Protein AF-0000000084940676 (afdb_homodimer)

Organism: Slackia exigua (strain ATCC 700122 / DSM 15923 / CIP 105133 / JCM 11022 / KCTC 5966 / S-7) (NCBI:txid649764)

Solvent-accessible surface area (backbone atoms only — not comparable to full-atom values): 22202 Å² total; per-residue (Å²): 122,58,27,33,38,35,26,22,34,51,76,30,24,20,53,29,48,32,55,40,30,75,67,65,32,46,33,29,37,24,23,72,51,70,74,38,60,68,63,38,57,89,82,44,78,54,48,78,43,74,32,55,61,59,38,66,69,48,36,52,75,64,41,48,87,72,32,51,33,40,38,20,41,43,98,41,47,67,59,9,50,44,23,34,48,44,40,35,72,72,62,58,33,83,43,37,35,22,35,34,68,68,64,93,43,46,67,59,36,52,74,70,66,52,46,66,47,41,38,41,60,51,42,23,50,50,53,47,22,44,64,69,31,34,91,10,40,54,58,48,79,57,88,62,29,33,33,33,30,34,50,37,56,27,84,87,43,89,73,35,53,46,40,42,43,56,52,24,66,76,58,61,34,44,73,54,32,36,28,39,65,84,65,82,43,69,46,70,64,50,62,80,34,73,45,40,51,48,18,36,34,35,32,41,30,40,54,92,44,39,68,65,48,32,56,64,42,68,75,123,59,28,34,37,33,25,21,34,50,76,31,24,19,52,30,50,34,56,40,31,75,67,64,32,46,33,30,38,24,24,73,52,72,74,37,61,68,63,37,56,88,82,44,76,54,48,77,44,73,32,54,62,59,37,64,69,47,36,51,75,64,41,50,87,71,31,52,33,39,37,21,41,45,98,41,47,66,60,9,52,45,25,36,47,45,40,34,73,73,62,58,32,82,42,36,34,21,33,36,69,68,62,94,43,47,67,58,36,52,73,70,67,51,44,65,47,42,38,42,60,49,42,22,52,50,53,48,21,45,63,70,31,34,92,10,40,53,58,48,78,58,89,60,29,33,33,34,31,35,51,38,56,28,84,85,40,90,58,49,51,46,40,42,44,56,52,24,66,76,56,61,32,44,74,53,32,37,30,39,64,84,66,84,44,69,45,69,64,50,63,80,33,74,46,41,52,48,19,35,33,35,32,41,30,40,56,91,43,39,68,64,47,32,54,63,40,68,76

Foldseek 3Di:
DAEEEEEDLAPVRLVVQLVQQVVPYAYEYEEQDPVSNVSNPPSRDHHYFHDQLLDPVRCVVSPLLRHQEYEYEHPDQVSQVSNQCCSCPVNNRPHYEGEDADCVCVVVCVVVVHHYDYPVVVVVVQVVQCVVLPQKGFDDDDPQKTKIKDFAACVVPPVQKDFQLCLCVVQVKHWQWKADQVRPDIDGDDRGDMDGHGIITIMMHGNVSVVVVSVNSVD/DAEEEEEDLAPVRLVVQLVQVVVPYAYEYEEQDPVSNVSVPPSRDHHYFHDQLLDPVRCVVSPLLRHQEYEYEHPDQVSLVSNQCCSCPVNNRPHYEGEDADCVCVVVCVVVVHHYDYPVVVVVVQVVQCVVLPQKGFDDDDPQKTKIKDFAACVVPPAQKDFQLCLCVVQVKHWQWKADQVRPDIDGDDRGDMDGGGIITIMMHGNVSVVVVSVNSVD

Radius of gyration: 22.65 Å; Cα contacts (8 Å, |Δi|>4): 972; chains: 2; bounding box: 55×59×48 Å

pLDDT: mean 86.22, std 11.27, range [48.31, 98.81]

Nearest PDB structures (foldseek):
  3l4b-assembly1_A  TM=9.430E-01  e=1.309E-13  Thermotoga maritima MSB8
  3l4b-assembly1_D  TM=7.135E-01  e=1.180E-15  Thermotoga maritima MSB8
  4g65-assembly1_B  TM=6.787E-01  e=3.953E-15  Vibrio vulnificus CMCP6
  3l4b-assembly1_G  TM=7.041E-01  e=4.438E-14  Thermotoga maritima MSB8
  3l4b-assembly1_H  TM=6.876E-01  e=1.294E-12  Thermotoga maritima MSB8

Sequence (438 aa):
MANVIVVGCGRVGSSLATMLSSNGRNVCVIDTKADAFSALGRNFNGATLQGLGFDEGVLVRAGIEDCDVVAAVTSNDNTNLMVVEVARRIFGVEHAIARLYNTNRERAYGQLGIDYVCGTSLIAEEVFSKIMSGHGSHLDTFGQYEILRFSLNLEWAEQRAIRVSELEKSHGVRIVCFERSDGSANSIPSPTSVLYHGDTIIACVRHDLLKRFQRFIREMANVIVVGCGRVGSSLATMLSSNGRNVCVIDTKADAFSALGRNFNGATLQGLGFDEGVLVRAGIEDCDVVAAVTSNDNTNLMVVEVARRIFGVEHAIARLYNTNRERAYGQLGIDYVCGTSLIAEEVFSKIMSGHGSHLDTFGQYEILRFSLNLEWAEQRAIRVSELEKSHGVRIVCFERSDGSANSIPSPTSVLYHGDTIIACVRHDLLKRFQRFIRE

Secondary structure (DSSP, 8-state):
--EEEEE--SHHHHHHHHHHHHTT-EEEEEES-GGGGGGG-TT--SEEEES-TT-HHHHHHTTGGG-SEEEE-SS-HHHHHHHHHIIIIIT--SEEEEEE--GGGHHHHHHTT-EEEEHHHHHHHHHHHHHHSTTSEEEEEETTEEEEEEE---TTSSSSEEEHHHHHHHHTEEEEEEE-TTSS-EEPPPTT-EEETT-EEEEEEEGGGHHHHHHHTT-/--EEEEE--SHHHHHHHHHHHHTT-EEEEEES-GGGGGGG-TT--SEEEES-TT-HHHHHHTTGGG-SEEEE-SS-HHHHHHHHHIIIIIT--SEEEEEE--GGGHHHHHHTT-EEEEHHHHHHHHHHHHHHSTTSEEEEEETTEEEEEEE---TTSSSSEEEHHHHHHHHTEEEEEEE-TTSS-EEPPPTT-EEETT-EEEEEEEGGGHHHHHHHTT-

Structure (mmCIF, N/CA/C/O backbone):
data_AF-0000000084940676-model_v1
#
loop_
_entity.id
_entity.type
_entity.pdbx_description
1 polymer 'TrkA N-terminal domain protein'
#
loop_
_atom_site.group_PDB
_atom_site.id
_atom_site.type_symbol
_atom_site.label_atom_id
_atom_site.label_alt_id
_atom_site.label_comp_id
_atom_site.label_asym_id
_atom_site.label_entity_id
_atom_site.label_seq_id
_atom_site.pdbx_PDB_ins_code
_atom_site.Cartn_x
_atom_site.Cartn_y
_atom_site.Cartn_z
_atom_site.occupancy
_atom_site.B_iso_or_equiv
_atom_site.auth_seq_id
_atom_site.auth_comp_id
_atom_site.auth_asym_id
_atom_site.auth_atom_id
_atom_site.pdbx_PDB_model_num
ATOM 1 N N . MET A 1 1 ? 3.938 22.156 14.773 1 57 1 MET A N 1
ATOM 2 C CA . MET A 1 1 ? 3.32 20.828 14.758 1 57 1 MET A CA 1
ATOM 3 C C . MET A 1 1 ? 2.141 20.797 13.789 1 57 1 MET A C 1
ATOM 5 O O . MET A 1 1 ? 1.359 21.734 13.719 1 57 1 MET A O 1
ATOM 9 N N . ALA A 1 2 ? 2.059 19.734 12.828 1 71.12 2 ALA A N 1
ATOM 10 C CA . ALA A 1 2 ? 1.001 19.766 11.82 1 71.12 2 ALA A CA 1
ATOM 11 C C . ALA A 1 2 ? -0.351 19.406 12.43 1 71.12 2 ALA A C 1
ATOM 13 O O . ALA A 1 2 ? -0.438 18.516 13.289 1 71.12 2 ALA A O 1
ATOM 14 N N . ASN A 1 3 ? -1.35 20.266 12.281 1 91.75 3 ASN A N 1
ATOM 15 C CA . ASN A 1 3 ? -2.723 20.062 12.734 1 91.75 3 ASN A CA 1
ATOM 16 C C . ASN A 1 3 ? -3.529 19.25 11.727 1 91.75 3 ASN A C 1
ATOM 18 O O . ASN A 1 3 ? -3.576 19.594 10.539 1 91.75 3 ASN A O 1
ATOM 22 N N . VAL A 1 4 ? -4.062 18.125 12.25 1 95.94 4 VAL A N 1
ATOM 23 C CA . VAL A 1 4 ? -4.801 17.234 11.367 1 95.94 4 VAL A CA 1
ATOM 24 C C . VAL A 1 4 ? -6.215 17.016 11.906 1 95.94 4 VAL A C 1
ATOM 26 O O . VAL A 1 4 ? -6.402 16.828 13.109 1 95.94 4 VAL A O 1
ATOM 29 N N . ILE A 1 5 ? -7.176 17.156 11.023 1 98.44 5 ILE A N 1
ATOM 30 C CA . ILE A 1 5 ? -8.547 16.797 11.359 1 98.44 5 ILE A CA 1
ATOM 31 C C . ILE A 1 5 ? -8.914 15.477 10.688 1 98.44 5 ILE A C 1
ATOM 33 O O . ILE A 1 5 ? -8.727 15.312 9.477 1 98.44 5 ILE A O 1
ATOM 37 N N . VAL A 1 6 ? -9.328 14.539 11.453 1 98.69 6 VAL A N 1
ATOM 38 C CA . VAL A 1 6 ? -9.805 13.25 10.945 1 98.69 6 VAL A CA 1
ATOM 39 C C . VAL A 1 6 ? -11.312 13.148 11.133 1 98.69 6 VAL A C 1
ATOM 41 O O . VAL A 1 6 ? -11.812 13.188 12.266 1 98.69 6 VAL A O 1
ATOM 44 N N . VAL A 1 7 ? -12.039 13.055 10.023 1 98.81 7 VAL A N 1
ATOM 45 C CA . VAL A 1 7 ? -13.492 12.906 10.094 1 98.81 7 VAL A CA 1
ATOM 46 C C . VAL A 1 7 ? -13.867 11.438 9.969 1 98.81 7 VAL A C 1
ATOM 48 O O . VAL A 1 7 ? -13.633 10.812 8.938 1 98.81 7 VAL A O 1
ATOM 51 N N . GLY A 1 8 ? -14.523 10.891 10.961 1 98.44 8 GLY A N 1
ATOM 52 C CA . GLY A 1 8 ? -14.828 9.469 11.078 1 98.44 8 GLY A CA 1
ATOM 53 C C . GLY A 1 8 ? -13.945 8.75 12.086 1 98.44 8 GLY A C 1
ATOM 54 O O . GLY A 1 8 ? -12.719 8.742 11.945 1 98.44 8 GLY A O 1
ATOM 55 N N . CYS A 1 9 ? -14.57 8.172 13.023 1 98.06 9 CYS A N 1
ATOM 56 C CA . CYS A 1 9 ? -13.82 7.469 14.055 1 98.06 9 CYS A CA 1
ATOM 57 C C . CYS A 1 9 ? -14.219 5.996 14.109 1 98.06 9 CYS A C 1
ATOM 59 O O . CYS A 1 9 ? -14.492 5.461 15.188 1 98.06 9 CYS A O 1
ATOM 61 N N . GLY A 1 10 ? -14.43 5.473 12.969 1 95.25 10 GLY A N 1
ATOM 62 C CA . GLY A 1 10 ? -14.547 4.027 12.852 1 95.25 10 GLY A CA 1
ATOM 63 C C . GLY A 1 10 ? -13.211 3.312 12.891 1 95.25 10 GLY A C 1
ATOM 64 O O . GLY A 1 10 ? -12.242 3.826 13.453 1 95.25 10 GLY A O 1
ATOM 65 N N . ARG A 1 11 ? -13.094 2.15 12.352 1 92.44 11 ARG A N 1
ATOM 66 C CA . ARG A 1 11 ? -11.883 1.334 12.359 1 92.44 11 ARG A CA 1
ATOM 67 C C . ARG A 1 11 ? -10.727 2.053 11.664 1 92.44 11 ARG A C 1
ATOM 69 O O . ARG A 1 11 ? -9.617 2.098 12.18 1 92.44 11 ARG A O 1
ATOM 76 N N . VAL A 1 12 ? -11.008 2.672 10.5 1 94.19 12 VAL A N 1
ATOM 77 C CA . VAL A 1 12 ? -9.977 3.381 9.758 1 94.19 12 VAL A CA 1
ATOM 78 C C . VAL A 1 12 ? -9.578 4.652 10.508 1 94.19 12 VAL A C 1
ATOM 80 O O . VAL A 1 12 ? -8.398 4.895 10.75 1 94.19 12 VAL A O 1
ATOM 83 N N . GLY A 1 13 ? -10.586 5.457 10.883 1 97 13 GLY A N 1
ATOM 84 C CA . GLY A 1 13 ? -10.336 6.746 11.508 1 97 13 GLY A CA 1
ATOM 85 C C . GLY A 1 13 ? -9.625 6.637 12.844 1 97 13 GLY A C 1
ATOM 86 O O . GLY A 1 13 ? -8.734 7.43 13.141 1 97 13 GLY A O 1
ATOM 87 N N . SER A 1 14 ? -10.031 5.652 13.688 1 96.06 14 SER A N 1
ATOM 88 C CA . SER A 1 14 ? -9.398 5.484 14.992 1 96.06 14 SER A CA 1
ATOM 89 C C . SER A 1 14 ? -7.945 5.043 14.852 1 96.06 14 SER A C 1
ATOM 91 O O . SER A 1 14 ? -7.066 5.539 15.562 1 96.06 14 SER A O 1
ATOM 93 N N . SER A 1 15 ? -7.672 4.125 13.93 1 90.75 15 SER A N 1
ATOM 94 C CA . SER A 1 15 ? -6.305 3.689 13.664 1 90.75 15 SER A CA 1
ATOM 95 C C . SER A 1 15 ? -5.453 4.836 13.133 1 90.75 15 SER A C 1
ATOM 97 O O . SER A 1 15 ? -4.336 5.059 13.609 1 90.75 15 SER A O 1
ATOM 99 N N . LEU A 1 16 ? -6.004 5.602 12.219 1 92.81 16 LEU A N 1
ATOM 100 C CA . LEU A 1 16 ? -5.309 6.742 11.625 1 92.81 16 LEU A CA 1
ATOM 101 C C . LEU A 1 16 ? -4.98 7.789 12.688 1 92.81 16 LEU A C 1
ATOM 103 O O . LEU A 1 16 ? -3.838 8.25 12.773 1 92.81 16 LEU A O 1
ATOM 107 N N . ALA A 1 17 ? -5.996 8.133 13.461 1 96.38 17 ALA A N 1
ATOM 108 C CA . ALA A 1 17 ? -5.828 9.148 14.492 1 96.38 17 ALA A CA 1
ATOM 109 C C . ALA A 1 17 ? -4.746 8.734 15.492 1 96.38 17 ALA A C 1
ATOM 111 O O . ALA A 1 17 ? -3.91 9.555 15.875 1 96.38 17 ALA A O 1
ATOM 112 N N . THR A 1 18 ? -4.758 7.496 15.859 1 91.88 18 THR A N 1
ATOM 113 C CA . THR A 1 18 ? -3.781 6.984 16.812 1 91.88 18 THR A CA 1
ATOM 114 C C . THR A 1 18 ? -2.377 7.008 16.219 1 91.88 18 THR A C 1
ATOM 116 O O . THR A 1 18 ? -1.425 7.43 16.875 1 91.88 18 THR A O 1
ATOM 119 N N . MET A 1 19 ? -2.248 6.562 14.977 1 82.81 19 MET A N 1
ATOM 120 C CA . MET A 1 19 ? -0.957 6.605 14.297 1 82.81 19 MET A CA 1
ATOM 121 C C . MET A 1 19 ? -0.427 8.031 14.227 1 82.81 19 MET A C 1
ATOM 123 O O . MET A 1 19 ? 0.744 8.281 14.523 1 82.81 19 MET A O 1
ATOM 127 N N . LEU A 1 20 ? -1.271 8.992 13.883 1 87.5 20 LEU A N 1
ATOM 128 C CA . LEU A 1 20 ? -0.88 10.391 13.719 1 87.5 20 LEU A CA 1
ATOM 129 C C . LEU A 1 20 ? -0.452 10.984 15.055 1 87.5 20 LEU A C 1
ATOM 131 O O . LEU A 1 20 ? 0.582 11.656 15.141 1 87.5 20 LEU A O 1
ATOM 135 N N . SER A 1 21 ? -1.277 10.734 16.078 1 89.81 21 SER A N 1
ATOM 136 C CA . SER A 1 21 ? -0.977 11.281 17.406 1 89.81 21 SER A CA 1
ATOM 137 C C . SER A 1 21 ? 0.329 10.719 17.953 1 89.81 21 SER A C 1
ATOM 139 O O . SER A 1 21 ? 1.125 11.445 18.547 1 89.81 21 SER A O 1
ATOM 141 N N . SER A 1 22 ? 0.532 9.445 17.719 1 80.38 22 SER A N 1
ATOM 142 C CA . SER A 1 22 ? 1.744 8.789 18.188 1 80.38 22 SER A CA 1
ATOM 143 C C . SER A 1 22 ? 2.973 9.273 17.422 1 80.38 22 SER A C 1
ATOM 145 O O . SER A 1 22 ? 4.105 9.086 17.875 1 80.38 22 SER A O 1
ATOM 147 N N . ASN A 1 23 ? 2.693 9.898 16.344 1 73.31 23 ASN A N 1
ATOM 148 C CA . ASN A 1 23 ? 3.793 10.422 15.531 1 73.31 23 ASN A CA 1
ATOM 149 C C . ASN A 1 23 ? 3.865 11.945 15.602 1 73.31 23 ASN A C 1
ATOM 151 O O . ASN A 1 23 ? 4.277 12.594 14.641 1 73.31 23 ASN A O 1
ATOM 155 N N . GLY A 1 24 ? 3.334 12.508 16.625 1 77.19 24 GLY A N 1
ATOM 156 C CA . GLY A 1 24 ? 3.594 13.883 17 1 77.19 24 GLY A CA 1
ATOM 157 C C . GLY A 1 24 ? 2.666 14.875 16.328 1 77.19 24 GLY A C 1
ATOM 158 O O . GLY A 1 24 ? 2.943 16.078 16.297 1 77.19 24 GLY A O 1
ATOM 159 N N . ARG A 1 25 ? 1.604 14.406 15.703 1 83.88 25 ARG A N 1
ATOM 160 C CA . ARG A 1 25 ? 0.652 15.32 15.094 1 83.88 25 ARG A CA 1
ATOM 161 C C . ARG A 1 25 ? -0.449 15.711 16.078 1 83.88 25 ARG A C 1
ATOM 163 O O . ARG A 1 25 ? -0.805 14.922 16.953 1 83.88 25 ARG A O 1
ATOM 170 N N . ASN A 1 26 ? -0.859 16.906 15.961 1 93.81 26 ASN A N 1
ATOM 171 C CA . ASN A 1 26 ? -2.055 17.328 16.688 1 93.81 26 ASN A CA 1
ATOM 172 C C . ASN A 1 26 ? -3.328 16.938 15.945 1 93.81 26 ASN A C 1
ATOM 174 O O . ASN A 1 26 ? -3.607 17.453 14.859 1 93.81 26 ASN A O 1
ATOM 178 N N . VAL A 1 27 ? -4.098 16.031 16.578 1 96.88 27 VAL A N 1
ATOM 179 C CA . VAL A 1 27 ? -5.203 15.422 15.844 1 96.88 27 VAL A CA 1
ATOM 180 C C . VAL A 1 27 ? -6.523 15.758 16.531 1 96.88 27 VAL A C 1
ATOM 182 O O . VAL A 1 27 ? -6.633 15.695 17.75 1 96.88 27 VAL A O 1
ATOM 185 N N . CYS A 1 28 ? -7.438 16.219 15.773 1 98.44 28 CYS A N 1
ATOM 186 C CA . CYS A 1 28 ? -8.828 16.297 16.203 1 98.44 28 CYS A CA 1
ATOM 187 C C . CYS A 1 28 ? -9.703 15.328 15.414 1 98.44 28 CYS A C 1
ATOM 189 O O . CYS A 1 28 ? -9.742 15.383 14.188 1 98.44 28 CYS A O 1
ATOM 191 N N . VAL A 1 29 ? -10.398 14.438 16.125 1 98.62 29 VAL A N 1
ATOM 192 C CA . VAL A 1 29 ? -11.242 13.445 15.484 1 98.62 29 VAL A CA 1
ATOM 193 C C . VAL A 1 29 ? -12.711 13.852 15.617 1 98.62 29 VAL A C 1
ATOM 195 O O . VAL A 1 29 ? -13.172 14.195 16.703 1 98.62 29 VAL A O 1
ATOM 198 N N . ILE A 1 30 ? -13.391 13.812 14.461 1 98.75 30 ILE A N 1
ATOM 199 C CA . ILE A 1 30 ? -14.805 14.172 14.445 1 98.75 30 ILE A CA 1
ATOM 200 C C . ILE A 1 30 ? -15.641 12.938 14.125 1 98.75 30 ILE A C 1
ATOM 202 O O . ILE A 1 30 ? -15.305 12.156 13.234 1 98.75 30 ILE A O 1
ATOM 206 N N . ASP A 1 31 ? -16.703 12.711 14.852 1 98.69 31 ASP A N 1
ATOM 207 C CA . ASP A 1 31 ? -17.703 11.688 14.562 1 98.69 31 ASP A CA 1
ATOM 208 C C . ASP A 1 31 ? -19.078 12.102 15.07 1 98.69 31 ASP A C 1
ATOM 210 O O . ASP A 1 31 ? -19.188 12.852 16.031 1 98.69 31 ASP A O 1
ATOM 214 N N . THR A 1 32 ? -20.062 11.625 14.359 1 98.31 32 THR A N 1
ATOM 215 C CA . THR A 1 32 ? -21.422 11.945 14.789 1 98.31 32 THR A CA 1
ATOM 216 C C . THR A 1 32 ? -21.797 11.125 16.016 1 98.31 32 THR A C 1
ATOM 218 O O . THR A 1 32 ? -22.656 11.531 16.797 1 98.31 32 THR A O 1
ATOM 221 N N . LYS A 1 33 ? -21.188 9.945 16.188 1 97.75 33 LYS A N 1
ATOM 222 C CA . LYS A 1 33 ? -21.469 9.055 17.312 1 97.75 33 LYS A CA 1
ATOM 223 C C . LYS A 1 33 ? -20.422 9.203 18.406 1 97.75 33 LYS A C 1
ATOM 225 O O . LYS A 1 33 ? -19.25 8.891 18.203 1 97.75 33 LYS A O 1
ATOM 230 N N . ALA A 1 34 ? -20.859 9.555 19.562 1 95.88 34 ALA A N 1
ATOM 231 C CA . ALA A 1 34 ? -19.938 9.75 20.688 1 95.88 34 ALA A CA 1
ATOM 232 C C . ALA A 1 34 ? -19.25 8.445 21.062 1 95.88 34 ALA A C 1
ATOM 234 O O . ALA A 1 34 ? -18.078 8.453 21.469 1 95.88 34 ALA A O 1
ATOM 235 N N . ASP A 1 35 ? -19.906 7.34 20.891 1 96.56 35 ASP A N 1
ATOM 236 C CA . ASP A 1 35 ? -19.359 6.043 21.297 1 96.56 35 ASP A CA 1
ATOM 237 C C . ASP A 1 35 ? -18.234 5.609 20.375 1 96.56 35 ASP A C 1
ATOM 239 O O . ASP A 1 35 ? -17.453 4.715 20.719 1 96.56 35 ASP A O 1
ATOM 243 N N . ALA A 1 36 ? -18.156 6.207 19.219 1 96.88 36 ALA A N 1
ATOM 244 C CA . ALA A 1 36 ? -17.094 5.867 18.266 1 96.88 36 ALA A CA 1
ATOM 245 C C . ALA A 1 36 ? -15.727 6.203 18.828 1 96.88 36 ALA A C 1
ATOM 247 O O . ALA A 1 36 ? -14.734 5.547 18.5 1 96.88 36 ALA A O 1
ATOM 248 N N . PHE A 1 37 ? -15.633 7.164 19.781 1 97.38 37 PHE A N 1
ATOM 249 C CA . PHE A 1 37 ? -14.359 7.652 20.297 1 97.38 37 PHE A CA 1
ATOM 250 C C . PHE A 1 37 ? -13.719 6.629 21.234 1 97.38 37 PHE A C 1
ATOM 252 O O . PHE A 1 37 ? -12.531 6.727 21.547 1 97.38 37 PHE A O 1
ATOM 259 N N . SER A 1 38 ? -14.523 5.641 21.656 1 95.38 38 SER A N 1
ATOM 260 C CA . SER A 1 38 ? -13.992 4.594 22.516 1 95.38 38 SER A CA 1
ATOM 261 C C . SER A 1 38 ? -12.945 3.756 21.797 1 95.38 38 SER A C 1
ATOM 263 O O . SER A 1 38 ? -12.117 3.1 22.422 1 95.38 38 SER A O 1
ATOM 265 N N . ALA A 1 39 ? -12.914 3.848 20.5 1 94.12 39 ALA A N 1
ATOM 266 C CA . ALA A 1 39 ? -11.992 3.074 19.672 1 94.12 39 ALA A CA 1
ATOM 267 C C . ALA A 1 39 ? -10.586 3.664 19.719 1 94.12 39 ALA A C 1
ATOM 269 O O . ALA A 1 39 ? -9.625 3.016 19.312 1 94.12 39 ALA A O 1
ATOM 270 N N . LEU A 1 40 ? -10.234 4.938 20.078 1 94.56 40 LEU A N 1
ATOM 271 C CA . LEU A 1 40 ? -8.953 5.625 20.078 1 94.56 40 LEU A CA 1
ATOM 272 C C . LEU A 1 40 ? -8.062 5.109 21.203 1 94.56 40 LEU A C 1
ATOM 274 O O . LEU A 1 40 ? -6.836 5.211 21.141 1 94.56 40 LEU A O 1
ATOM 278 N N . GLY A 1 41 ? -8.484 4.316 22 1 83.31 41 GLY A N 1
ATOM 279 C CA . GLY A 1 41 ? -7.727 3.729 23.094 1 83.31 41 GLY A CA 1
ATOM 280 C C . GLY A 1 41 ? -7.121 4.766 24.016 1 83.31 41 GLY A C 1
ATOM 281 O O . GLY A 1 41 ? -7.309 5.965 23.828 1 83.31 41 GLY A O 1
ATOM 282 N N . ARG A 1 42 ? -6.277 4.387 24.953 1 85.62 42 ARG A N 1
ATOM 283 C CA . ARG A 1 42 ? -5.758 5.211 26.047 1 85.62 42 ARG A CA 1
ATOM 284 C C . ARG A 1 42 ? -4.539 6.008 25.594 1 85.62 42 ARG A C 1
ATOM 286 O O . ARG A 1 42 ? -4.215 7.043 26.188 1 85.62 42 ARG A O 1
ATOM 293 N N . ASN A 1 43 ? -3.939 5.594 24.5 1 85.25 43 ASN A N 1
ATOM 294 C CA . ASN A 1 43 ? -2.701 6.215 24.047 1 85.25 43 ASN A CA 1
ATOM 295 C C . ASN A 1 43 ? -2.973 7.406 23.141 1 85.25 43 ASN A C 1
ATOM 297 O O . ASN A 1 43 ? -2.057 8.156 22.797 1 85.25 43 ASN A O 1
ATOM 301 N N . PHE A 1 44 ? -4.234 7.578 22.766 1 92.94 44 PHE A N 1
ATOM 302 C CA . PHE A 1 44 ? -4.574 8.711 21.922 1 92.94 44 PHE A CA 1
ATOM 303 C C . PHE A 1 44 ? -4.52 10.016 22.703 1 92.94 44 PHE A C 1
ATOM 305 O O . PHE A 1 44 ? -5.152 10.141 23.766 1 92.94 44 PHE A O 1
ATOM 312 N N . ASN A 1 45 ? -3.746 10.953 22.188 1 91.94 45 ASN A N 1
ATOM 313 C CA . ASN A 1 45 ? -3.559 12.203 22.906 1 91.94 45 ASN A CA 1
ATOM 314 C C . ASN A 1 45 ? -4.109 13.398 22.141 1 91.94 45 ASN A C 1
ATOM 316 O O . ASN A 1 45 ? -3.701 14.539 22.359 1 91.94 45 ASN A O 1
ATOM 320 N N . GLY A 1 46 ? -4.992 13.211 21.25 1 96 46 GLY A N 1
ATOM 321 C CA . GLY A 1 46 ? -5.621 14.281 20.5 1 96 46 GLY A CA 1
ATOM 322 C C . GLY A 1 46 ? -6.98 14.672 21.047 1 96 46 GLY A C 1
ATOM 323 O O . GLY A 1 46 ? -7.305 14.375 22.203 1 96 46 GLY A O 1
ATOM 324 N N . ALA A 1 47 ? -7.734 15.438 20.328 1 97.19 47 ALA A N 1
ATOM 325 C CA . ALA A 1 47 ? -9.062 15.906 20.719 1 97.19 47 ALA A CA 1
ATOM 326 C C . ALA A 1 47 ? -10.156 15.148 19.969 1 97.19 47 ALA A C 1
ATOM 328 O O . ALA A 1 47 ? -9.898 14.57 18.922 1 97.19 47 ALA A O 1
ATOM 329 N N . THR A 1 48 ? -11.266 15.094 20.609 1 98.06 48 THR A N 1
ATOM 330 C CA . THR A 1 48 ? -12.445 14.516 19.969 1 98.06 48 THR A CA 1
ATOM 331 C C . THR A 1 48 ? -13.594 15.523 19.938 1 98.06 48 THR A C 1
ATOM 333 O O . THR A 1 48 ? -13.742 16.328 20.859 1 98.06 48 THR A O 1
ATOM 336 N N . LEU A 1 49 ? -14.297 15.539 18.859 1 98.5 49 LEU A N 1
ATOM 337 C CA . LEU A 1 49 ? -15.438 16.438 18.688 1 98.5 49 LEU A CA 1
ATOM 338 C C . LEU A 1 49 ? -16.609 15.703 18.047 1 98.5 49 LEU A C 1
ATOM 340 O O . LEU A 1 49 ? -16.484 15.125 16.969 1 98.5 49 LEU A O 1
ATOM 344 N N . GLN A 1 50 ? -17.734 15.695 18.781 1 98.56 50 GLN A N 1
ATOM 345 C CA . GLN A 1 50 ? -18.938 15.094 18.203 1 98.56 50 GLN A CA 1
ATOM 346 C C . GLN A 1 50 ? -19.625 16.062 17.25 1 98.56 50 GLN A C 1
ATOM 348 O O . GLN A 1 50 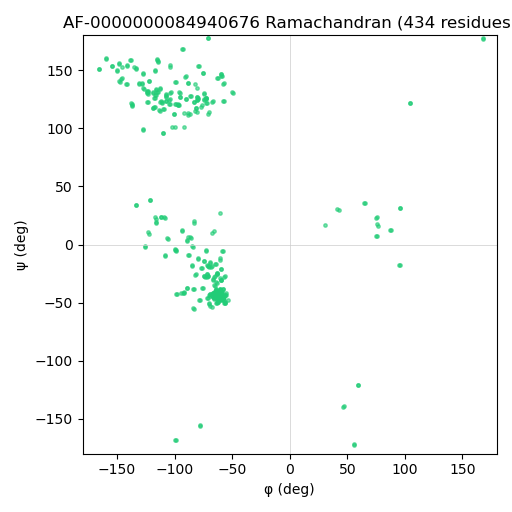? -19.859 17.219 17.578 1 98.56 50 GLN A O 1
ATOM 353 N N . GLY A 1 51 ? -19.891 15.617 16 1 98.31 51 GLY A N 1
ATOM 354 C CA . GLY A 1 51 ? -20.578 16.453 15.039 1 98.31 51 GLY A CA 1
ATOM 355 C C . GLY A 1 51 ? -20.516 15.906 13.625 1 98.31 51 GLY A C 1
ATOM 356 O O . GLY A 1 51 ? -19.938 14.844 13.391 1 98.31 51 GLY A O 1
ATOM 357 N N . LEU A 1 52 ? -21.188 16.656 12.766 1 97.31 52 LEU A N 1
ATOM 358 C CA . LEU A 1 52 ? -21.141 16.344 11.344 1 97.31 52 LEU A CA 1
ATOM 359 C C . LEU A 1 52 ? -19.859 16.859 10.711 1 97.31 52 LEU A C 1
ATOM 361 O O . LEU A 1 52 ? -19.562 18.062 10.789 1 97.31 52 LEU A O 1
ATOM 365 N N . GLY A 1 53 ? -19.156 16.031 10.07 1 95.88 53 GLY A N 1
ATOM 366 C CA . GLY A 1 53 ? -17.812 16.312 9.609 1 95.88 53 GLY A CA 1
ATOM 367 C C . GLY A 1 53 ? -17.75 17.359 8.516 1 95.88 53 GLY A C 1
ATOM 368 O O . GLY A 1 53 ? -16.703 17.938 8.242 1 95.88 53 GLY A O 1
ATOM 369 N N . PHE A 1 54 ? -18.938 17.578 7.84 1 96.69 54 PHE A N 1
ATOM 370 C CA . PHE A 1 54 ? -18.891 18.594 6.793 1 96.69 54 PHE A CA 1
ATOM 371 C C . PHE A 1 54 ? -19.609 19.859 7.238 1 96.69 54 PHE A C 1
ATOM 373 O O . PHE A 1 54 ? -19.75 20.797 6.453 1 96.69 54 PHE A O 1
ATOM 380 N N . ASP A 1 55 ? -20.062 19.953 8.453 1 97.88 55 ASP A N 1
ATOM 381 C CA . ASP A 1 55 ? -20.625 21.172 9.016 1 97.88 55 ASP A CA 1
ATOM 382 C C . ASP A 1 55 ? -19.547 22.203 9.289 1 97.88 55 ASP A C 1
ATOM 384 O O . ASP A 1 55 ? -18.578 21.938 10.008 1 97.88 55 ASP A O 1
ATOM 388 N N . GLU A 1 56 ? -19.766 23.359 8.742 1 97.62 56 GLU A N 1
ATOM 389 C CA . GLU A 1 56 ? -18.734 24.391 8.852 1 97.62 56 GLU A CA 1
ATOM 390 C C . GLU A 1 56 ? -18.453 24.75 10.305 1 97.62 56 GLU A C 1
ATOM 392 O O . GLU A 1 56 ? -17.297 24.922 10.695 1 97.62 56 GLU A O 1
ATOM 397 N N . GLY A 1 57 ? -19.547 24.875 11.07 1 97.88 57 GLY A N 1
ATOM 398 C CA . GLY A 1 57 ? -19.375 25.203 12.477 1 97.88 57 GLY A CA 1
ATOM 399 C C . GLY A 1 57 ? -18.578 24.156 13.234 1 97.88 57 GLY A C 1
ATOM 400 O O . GLY A 1 57 ? -17.75 24.5 14.078 1 97.88 57 GLY A O 1
ATOM 401 N N . VAL A 1 58 ? -18.828 22.906 12.945 1 98.44 58 VAL A N 1
ATOM 402 C CA . VAL A 1 58 ? -18.109 21.797 13.578 1 98.44 58 VAL A CA 1
ATOM 403 C C . VAL A 1 58 ? -16.641 21.844 13.18 1 98.44 58 VAL A C 1
ATOM 405 O O . VAL A 1 58 ? -15.758 21.703 14.031 1 98.44 58 VAL A O 1
ATOM 408 N N . LEU A 1 59 ? -16.359 22.062 11.93 1 98.31 59 LEU A N 1
ATOM 409 C CA . LEU A 1 59 ? -14.992 22.109 11.422 1 98.31 59 LEU A CA 1
ATOM 410 C C . LEU A 1 59 ? -14.227 23.281 12.039 1 98.31 59 LEU A C 1
ATOM 412 O O . LEU A 1 59 ? -13.047 23.141 12.375 1 98.31 59 LEU A O 1
ATOM 416 N N . VAL A 1 60 ? -14.922 24.422 12.211 1 98.19 60 VAL A N 1
ATOM 417 C CA . VAL A 1 60 ? -14.297 25.562 12.844 1 98.19 60 VAL A CA 1
ATOM 418 C C . VAL A 1 60 ? -13.945 25.234 14.289 1 98.19 60 VAL A C 1
ATOM 420 O O . VAL A 1 60 ? -12.836 25.516 14.75 1 98.19 60 VAL A O 1
ATOM 423 N N . ARG A 1 61 ? -14.852 24.641 15 1 98.06 61 ARG A N 1
ATOM 424 C CA . ARG A 1 61 ? -14.602 24.219 16.375 1 98.06 61 ARG A CA 1
ATOM 425 C C . ARG A 1 61 ? -13.453 23.234 16.453 1 98.06 61 ARG A C 1
ATOM 427 O O . ARG A 1 61 ? -12.727 23.188 17.453 1 98.06 61 ARG A O 1
ATOM 434 N N . ALA A 1 62 ? -13.258 22.453 15.414 1 97.75 62 ALA A N 1
ATOM 435 C CA . ALA A 1 62 ? -12.195 21.438 15.359 1 97.75 62 ALA A CA 1
ATOM 436 C C . ALA A 1 62 ? -10.852 22.078 15.031 1 97.75 62 ALA A C 1
ATOM 438 O O . ALA A 1 62 ? -9.812 21.422 15.102 1 97.75 62 ALA A O 1
ATOM 439 N N . GLY A 1 63 ? -10.828 23.344 14.602 1 97 63 GLY A N 1
ATOM 440 C CA . GLY A 1 63 ? -9.594 24.062 14.336 1 97 63 GLY A CA 1
ATOM 441 C C . GLY A 1 63 ? -9.18 24.031 12.875 1 97 63 GLY A C 1
ATOM 442 O O . GLY A 1 63 ? -7.992 24.016 12.562 1 97 63 GLY A O 1
ATOM 443 N N . ILE A 1 64 ? -10.188 23.984 11.953 1 97.06 64 ILE A N 1
ATOM 444 C CA . ILE A 1 64 ? -9.883 23.828 10.539 1 97.06 64 ILE A CA 1
ATOM 445 C C . ILE A 1 64 ? -9.133 25.047 10.023 1 97.06 64 ILE A C 1
ATOM 447 O O . ILE A 1 64 ? -8.398 24.969 9.039 1 97.06 64 ILE A O 1
ATOM 451 N N . GLU A 1 65 ? -9.328 26.188 10.625 1 95.69 65 GLU A N 1
ATOM 452 C CA . GLU A 1 65 ? -8.719 27.438 10.164 1 95.69 65 GLU A CA 1
ATOM 453 C C . GLU A 1 65 ? -7.195 27.359 10.25 1 95.69 65 GLU A C 1
ATOM 455 O O . GLU A 1 65 ? -6.492 28.047 9.5 1 95.69 65 GLU A O 1
ATOM 460 N N . ASP A 1 66 ? -6.672 26.547 11.109 1 93.19 66 ASP A N 1
ATOM 461 C CA . ASP A 1 66 ? -5.234 26.375 11.281 1 93.19 66 ASP A CA 1
ATOM 462 C C . ASP A 1 66 ? -4.801 24.953 10.93 1 93.19 66 ASP A C 1
ATOM 464 O O . ASP A 1 66 ? -3.719 24.516 11.328 1 93.19 66 ASP A O 1
ATOM 468 N N . CYS A 1 67 ? -5.574 24.281 10.219 1 93.06 67 CYS A N 1
ATOM 469 C CA . CYS A 1 67 ? -5.363 22.875 9.953 1 93.06 67 CYS A CA 1
ATOM 470 C C . CYS A 1 67 ? -4.484 22.672 8.727 1 93.06 67 CYS A C 1
ATOM 472 O O . CYS A 1 67 ? -4.625 23.391 7.734 1 93.06 67 CYS A O 1
ATOM 474 N N . ASP A 1 68 ? -3.594 21.734 8.812 1 90.44 68 ASP A N 1
ATOM 475 C CA . ASP A 1 68 ? -2.707 21.422 7.695 1 90.44 68 ASP A CA 1
ATOM 476 C C . ASP A 1 68 ? -3.326 20.375 6.773 1 90.44 68 ASP A C 1
ATOM 478 O O . ASP A 1 68 ? -3.15 20.422 5.555 1 90.44 68 ASP A O 1
ATOM 482 N N . VAL A 1 69 ? -4.016 19.438 7.379 1 93.19 69 VAL A N 1
ATOM 483 C CA . VAL A 1 69 ? -4.559 18.312 6.617 1 93.19 69 VAL A CA 1
ATOM 484 C C . VAL A 1 69 ? -5.934 17.938 7.16 1 93.19 69 VAL A C 1
ATOM 486 O O . VAL A 1 69 ? -6.141 17.906 8.375 1 93.19 69 VAL A O 1
ATOM 489 N N . VAL A 1 70 ? -6.832 17.656 6.234 1 97.38 70 VAL A N 1
ATOM 490 C CA . VAL A 1 70 ? -8.117 17.062 6.574 1 97.38 70 VAL A CA 1
ATOM 491 C C . VAL A 1 70 ? -8.242 15.695 5.906 1 97.38 70 VAL A C 1
ATOM 493 O O . VAL A 1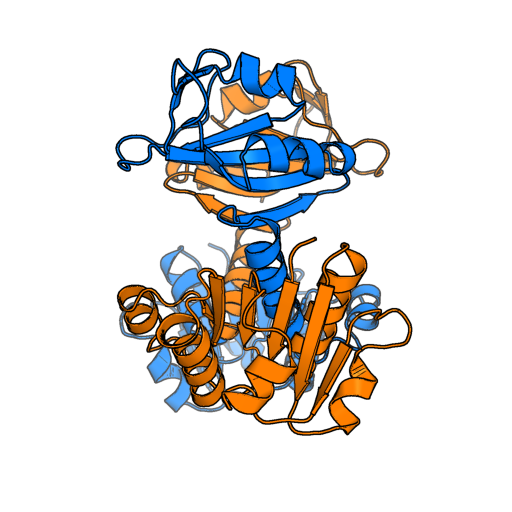 70 ? -7.996 15.555 4.707 1 97.38 70 VAL A O 1
ATOM 496 N N . ALA A 1 71 ? -8.531 14.711 6.699 1 97.62 71 ALA A N 1
ATOM 497 C CA . ALA A 1 71 ? -8.773 13.367 6.18 1 97.62 71 ALA A CA 1
ATOM 498 C C . ALA A 1 71 ? -10.195 12.906 6.512 1 97.62 71 ALA A C 1
ATOM 500 O O . ALA A 1 71 ? -10.57 12.828 7.684 1 97.62 71 ALA A O 1
ATOM 501 N N . ALA A 1 72 ? -10.992 12.672 5.5 1 98.56 72 ALA A N 1
ATOM 502 C CA . ALA A 1 72 ? -12.352 12.156 5.664 1 98.56 72 ALA A CA 1
ATOM 503 C C . ALA A 1 72 ? -12.398 10.656 5.387 1 98.56 72 ALA A C 1
ATOM 505 O O . ALA A 1 72 ? -12.25 10.227 4.242 1 98.56 72 ALA A O 1
ATOM 506 N N . VAL A 1 73 ? -12.672 9.883 6.48 1 98.06 73 VAL A N 1
ATOM 507 C CA . VAL A 1 73 ? -12.492 8.438 6.328 1 98.06 73 VAL A CA 1
ATOM 508 C C . VAL A 1 73 ? -13.711 7.707 6.898 1 98.06 73 VAL A C 1
ATOM 510 O O . VAL A 1 73 ? -13.578 6.641 7.5 1 98.06 73 VAL A O 1
ATOM 513 N N . THR A 1 74 ? -14.938 8.32 6.777 1 97.06 74 THR A N 1
ATOM 514 C CA . THR A 1 74 ? -16.156 7.621 7.152 1 97.06 74 THR A CA 1
ATOM 515 C C . THR A 1 74 ? -16.469 6.512 6.156 1 97.06 74 THR A C 1
ATOM 517 O O . THR A 1 74 ? -15.734 6.297 5.195 1 97.06 74 THR A O 1
ATOM 520 N N . SER A 1 75 ? -17.578 5.742 6.438 1 93.62 75 SER A N 1
ATOM 521 C CA . SER A 1 75 ? -17.969 4.656 5.547 1 93.62 75 SER A CA 1
ATOM 522 C C . SER A 1 75 ? -18.844 5.164 4.406 1 93.62 75 SER A C 1
ATOM 524 O O . SER A 1 75 ? -19.344 4.375 3.598 1 93.62 75 SER A O 1
ATOM 526 N N . ASN A 1 76 ? -19.016 6.504 4.32 1 94.69 76 ASN A N 1
ATOM 527 C CA . ASN A 1 76 ? -19.891 7.094 3.311 1 94.69 76 ASN A CA 1
ATOM 528 C C . ASN A 1 76 ? -19.125 7.988 2.352 1 94.69 76 ASN A C 1
ATOM 530 O O . ASN A 1 76 ? -18.609 9.039 2.748 1 94.69 76 ASN A O 1
ATOM 534 N N . ASP A 1 77 ? -19.141 7.621 1.082 1 93.19 77 ASP A N 1
ATOM 535 C CA . ASP A 1 77 ? -18.375 8.336 0.062 1 93.19 77 ASP A CA 1
ATOM 536 C C . ASP A 1 77 ? -18.828 9.789 -0.044 1 93.19 77 ASP A C 1
ATOM 538 O O . ASP A 1 77 ? -18 10.703 -0.147 1 93.19 77 ASP A O 1
ATOM 542 N N . ASN A 1 78 ? -20.141 9.977 -0.014 1 93.12 78 ASN A N 1
ATOM 543 C CA . ASN A 1 78 ? -20.672 11.32 -0.177 1 93.12 78 ASN A CA 1
ATOM 544 C C . ASN A 1 78 ? -20.25 12.234 0.972 1 93.12 78 ASN A C 1
ATOM 546 O O . ASN A 1 78 ? -19.906 13.398 0.754 1 93.12 78 ASN A O 1
ATOM 550 N N . THR A 1 79 ? -20.328 11.711 2.143 1 96.31 79 THR A N 1
ATOM 551 C CA . THR A 1 79 ? -19.875 12.469 3.299 1 96.31 79 THR A CA 1
ATOM 552 C C . THR A 1 79 ? -18.406 12.859 3.146 1 96.31 79 THR A C 1
ATOM 554 O O . THR A 1 79 ? -18.047 14.016 3.355 1 96.31 79 THR A O 1
ATOM 557 N N . ASN A 1 80 ? -17.562 11.93 2.74 1 96.75 80 ASN A N 1
ATOM 558 C CA . ASN A 1 80 ? -16.141 12.18 2.602 1 96.75 80 ASN A CA 1
ATOM 559 C C . ASN A 1 80 ? -15.852 13.234 1.533 1 96.75 80 ASN A C 1
ATOM 561 O O . ASN A 1 80 ? -15.023 14.125 1.734 1 96.75 80 ASN A O 1
ATOM 565 N N . LEU A 1 81 ? -16.609 13.102 0.438 1 94.12 81 LEU A N 1
ATOM 566 C CA . LEU A 1 81 ? -16.453 14.078 -0.635 1 94.12 81 LEU A CA 1
ATOM 567 C C . LEU A 1 81 ? -16.875 15.469 -0.176 1 94.12 81 LEU A C 1
ATOM 569 O O . LEU A 1 81 ? -16.203 16.453 -0.484 1 94.12 81 LEU A O 1
ATOM 573 N N . MET A 1 82 ? -17.922 15.508 0.557 1 96.88 82 MET A N 1
ATOM 574 C CA . MET A 1 82 ? -18.422 16.797 1.055 1 96.88 82 MET A CA 1
ATOM 575 C C . MET A 1 82 ? -17.422 17.422 2.018 1 96.88 82 MET A C 1
ATOM 577 O O . MET A 1 82 ? -17.156 18.625 1.944 1 96.88 82 MET A O 1
ATOM 581 N N . VAL A 1 83 ? -16.891 16.656 2.895 1 98.12 83 VAL A N 1
ATOM 582 C CA . VAL A 1 83 ? -15.906 17.141 3.857 1 98.12 83 VAL A CA 1
ATOM 583 C C . VAL A 1 83 ? -14.719 17.766 3.119 1 98.12 83 VAL A C 1
ATOM 585 O O . VAL A 1 83 ? -14.297 18.875 3.428 1 98.12 83 VAL A O 1
ATOM 588 N N . VAL A 1 84 ? -14.172 17.031 2.145 1 95.94 84 VAL A N 1
ATOM 589 C CA . VAL A 1 84 ? -13 17.484 1.397 1 95.94 84 VAL A CA 1
ATOM 590 C C . VAL A 1 84 ? -13.336 18.766 0.627 1 95.94 84 VAL A C 1
ATOM 592 O O . VAL A 1 84 ? -12.539 19.703 0.588 1 95.94 84 VAL A O 1
ATOM 595 N N . GLU A 1 85 ? -14.539 18.781 0.049 1 94.81 85 GLU A N 1
ATOM 596 C CA . GLU A 1 85 ? -14.961 19.953 -0.706 1 94.81 85 GLU A CA 1
ATOM 597 C C . GLU A 1 85 ? -15.047 21.188 0.192 1 94.81 85 GLU A C 1
ATOM 599 O O . GLU A 1 85 ? -14.562 22.266 -0.169 1 94.81 85 GLU A O 1
ATOM 604 N N . VAL A 1 86 ? -15.695 21.078 1.323 1 97.44 86 VAL A N 1
ATOM 605 C CA . VAL A 1 86 ? -15.836 22.188 2.262 1 97.44 86 VAL A CA 1
ATOM 606 C C . VAL A 1 86 ? -14.461 22.625 2.756 1 97.44 86 VAL A C 1
ATOM 608 O O . VAL A 1 86 ? -14.156 23.812 2.77 1 97.44 86 VAL A O 1
ATOM 611 N N . ALA A 1 87 ? -13.609 21.672 3.135 1 97.12 87 ALA A N 1
ATOM 612 C CA . ALA A 1 87 ? -12.273 21.984 3.635 1 97.12 87 ALA A CA 1
ATOM 613 C C . ALA A 1 87 ? -11.469 22.766 2.607 1 97.12 87 ALA A C 1
ATOM 615 O O . ALA A 1 87 ? -10.844 23.781 2.943 1 97.12 87 ALA A O 1
ATOM 616 N N . ARG A 1 88 ? -11.523 22.359 1.368 1 94.25 88 ARG A N 1
ATOM 617 C CA . ARG A 1 88 ? -10.711 22.953 0.315 1 94.25 88 ARG A CA 1
ATOM 618 C C . ARG A 1 88 ? -11.32 24.281 -0.155 1 94.25 88 ARG A C 1
ATOM 620 O O . ARG A 1 88 ? -10.617 25.281 -0.258 1 94.25 88 ARG A O 1
ATOM 627 N N . ARG A 1 89 ? -12.578 24.281 -0.412 1 94.25 89 ARG A N 1
ATOM 628 C CA . ARG A 1 89 ? -13.203 25.406 -1.104 1 94.25 89 ARG A CA 1
ATOM 629 C C . ARG A 1 89 ? -13.547 26.516 -0.13 1 94.25 89 ARG A C 1
ATOM 631 O O . ARG A 1 89 ? -13.445 27.703 -0.468 1 94.25 89 ARG A O 1
ATOM 638 N N . ILE A 1 90 ? -13.977 26.141 0.986 1 96.06 90 ILE A N 1
ATOM 639 C CA . ILE A 1 90 ? -14.43 27.156 1.928 1 96.06 90 ILE A CA 1
ATOM 640 C C . ILE A 1 90 ? -13.273 27.578 2.83 1 96.06 90 ILE A C 1
ATOM 642 O O . ILE A 1 90 ? -13.086 28.781 3.088 1 96.06 90 ILE A O 1
ATOM 646 N N . PHE A 1 91 ? -12.492 26.656 3.271 1 97.12 91 PHE A N 1
ATOM 647 C CA . PHE A 1 91 ? -11.508 26.984 4.297 1 97.12 91 PHE A CA 1
ATOM 648 C C . PHE A 1 91 ? -10.102 26.984 3.717 1 97.12 91 PHE A C 1
ATOM 650 O O . PHE A 1 91 ? -9.141 27.344 4.402 1 97.12 91 PHE A O 1
ATOM 657 N N . GLY A 1 92 ? -9.938 26.531 2.48 1 94.75 92 GLY A N 1
ATOM 658 C CA . GLY A 1 92 ? -8.672 26.625 1.771 1 94.75 92 GLY A CA 1
ATOM 659 C C . GLY A 1 92 ? -7.633 25.625 2.254 1 94.75 92 GLY A C 1
ATOM 660 O O . GLY A 1 92 ? -6.43 25.875 2.15 1 94.75 92 GLY A O 1
ATOM 661 N N . VAL A 1 93 ? -8.062 24.562 2.846 1 92.94 93 VAL A N 1
ATOM 662 C CA . VAL A 1 93 ? -7.113 23.531 3.273 1 92.94 93 VAL A CA 1
ATOM 663 C C . VAL A 1 93 ? -6.477 22.875 2.053 1 92.94 93 VAL A C 1
ATOM 665 O O . VAL A 1 93 ? -7.18 22.328 1.2 1 92.94 93 VAL A O 1
ATOM 668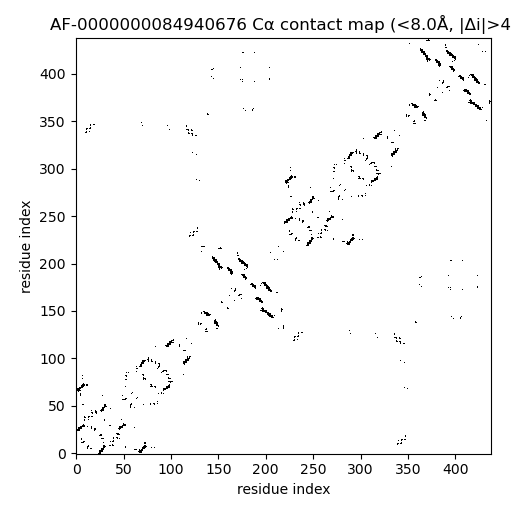 N N . GLU A 1 94 ? -5.199 22.891 1.95 1 82.12 94 GLU A N 1
ATOM 669 C CA . GLU A 1 94 ? -4.504 22.438 0.753 1 82.12 94 GLU A CA 1
ATOM 670 C C . GLU A 1 94 ? -4.484 20.906 0.678 1 82.12 94 GLU A C 1
ATOM 672 O O . GLU A 1 94 ? -4.641 20.328 -0.401 1 82.12 94 GLU A O 1
ATOM 677 N N . HIS A 1 95 ? -4.336 20.297 1.801 1 88.31 95 HIS A N 1
ATOM 678 C CA . HIS A 1 95 ? -4.23 18.844 1.813 1 88.31 95 HIS A CA 1
ATOM 679 C C . HIS A 1 95 ? -5.477 18.203 2.426 1 88.31 95 HIS A C 1
ATOM 681 O O . HIS A 1 95 ? -5.605 18.141 3.648 1 88.31 95 HIS A O 1
ATOM 687 N N . ALA A 1 96 ? -6.406 17.797 1.559 1 94.25 96 ALA A N 1
ATOM 688 C CA . ALA A 1 96 ? -7.633 17.125 1.969 1 94.25 96 ALA A CA 1
ATOM 689 C C . ALA A 1 96 ? -7.77 15.766 1.27 1 94.25 96 ALA A C 1
ATOM 691 O O . ALA A 1 96 ? -7.699 15.688 0.041 1 94.25 96 ALA A O 1
ATOM 692 N N . ILE A 1 97 ? -7.879 14.719 2.08 1 93.69 97 ILE A N 1
ATOM 693 C CA . ILE A 1 97 ? -7.875 13.359 1.553 1 93.69 97 ILE A CA 1
ATOM 694 C C . ILE A 1 97 ? -9.219 12.695 1.838 1 93.69 97 ILE A C 1
ATOM 696 O O . ILE A 1 97 ? -9.734 12.773 2.957 1 93.69 97 ILE A O 1
ATOM 700 N N . ALA A 1 98 ? -9.812 12.031 0.845 1 95.62 98 ALA A N 1
ATOM 701 C CA . ALA A 1 98 ? -11.086 11.336 1.007 1 95.62 98 ALA A CA 1
ATOM 702 C C . ALA A 1 98 ? -10.914 9.828 0.832 1 95.62 98 ALA A C 1
ATOM 704 O O . ALA A 1 98 ? -10.219 9.383 -0.086 1 95.62 98 ALA A O 1
ATOM 705 N N . ARG A 1 99 ? -11.453 9.086 1.766 1 94.88 99 ARG A N 1
ATOM 706 C CA . ARG A 1 99 ? -11.664 7.66 1.522 1 94.88 99 ARG A CA 1
ATOM 707 C C . ARG A 1 99 ? -12.836 7.434 0.581 1 94.88 99 ARG A C 1
ATOM 709 O O . ARG A 1 99 ? -13.914 7.996 0.779 1 94.88 99 ARG A O 1
ATOM 716 N N . LEU A 1 100 ? -12.609 6.664 -0.4 1 92.56 100 LEU A N 1
ATOM 717 C CA . LEU A 1 100 ? -13.68 6.367 -1.343 1 92.56 100 LEU A CA 1
ATOM 718 C C . LEU A 1 100 ? -13.789 4.867 -1.596 1 92.56 100 LEU A C 1
ATOM 720 O O . LEU A 1 100 ? -12.773 4.164 -1.608 1 92.56 100 LEU A O 1
ATOM 724 N N . TYR A 1 101 ? -14.969 4.336 -1.679 1 82.5 101 TYR A N 1
ATOM 725 C CA . TYR A 1 101 ? -15.219 2.908 -1.853 1 82.5 101 TYR A CA 1
ATOM 726 C C . TYR A 1 101 ? -15.398 2.562 -3.326 1 82.5 101 TYR A C 1
ATOM 728 O O . TYR A 1 101 ? -14.969 1.496 -3.775 1 82.5 101 TYR A O 1
ATOM 736 N N . ASN A 1 102 ? -16.094 3.381 -4.02 1 70.62 102 ASN A N 1
ATOM 737 C CA . ASN A 1 102 ? -16.453 3.037 -5.387 1 70.62 102 ASN A CA 1
ATOM 738 C C . ASN A 1 102 ? -15.391 3.479 -6.383 1 70.62 102 ASN A C 1
ATOM 740 O O . ASN A 1 102 ? -15.18 4.676 -6.586 1 70.62 102 ASN A O 1
ATOM 744 N N . THR A 1 103 ? -14.727 2.566 -7.012 1 64.5 103 THR A N 1
ATOM 745 C CA . THR A 1 103 ? -13.609 2.75 -7.934 1 64.5 103 THR A CA 1
ATOM 746 C C . THR A 1 103 ? -14.102 3.307 -9.266 1 64.5 103 THR A C 1
ATOM 748 O O . THR A 1 103 ? -13.336 3.936 -10 1 64.5 103 THR A O 1
ATOM 751 N N . ASN A 1 104 ? -15.328 2.992 -9.555 1 66.06 104 ASN A N 1
ATOM 752 C CA . ASN A 1 104 ? -15.797 3.359 -10.883 1 66.06 104 ASN A CA 1
ATOM 753 C C . ASN A 1 104 ? -15.703 4.863 -11.117 1 66.06 104 ASN A C 1
ATOM 755 O O . ASN A 1 104 ? -15.805 5.328 -12.258 1 66.06 104 ASN A O 1
ATOM 759 N N . ARG A 1 105 ? -15.336 5.555 -10.07 1 70.44 105 ARG A N 1
ATOM 760 C CA . ARG A 1 105 ? -15.297 7.008 -10.211 1 70.44 105 ARG A CA 1
ATOM 761 C C . ARG A 1 105 ? -13.914 7.555 -9.891 1 70.44 105 ARG A C 1
ATOM 763 O O . ARG A 1 105 ? -13.734 8.758 -9.711 1 70.44 105 ARG A O 1
ATOM 770 N N . GLU A 1 106 ? -13.016 6.574 -9.781 1 68.62 106 GLU A N 1
ATOM 771 C CA . GLU A 1 106 ? -11.672 6.98 -9.383 1 68.62 106 GLU A CA 1
ATOM 772 C C . GLU A 1 106 ? -11.062 7.949 -10.391 1 68.62 106 GLU A C 1
ATOM 774 O O . GLU A 1 106 ? -10.43 8.93 -10.016 1 68.62 106 GLU A O 1
ATOM 779 N N . ARG A 1 107 ? -11.375 7.613 -11.664 1 67.19 107 ARG A N 1
ATOM 780 C CA . ARG A 1 107 ? -10.844 8.477 -12.719 1 67.19 107 ARG A CA 1
ATOM 781 C C . ARG A 1 107 ? -11.422 9.883 -12.609 1 67.19 107 ARG A C 1
ATOM 783 O O . ARG A 1 107 ? -10.695 10.867 -12.766 1 67.19 107 ARG A O 1
ATO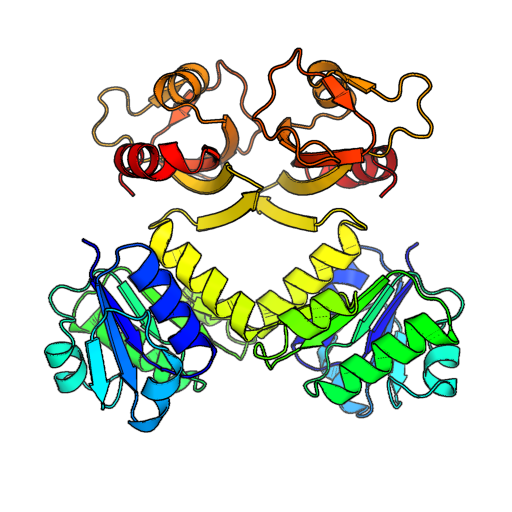M 790 N N . ALA A 1 108 ? -12.703 9.922 -12.312 1 72.38 108 ALA A N 1
ATOM 791 C CA . ALA A 1 108 ? -13.375 11.211 -12.172 1 72.38 108 ALA A CA 1
ATOM 792 C C . ALA A 1 108 ? -12.82 12 -10.992 1 72.38 108 ALA A C 1
ATOM 794 O O . ALA A 1 108 ? -12.594 13.211 -11.086 1 72.38 108 ALA A O 1
ATOM 795 N N . TYR A 1 109 ? -12.477 11.305 -9.977 1 76.06 109 TYR A N 1
ATOM 796 C CA . TYR A 1 109 ? -11.953 11.945 -8.781 1 76.06 109 TYR A CA 1
ATOM 797 C C . TYR A 1 109 ? -10.578 12.539 -9.039 1 76.06 109 TYR A C 1
ATOM 799 O O . TYR A 1 109 ? -10.281 13.656 -8.602 1 76.06 109 TYR A O 1
ATOM 807 N N . GLY A 1 110 ? -9.797 11.789 -9.719 1 67.06 110 GLY A N 1
ATOM 808 C CA . GLY A 1 110 ? -8.484 12.273 -10.109 1 67.06 110 GLY A CA 1
ATOM 809 C C . GLY A 1 110 ? -8.539 13.523 -10.969 1 67.06 110 GLY A C 1
ATOM 810 O O . GLY A 1 110 ? -7.785 14.477 -10.742 1 67.06 110 GLY A O 1
ATOM 811 N N . GLN A 1 111 ? -9.445 13.531 -11.852 1 69.38 111 GLN A N 1
ATOM 812 C CA . GLN A 1 111 ? -9.602 14.664 -12.758 1 69.38 111 GLN A CA 1
ATOM 813 C C . GLN A 1 111 ? -10.039 15.914 -12.008 1 69.38 111 GLN A C 1
ATOM 815 O O . GLN A 1 111 ? -9.672 17.031 -12.375 1 69.38 111 GLN A O 1
ATOM 820 N N . LEU A 1 112 ? -10.758 15.688 -10.953 1 75.81 112 LEU A N 1
ATOM 821 C CA . LEU A 1 112 ? -11.25 16.797 -10.156 1 75.81 112 LEU A CA 1
ATOM 822 C C . LEU A 1 112 ? -10.203 17.266 -9.148 1 75.81 112 LEU A C 1
ATOM 824 O O . LEU A 1 112 ? -10.422 18.234 -8.422 1 75.81 112 LEU A O 1
ATOM 828 N N . GLY A 1 113 ? -9.055 16.562 -9.148 1 78 113 GLY A N 1
ATOM 829 C CA . GLY A 1 113 ? -7.953 16.938 -8.281 1 78 113 GLY A CA 1
ATOM 830 C C . GLY A 1 113 ? -8.172 16.562 -6.832 1 78 113 GLY A C 1
ATOM 831 O O . GLY A 1 113 ? -7.559 17.125 -5.93 1 78 113 GLY A O 1
ATOM 832 N N . ILE A 1 114 ? -9.086 15.672 -6.625 1 83 114 ILE A N 1
ATOM 833 C CA . ILE A 1 114 ? -9.367 15.211 -5.27 1 83 114 ILE A CA 1
ATOM 834 C C . ILE A 1 114 ? -8.336 14.164 -4.859 1 83 114 ILE A C 1
ATOM 836 O O . ILE A 1 114 ? -8.078 13.211 -5.602 1 83 114 ILE A O 1
ATOM 840 N N . ASP A 1 115 ? -7.676 14.406 -3.756 1 85.56 115 ASP A N 1
ATOM 841 C CA . ASP A 1 115 ? -6.809 13.391 -3.174 1 85.56 115 ASP A CA 1
ATOM 842 C C . ASP A 1 115 ? -7.625 12.32 -2.453 1 85.56 115 ASP A C 1
ATOM 844 O O . ASP A 1 115 ? -8.398 12.625 -1.542 1 85.56 115 ASP A O 1
ATOM 848 N N . TYR A 1 116 ? -7.516 11.086 -2.928 1 89.5 116 TYR A N 1
ATOM 849 C CA . TYR A 1 116 ? -8.383 10.055 -2.371 1 89.5 116 TYR A CA 1
ATOM 850 C C . TYR A 1 116 ? -7.605 8.758 -2.145 1 89.5 116 TYR A C 1
ATOM 852 O O . TYR A 1 116 ? -6.488 8.602 -2.641 1 89.5 116 TYR A O 1
ATOM 860 N N . VAL A 1 117 ? -8.133 7.965 -1.296 1 87.94 117 VAL A N 1
ATOM 861 C CA . VAL A 1 117 ? -7.707 6.586 -1.091 1 87.94 117 VAL A CA 1
ATOM 862 C C . VAL A 1 117 ? -8.898 5.645 -1.279 1 87.94 117 VAL A C 1
ATOM 864 O O . VAL A 1 117 ? -9.969 5.879 -0.727 1 87.94 117 VAL A O 1
ATOM 867 N N . CYS A 1 118 ? -8.766 4.613 -2.059 1 90.25 118 CYS A N 1
ATOM 868 C CA . CYS A 1 118 ? -9.82 3.645 -2.318 1 90.25 118 CYS A CA 1
ATOM 869 C C . CYS A 1 118 ? -9.461 2.279 -1.743 1 90.25 118 CYS A C 1
ATOM 871 O O . CYS A 1 118 ? -8.531 1.63 -2.215 1 90.25 118 CYS A O 1
ATOM 873 N N . GLY A 1 119 ? -10.219 1.833 -0.796 1 89.38 119 GLY A N 1
ATOM 874 C CA . GLY A 1 119 ? -9.93 0.595 -0.091 1 89.38 119 GLY A CA 1
ATOM 875 C C . GLY A 1 119 ? -9.922 -0.622 -0.997 1 89.38 119 GLY A C 1
ATOM 876 O O . GLY A 1 119 ? -9.023 -1.458 -0.921 1 89.38 119 GLY A O 1
ATOM 877 N N . THR A 1 120 ? -10.93 -0.746 -1.88 1 90.62 120 THR A N 1
ATOM 878 C CA . THR A 1 120 ? -11.055 -1.914 -2.744 1 90.62 120 THR A CA 1
ATOM 879 C C . THR A 1 120 ? -9.867 -2.018 -3.691 1 90.62 120 THR A C 1
ATOM 881 O O . THR A 1 120 ? -9.32 -3.104 -3.898 1 90.62 120 THR A O 1
ATOM 884 N N . SER A 1 121 ? -9.43 -0.845 -4.227 1 87.38 121 SER A N 1
ATOM 885 C CA . SER A 1 121 ? -8.266 -0.831 -5.109 1 87.38 121 SER A CA 1
ATOM 886 C C . SER A 1 121 ? -7 -1.21 -4.355 1 87.38 121 SER A C 1
ATOM 888 O O . SER A 1 121 ? -6.172 -1.973 -4.863 1 87.38 121 SER A O 1
ATOM 890 N N . LEU A 1 122 ? -6.867 -0.686 -3.17 1 84.19 122 LEU A N 1
ATOM 891 C CA . LEU A 1 122 ? -5.688 -0.958 -2.357 1 84.19 122 LEU A CA 1
ATOM 892 C C . LEU A 1 122 ? -5.586 -2.443 -2.027 1 84.19 122 LEU A C 1
ATOM 894 O O . LEU A 1 122 ? -4.496 -3.023 -2.082 1 84.19 122 LEU A O 1
ATOM 898 N N . ILE A 1 123 ? -6.727 -3.057 -1.689 1 89.44 123 ILE A N 1
ATOM 899 C CA . ILE A 1 123 ? -6.73 -4.477 -1.356 1 89.44 123 ILE A CA 1
ATOM 900 C C . ILE A 1 123 ? -6.316 -5.293 -2.576 1 89.44 123 ILE A C 1
ATOM 902 O O . ILE A 1 123 ? -5.438 -6.156 -2.486 1 89.44 123 ILE A O 1
ATOM 906 N N . ALA A 1 124 ? -6.992 -5.008 -3.756 1 89.81 124 ALA A N 1
ATOM 907 C CA . ALA A 1 124 ? -6.664 -5.734 -4.98 1 89.81 124 ALA A CA 1
ATOM 908 C C . ALA A 1 124 ? -5.184 -5.609 -5.316 1 89.81 124 ALA A C 1
ATOM 910 O O . ALA A 1 124 ? -4.527 -6.598 -5.648 1 89.81 124 ALA A O 1
ATOM 911 N N . GLU A 1 125 ? -4.66 -4.375 -5.184 1 81.38 125 GLU A N 1
ATOM 912 C CA . GLU A 1 125 ? -3.256 -4.109 -5.484 1 81.38 125 GLU A CA 1
ATOM 913 C C . GLU A 1 125 ? -2.336 -4.859 -4.523 1 81.38 125 GLU A C 1
ATOM 915 O O . GLU A 1 125 ? -1.299 -5.383 -4.934 1 81.38 125 GLU A O 1
ATOM 920 N N . GLU A 1 126 ? -2.709 -4.871 -3.248 1 81.62 126 GLU A N 1
ATOM 921 C CA . GLU A 1 126 ? -1.887 -5.535 -2.242 1 81.62 126 GLU A CA 1
ATOM 922 C C . GLU A 1 126 ? -1.874 -7.047 -2.449 1 81.62 126 GLU A C 1
ATOM 924 O O . GLU A 1 126 ? -0.818 -7.68 -2.385 1 81.62 126 GLU A O 1
ATOM 929 N N . VAL A 1 127 ? -3.025 -7.648 -2.723 1 88.44 127 VAL A N 1
ATOM 930 C CA . VAL A 1 127 ? -3.105 -9.086 -2.977 1 88.44 127 VAL A CA 1
ATOM 931 C C . VAL A 1 127 ? -2.348 -9.43 -4.258 1 88.44 127 VAL A C 1
ATOM 933 O O . VAL A 1 127 ? -1.597 -10.406 -4.297 1 88.44 127 VAL A O 1
ATOM 936 N N . PHE A 1 128 ? -2.506 -8.617 -5.309 1 85.25 128 PHE A N 1
ATOM 937 C CA . PHE A 1 128 ? -1.782 -8.797 -6.562 1 85.25 128 PHE A CA 1
ATOM 938 C C . PHE A 1 128 ? -0.278 -8.812 -6.32 1 85.25 128 PHE A C 1
ATOM 940 O O . PHE A 1 128 ? 0.427 -9.695 -6.809 1 85.25 128 PHE A O 1
ATOM 947 N N . SER A 1 129 ? 0.148 -7.781 -5.578 1 73.94 129 SER A N 1
ATOM 948 C CA . SER A 1 129 ? 1.571 -7.664 -5.277 1 73.94 129 SER A CA 1
ATOM 949 C C . SER A 1 129 ? 2.084 -8.906 -4.555 1 73.94 129 SER A C 1
ATOM 951 O O . SER A 1 129 ? 3.15 -9.43 -4.887 1 73.94 129 SER A O 1
ATOM 953 N N . LYS A 1 130 ? 1.345 -9.375 -3.525 1 75.81 130 LYS A N 1
ATOM 954 C CA . LYS A 1 130 ? 1.727 -10.562 -2.771 1 75.81 130 LYS A CA 1
ATOM 955 C C . LYS A 1 130 ? 1.855 -11.781 -3.688 1 75.81 130 LYS A C 1
ATOM 957 O O . LYS A 1 130 ? 2.756 -12.602 -3.512 1 75.81 130 LYS A O 1
ATOM 962 N N . ILE A 1 131 ? 0.938 -11.891 -4.688 1 81.69 131 ILE A N 1
ATOM 963 C CA . ILE A 1 131 ? 0.91 -13.031 -5.602 1 81.69 131 ILE A CA 1
ATOM 964 C C . ILE A 1 131 ? 2.104 -12.961 -6.551 1 81.69 131 ILE A C 1
ATOM 966 O O . ILE A 1 131 ? 2.748 -13.977 -6.824 1 81.69 131 ILE A O 1
ATOM 970 N N . MET A 1 132 ? 2.281 -11.734 -7.066 1 69.5 132 MET A N 1
ATOM 971 C CA . MET A 1 132 ? 3.32 -11.562 -8.078 1 69.5 132 MET A CA 1
ATOM 972 C C . MET A 1 132 ? 4.707 -11.719 -7.461 1 69.5 132 MET A C 1
ATOM 974 O O . MET A 1 132 ? 5.629 -12.211 -8.117 1 69.5 132 MET A O 1
ATOM 978 N N . SER A 1 133 ? 4.984 -11.023 -6.445 1 58.59 133 SER A N 1
ATOM 979 C CA . SER A 1 133 ? 6.312 -10.992 -5.844 1 58.59 133 SER A CA 1
ATOM 980 C C . SER A 1 133 ? 6.66 -12.344 -5.215 1 58.59 133 SER A C 1
ATOM 982 O O . SER A 1 133 ? 7.832 -12.633 -4.969 1 58.59 133 SER A O 1
ATOM 984 N N . GLY A 1 134 ? 5.746 -13.266 -5.574 1 51.28 134 GLY A N 1
ATOM 985 C CA . GLY A 1 134 ? 6.039 -14.461 -4.805 1 51.28 134 GLY A CA 1
ATOM 986 C C . GLY A 1 134 ? 6.262 -14.18 -3.328 1 51.28 134 GLY A C 1
ATOM 987 O O . GLY A 1 134 ? 5.594 -13.32 -2.748 1 51.28 134 GLY A O 1
ATOM 988 N N . HIS A 1 135 ? 7.258 -14.852 -2.758 1 48.31 135 HIS A N 1
ATOM 989 C CA . HIS A 1 135 ? 7.668 -14.555 -1.39 1 48.31 135 HIS A CA 1
ATOM 990 C C . HIS A 1 135 ? 8.148 -13.117 -1.254 1 48.31 135 HIS A C 1
ATOM 992 O O . HIS A 1 135 ? 8.227 -12.586 -0.143 1 48.31 135 HIS A O 1
ATOM 998 N N . GLY A 1 136 ? 8.336 -12.477 -2.533 1 51.59 136 GLY A N 1
ATOM 999 C CA . GLY A 1 136 ? 8.766 -11.086 -2.443 1 51.59 136 GLY A CA 1
ATOM 1000 C C . GLY A 1 136 ? 7.613 -10.109 -2.555 1 51.59 136 GLY A C 1
ATOM 1001 O O . GLY A 1 136 ? 6.578 -10.422 -3.146 1 51.59 136 GLY A O 1
ATOM 1002 N N . SER A 1 137 ? 7.438 -9.156 -1.758 1 59.16 137 SER A N 1
ATOM 1003 C CA . SER A 1 137 ? 6.348 -8.188 -1.696 1 59.16 137 SER A CA 1
ATOM 1004 C C . SER A 1 137 ? 6.633 -6.973 -2.574 1 59.16 137 SER A C 1
ATOM 1006 O O . SER A 1 137 ? 7.75 -6.449 -2.574 1 59.16 137 SER A O 1
ATOM 1008 N N . HIS A 1 138 ? 5.82 -6.777 -3.756 1 63.22 138 HIS A N 1
ATOM 1009 C CA . HIS A 1 138 ? 5.852 -5.539 -4.523 1 63.22 138 HIS A CA 1
ATOM 1010 C C . HIS A 1 138 ? 5.5 -4.34 -3.65 1 63.22 138 HIS A C 1
ATOM 1012 O O . HIS A 1 138 ? 4.461 -4.332 -2.988 1 63.22 138 HIS A O 1
ATOM 1018 N N . LEU A 1 139 ? 6.398 -3.396 -3.627 1 67.25 139 LEU A N 1
ATOM 1019 C CA . LEU A 1 139 ? 6.207 -2.256 -2.736 1 67.25 139 LEU A CA 1
ATOM 1020 C C . LEU A 1 139 ? 5.625 -1.067 -3.492 1 67.25 139 LEU A C 1
ATOM 1022 O O . LEU A 1 139 ? 4.746 -0.371 -2.979 1 67.25 139 LEU A O 1
ATOM 1026 N N . ASP A 1 140 ? 6.109 -0.772 -4.695 1 67.44 140 ASP A N 1
ATOM 1027 C CA . ASP A 1 140 ? 5.676 0.403 -5.445 1 67.44 140 ASP A CA 1
ATOM 1028 C C . ASP A 1 140 ? 6.105 0.311 -6.906 1 67.44 140 ASP A C 1
ATOM 1030 O O . ASP A 1 140 ? 7.047 -0.416 -7.238 1 67.44 140 ASP A O 1
ATOM 1034 N N . THR A 1 141 ? 5.312 0.939 -7.781 1 61.31 141 THR A N 1
ATOM 1035 C CA . THR A 1 141 ? 5.695 1.207 -9.164 1 61.31 141 THR A CA 1
ATOM 1036 C C . THR A 1 141 ? 5.98 2.691 -9.367 1 61.31 141 THR A C 1
ATOM 1038 O O . THR A 1 141 ? 5.16 3.541 -9.023 1 61.31 141 THR A O 1
ATOM 1041 N N . PHE A 1 142 ? 7.211 2.943 -9.859 1 71.31 142 PHE A N 1
ATOM 1042 C CA . PHE A 1 142 ? 7.668 4.309 -10.102 1 71.31 142 PHE A CA 1
ATOM 1043 C C . PHE A 1 142 ? 8.188 4.465 -11.523 1 71.31 142 PHE A C 1
ATOM 1045 O O . PHE A 1 142 ? 9.367 4.203 -11.789 1 71.31 142 PHE A O 1
ATOM 1052 N N . GLY A 1 143 ? 7.328 5.008 -12.375 1 67.31 143 GLY A N 1
ATOM 1053 C CA . GLY A 1 143 ? 7.68 5.027 -13.781 1 67.31 143 GLY A CA 1
ATOM 1054 C C . GLY A 1 143 ? 7.91 3.645 -14.359 1 67.31 143 GLY A C 1
ATOM 1055 O O . GLY A 1 143 ? 7.02 2.795 -14.328 1 67.31 143 GLY A O 1
ATOM 1056 N N . GLN A 1 144 ? 9.188 3.479 -14.883 1 71.94 144 GLN A N 1
ATOM 1057 C CA . GLN A 1 144 ? 9.555 2.191 -15.461 1 71.94 144 GLN A CA 1
ATOM 1058 C C . GLN A 1 144 ? 10.234 1.294 -14.43 1 71.94 144 GLN A C 1
ATOM 1060 O O . GLN A 1 144 ? 10.812 0.262 -14.781 1 71.94 144 GLN A O 1
ATOM 1065 N N . TYR A 1 145 ? 10.141 1.697 -13.219 1 80.88 145 TYR A N 1
ATOM 1066 C CA . TYR A 1 145 ? 10.844 0.927 -12.203 1 80.88 145 TYR A CA 1
ATOM 1067 C C . TYR A 1 145 ? 9.867 0.326 -11.203 1 80.88 145 TYR A C 1
ATOM 1069 O O . TYR A 1 145 ? 8.789 0.884 -10.961 1 80.88 145 TYR A O 1
ATOM 1077 N N . GLU A 1 146 ? 10.234 -0.814 -10.656 1 75.19 146 GLU A N 1
ATOM 1078 C CA . GLU A 1 146 ? 9.516 -1.542 -9.617 1 75.19 146 GLU A CA 1
ATOM 1079 C C . GLU A 1 146 ? 10.336 -1.637 -8.336 1 75.19 146 GLU A C 1
ATOM 1081 O O . GLU A 1 146 ? 11.547 -1.868 -8.383 1 75.19 146 GLU A O 1
ATOM 1086 N N . ILE A 1 147 ? 9.734 -1.274 -7.273 1 80.44 147 ILE A N 1
ATOM 1087 C CA . ILE A 1 147 ? 10.352 -1.501 -5.969 1 80.44 147 ILE A CA 1
ATOM 1088 C C . ILE A 1 147 ? 9.797 -2.783 -5.352 1 80.44 147 ILE A C 1
ATOM 1090 O O . ILE A 1 147 ? 8.578 -2.93 -5.195 1 80.44 147 ILE A O 1
ATOM 1094 N N . LEU A 1 148 ? 10.695 -3.707 -5.086 1 79 148 LEU A N 1
ATOM 1095 C CA . LEU A 1 148 ? 10.281 -5.027 -4.625 1 79 148 LEU A CA 1
ATOM 1096 C C . LEU A 1 148 ? 11 -5.406 -3.336 1 79 148 LEU A C 1
ATOM 1098 O O . LEU A 1 148 ? 12.125 -4.973 -3.1 1 79 148 LEU A O 1
ATOM 1102 N N . ARG A 1 149 ? 10.312 -6.098 -2.594 1 78.56 149 ARG A N 1
ATOM 1103 C CA . ARG A 1 149 ? 10.898 -6.793 -1.45 1 78.56 149 ARG A CA 1
ATOM 1104 C C . ARG A 1 149 ? 10.984 -8.297 -1.704 1 78.56 149 ARG A C 1
ATOM 1106 O O . ARG A 1 149 ? 10.031 -8.891 -2.219 1 78.56 149 ARG A O 1
ATOM 1113 N N . PHE A 1 150 ? 12.164 -8.883 -1.496 1 78.56 150 PHE A N 1
ATOM 1114 C CA . PHE A 1 150 ? 12.289 -10.32 -1.691 1 78.56 150 PHE A CA 1
ATOM 1115 C C . PHE A 1 150 ? 13.32 -10.914 -0.74 1 78.56 150 PHE A C 1
ATOM 1117 O O . PHE A 1 150 ? 14.188 -10.203 -0.237 1 78.56 150 PHE A O 1
ATOM 1124 N N . SER A 1 151 ? 13.133 -12.156 -0.5 1 79.75 151 SER A N 1
ATOM 1125 C CA . SER A 1 151 ? 14.156 -12.922 0.196 1 79.75 151 SER A CA 1
ATOM 1126 C C . SER A 1 151 ? 15.141 -13.547 -0.787 1 79.75 151 SER A C 1
ATOM 1128 O O . SER A 1 151 ? 14.742 -14.211 -1.743 1 79.75 151 SER A O 1
ATOM 1130 N N . LEU A 1 152 ? 16.438 -13.25 -0.551 1 83.19 152 LEU A N 1
ATOM 1131 C CA . LEU A 1 152 ? 17.469 -13.758 -1.452 1 83.19 152 LEU A CA 1
ATOM 1132 C C . LEU A 1 152 ? 17.656 -15.266 -1.293 1 83.19 152 LEU A C 1
ATOM 1134 O O . LEU A 1 152 ? 18 -15.742 -0.212 1 83.19 152 LEU A O 1
ATOM 1138 N N . ASN A 1 153 ? 17.281 -15.969 -2.338 1 81 153 ASN A N 1
ATOM 1139 C CA . ASN A 1 153 ? 17.469 -17.422 -2.367 1 81 153 ASN A CA 1
ATOM 1140 C C . ASN A 1 153 ? 18.703 -17.812 -3.176 1 81 153 ASN A C 1
ATOM 1142 O O . ASN A 1 153 ? 18.688 -17.719 -4.406 1 81 153 ASN A O 1
ATOM 1146 N N . LEU A 1 154 ? 19.844 -18.141 -2.484 1 81.75 154 LEU A N 1
ATOM 1147 C CA . LEU A 1 154 ? 21.078 -18.531 -3.139 1 81.75 154 LEU A CA 1
ATOM 1148 C C . LEU A 1 154 ? 21.391 -20 -2.871 1 81.75 154 LEU A C 1
ATOM 1150 O O . LEU A 1 154 ? 22.562 -20.391 -2.842 1 81.75 154 LEU A O 1
ATOM 1154 N N . GLU A 1 155 ? 20.359 -20.797 -2.547 1 78.44 155 GLU A N 1
ATOM 1155 C CA . GLU A 1 155 ? 20.578 -22.203 -2.277 1 78.44 155 GLU A CA 1
ATOM 1156 C C . GLU A 1 155 ? 21.266 -22.891 -3.449 1 78.44 155 GLU A C 1
ATOM 1158 O O . GLU A 1 155 ? 22.047 -23.828 -3.256 1 78.44 155 GLU A O 1
ATOM 1163 N N . TRP A 1 156 ? 21.094 -22.422 -4.582 1 74.06 156 TRP A N 1
ATOM 1164 C CA . TRP A 1 156 ? 21.641 -23.016 -5.797 1 74.06 156 TRP A CA 1
ATOM 1165 C C . TRP A 1 156 ? 23.094 -22.625 -5.996 1 74.06 156 TRP A C 1
ATOM 1167 O O . TRP A 1 156 ? 23.828 -23.266 -6.746 1 74.06 156 TRP A O 1
ATOM 1177 N N . ALA A 1 157 ? 23.406 -21.422 -5.379 1 68.75 157 ALA A N 1
ATOM 1178 C CA . ALA A 1 157 ? 24.734 -20.875 -5.602 1 68.75 157 ALA A CA 1
ATOM 1179 C C . ALA A 1 157 ? 25.75 -21.516 -4.66 1 68.75 157 ALA A C 1
ATOM 1181 O O . ALA A 1 157 ? 25.453 -21.781 -3.496 1 68.75 157 ALA A O 1
ATOM 1182 N N . GLU A 1 158 ? 26.891 -21.844 -5.113 1 72.88 158 GLU A N 1
ATOM 1183 C CA . GLU A 1 158 ? 27.953 -22.453 -4.32 1 72.88 158 GLU A CA 1
ATOM 1184 C C . GLU A 1 158 ? 28.312 -21.578 -3.125 1 72.88 158 GLU A C 1
ATOM 1186 O O . GLU A 1 158 ? 28.453 -22.078 -2.004 1 72.88 158 GLU A O 1
ATOM 1191 N N . GLN A 1 159 ? 28.531 -20.297 -3.227 1 73.81 159 GLN A N 1
ATOM 1192 C CA . GLN A 1 159 ? 29 -19.406 -2.168 1 73.81 159 GLN A CA 1
ATOM 1193 C C . GLN A 1 159 ? 27.828 -18.844 -1.363 1 73.81 159 GLN A C 1
ATOM 1195 O O . GLN A 1 159 ? 28.031 -18.297 -0.281 1 73.81 159 GLN A O 1
ATOM 1200 N N . ARG A 1 160 ? 26.703 -19.234 -1.55 1 84 160 ARG A N 1
ATOM 1201 C CA . ARG A 1 160 ? 25.469 -18.781 -0.912 1 84 160 ARG A CA 1
ATOM 1202 C C . ARG A 1 160 ? 25.562 -17.312 -0.527 1 84 160 ARG A C 1
ATOM 1204 O O . ARG A 1 160 ? 25.109 -16.906 0.544 1 84 160 ARG A O 1
ATOM 1211 N N . ALA A 1 161 ? 26.484 -16.594 -1.064 1 91.19 161 ALA A N 1
ATOM 1212 C CA . ALA A 1 161 ? 26.688 -15.156 -0.88 1 91.19 161 ALA A CA 1
ATOM 1213 C C . ALA A 1 161 ? 26.969 -14.469 -2.213 1 91.19 161 ALA A C 1
ATOM 1215 O O . ALA A 1 161 ? 27.422 -15.102 -3.164 1 91.19 161 ALA A O 1
ATOM 1216 N N . ILE A 1 162 ? 26.641 -13.227 -2.322 1 91.31 162 ILE A N 1
ATOM 1217 C CA . ILE A 1 162 ? 26.891 -12.438 -3.523 1 91.31 162 ILE A CA 1
ATOM 1218 C C . ILE A 1 162 ? 27.141 -10.984 -3.143 1 91.31 162 ILE A C 1
ATOM 1220 O O . ILE A 1 162 ? 26.484 -10.445 -2.242 1 91.31 162 ILE A O 1
ATOM 1224 N N . ARG A 1 163 ? 28.047 -10.391 -3.789 1 92.38 163 ARG A N 1
ATOM 1225 C CA . ARG A 1 163 ? 28.312 -8.977 -3.543 1 92.38 163 ARG A CA 1
ATOM 1226 C C . ARG A 1 163 ? 27.234 -8.102 -4.176 1 92.38 163 ARG A C 1
ATOM 1228 O O . ARG A 1 163 ? 26.734 -8.406 -5.258 1 92.38 163 ARG A O 1
ATOM 1235 N N . VAL A 1 164 ? 26.938 -6.98 -3.555 1 94.12 164 VAL A N 1
ATOM 1236 C CA . VAL A 1 164 ? 25.922 -6.051 -4.031 1 94.12 164 VAL A CA 1
ATOM 1237 C C . VAL A 1 164 ? 26.281 -5.578 -5.441 1 94.12 164 VAL A C 1
ATOM 1239 O O . VAL A 1 164 ? 25.422 -5.57 -6.332 1 94.12 164 VAL A O 1
ATOM 1242 N N . SER A 1 165 ? 27.578 -5.223 -5.605 1 92.44 165 SER A N 1
ATOM 1243 C CA . SER A 1 165 ? 28.016 -4.727 -6.906 1 92.44 165 SER A CA 1
ATOM 1244 C C . SER A 1 165 ? 27.781 -5.766 -8 1 92.44 165 SER A C 1
ATOM 1246 O O . SER A 1 165 ? 27.406 -5.422 -9.125 1 92.44 165 SER A O 1
ATOM 1248 N N . GLU A 1 166 ? 28.047 -6.996 -7.695 1 90 166 GLU A N 1
ATOM 1249 C CA . GLU A 1 166 ? 27.844 -8.078 -8.656 1 90 166 GLU A CA 1
ATOM 1250 C C . GLU A 1 166 ? 26.375 -8.234 -9 1 90 166 GLU A C 1
ATOM 1252 O O . GLU A 1 166 ? 26.016 -8.383 -10.172 1 90 166 GLU A O 1
ATOM 1257 N N . LEU A 1 167 ? 25.562 -8.18 -8.008 1 88.69 167 LEU A N 1
ATOM 1258 C CA . LEU A 1 167 ? 24.125 -8.328 -8.211 1 88.69 167 LEU A CA 1
ATOM 1259 C C . LEU A 1 167 ? 23.562 -7.172 -9.031 1 88.69 167 LEU A C 1
ATOM 1261 O O . LEU A 1 167 ? 22.766 -7.383 -9.945 1 88.69 167 LEU A O 1
ATOM 1265 N N . GLU A 1 168 ? 23.953 -5.984 -8.695 1 90.44 168 GLU A N 1
ATOM 1266 C CA . GLU A 1 168 ? 23.484 -4.801 -9.406 1 90.44 168 GLU A CA 1
ATOM 1267 C C . GLU A 1 168 ? 23.938 -4.816 -10.859 1 90.44 168 GLU A C 1
ATOM 1269 O O . GLU A 1 168 ? 23.172 -4.484 -11.766 1 90.44 168 GLU A O 1
ATOM 1274 N N . LYS A 1 169 ? 25.188 -5.203 -11.062 1 87.69 169 LYS A N 1
ATOM 1275 C CA . LYS A 1 169 ? 25.766 -5.219 -12.406 1 87.69 169 LYS A CA 1
ATOM 1276 C C . LYS A 1 169 ? 25.125 -6.32 -13.258 1 87.69 169 LYS A C 1
ATOM 1278 O O . LYS A 1 169 ? 24.812 -6.098 -14.43 1 87.69 169 LYS A O 1
ATOM 1283 N N . SER A 1 170 ? 24.953 -7.473 -12.719 1 85.69 170 SER A N 1
ATOM 1284 C CA . SER A 1 170 ? 24.5 -8.641 -13.469 1 85.69 170 SER A CA 1
ATOM 1285 C C . SER A 1 170 ? 23.031 -8.523 -13.836 1 85.69 170 SER A C 1
ATOM 1287 O O . SER A 1 170 ? 22.594 -9.062 -14.859 1 85.69 170 SER A O 1
ATOM 1289 N N . HIS A 1 171 ? 22.297 -7.754 -13.062 1 86.44 171 HIS A N 1
ATOM 1290 C CA . HIS A 1 171 ? 20.859 -7.82 -13.258 1 86.44 171 HIS A CA 1
ATOM 1291 C C . HIS A 1 171 ? 20.266 -6.434 -13.5 1 86.44 171 HIS A C 1
ATOM 1293 O O . HIS A 1 171 ? 19.078 -6.301 -13.75 1 86.44 171 HIS A O 1
ATOM 1299 N N . GLY A 1 172 ? 21.109 -5.449 -13.461 1 84.44 172 GLY A N 1
ATOM 1300 C CA . GLY A 1 172 ? 20.641 -4.09 -13.695 1 84.44 172 GLY A CA 1
ATOM 1301 C C . GLY A 1 172 ? 19.672 -3.596 -12.633 1 84.44 172 GLY A C 1
ATOM 1302 O O . GLY A 1 172 ? 18.656 -2.996 -12.953 1 84.44 172 GLY A O 1
ATOM 1303 N N . VAL A 1 173 ? 19.906 -3.992 -11.43 1 88.94 173 VAL A N 1
ATOM 1304 C CA . VAL A 1 173 ? 19.047 -3.613 -10.32 1 88.94 173 VAL A CA 1
ATOM 1305 C C . VAL A 1 173 ? 19.812 -2.738 -9.336 1 88.94 173 VAL A C 1
ATOM 1307 O O . VAL A 1 173 ? 21.047 -2.674 -9.383 1 88.94 173 VAL A O 1
ATOM 1310 N N . ARG A 1 174 ? 19.078 -2.008 -8.555 1 91.88 174 ARG A N 1
ATOM 1311 C CA . ARG A 1 174 ? 19.641 -1.295 -7.418 1 91.88 174 ARG A CA 1
ATOM 1312 C C . ARG A 1 174 ? 19.156 -1.895 -6.102 1 91.88 174 ARG A C 1
ATOM 1314 O O . ARG A 1 174 ? 17.953 -1.982 -5.855 1 91.88 174 ARG A O 1
ATOM 1321 N N . ILE A 1 175 ? 20.141 -2.312 -5.316 1 91.88 175 ILE A N 1
ATOM 1322 C CA . ILE A 1 175 ? 19.812 -2.787 -3.977 1 91.88 175 ILE A CA 1
ATOM 1323 C C . ILE A 1 175 ? 19.641 -1.596 -3.035 1 91.88 175 ILE A C 1
ATOM 1325 O O . ILE A 1 175 ? 20.562 -0.792 -2.869 1 91.88 175 ILE A O 1
ATOM 1329 N N . VAL A 1 176 ? 18.438 -1.45 -2.508 1 92.44 176 VAL A N 1
ATOM 1330 C CA . VAL A 1 176 ? 18.078 -0.289 -1.696 1 92.44 176 VAL A CA 1
ATOM 1331 C C . VAL A 1 176 ? 18.547 -0.503 -0.258 1 92.44 176 VAL A C 1
ATOM 1333 O O . VAL A 1 176 ? 19.297 0.311 0.285 1 92.44 176 VAL A O 1
ATOM 1336 N N . CYS A 1 177 ? 18.141 -1.554 0.319 1 90.69 177 CYS A N 1
ATOM 1337 C CA . CYS A 1 177 ? 18.5 -1.963 1.67 1 90.69 177 CYS A CA 1
ATOM 1338 C C . CYS A 1 177 ? 18.266 -3.455 1.871 1 90.69 177 CYS A C 1
ATOM 1340 O O . CYS A 1 177 ? 17.656 -4.109 1.03 1 90.69 177 CYS A O 1
ATOM 1342 N N . PHE A 1 178 ? 18.922 -3.975 2.865 1 89.5 178 PHE A N 1
ATOM 1343 C CA . PHE A 1 178 ? 18.719 -5.391 3.158 1 89.5 178 PHE A CA 1
ATOM 1344 C C . PHE A 1 178 ? 18.703 -5.633 4.664 1 89.5 178 PHE A C 1
ATOM 1346 O O . PHE A 1 178 ? 19.156 -4.785 5.438 1 89.5 178 PHE A O 1
ATOM 1353 N N . GLU A 1 179 ? 18 -6.707 5.012 1 86.81 179 GLU A N 1
ATOM 1354 C CA . GLU A 1 179 ? 17.969 -7.207 6.383 1 86.81 179 GLU A CA 1
ATOM 1355 C C . GLU A 1 179 ? 18.422 -8.664 6.449 1 86.81 179 GLU A C 1
ATOM 1357 O O . GLU A 1 179 ? 17.984 -9.492 5.648 1 86.81 179 GLU A O 1
ATOM 1362 N N . ARG A 1 180 ? 19.312 -8.852 7.383 1 87.5 180 ARG A N 1
ATOM 1363 C CA . ARG A 1 180 ? 19.766 -10.227 7.59 1 87.5 180 ARG A CA 1
ATOM 1364 C C . ARG A 1 180 ? 18.594 -11.125 7.973 1 87.5 180 ARG A C 1
ATOM 1366 O O . ARG A 1 180 ? 17.688 -10.703 8.695 1 87.5 180 ARG A O 1
ATOM 1373 N N . SER A 1 181 ? 18.734 -12.328 7.516 1 79 181 SER A N 1
ATOM 1374 C CA . SER A 1 181 ? 17.656 -13.281 7.785 1 79 181 SER A CA 1
ATOM 1375 C C . SER A 1 181 ? 17.453 -13.469 9.281 1 79 181 SER A C 1
ATOM 1377 O O . SER A 1 181 ? 16.328 -13.742 9.727 1 79 181 SER A O 1
ATOM 1379 N N . ASP A 1 182 ? 18.5 -13.336 10.023 1 75.62 182 ASP A N 1
ATOM 1380 C CA . ASP A 1 182 ? 18.406 -13.531 11.469 1 75.62 182 ASP A CA 1
ATOM 1381 C C . ASP A 1 182 ? 18.062 -12.219 12.172 1 75.62 182 ASP A C 1
ATOM 1383 O O . ASP A 1 182 ? 18 -12.164 13.398 1 75.62 182 ASP A O 1
ATOM 1387 N N . GLY A 1 183 ? 17.828 -11.164 11.445 1 75.06 183 GLY A N 1
ATOM 1388 C CA . GLY A 1 183 ? 17.453 -9.867 11.992 1 75.06 183 GLY A CA 1
ATOM 1389 C C . GLY A 1 183 ? 18.609 -9.125 12.625 1 75.06 183 GLY A C 1
ATOM 1390 O O . GLY A 1 183 ? 18.422 -8.094 13.266 1 75.06 183 GLY A O 1
ATOM 1391 N N . SER A 1 184 ? 19.859 -9.656 12.477 1 72.69 184 SER A N 1
ATOM 1392 C CA . SER A 1 184 ? 21.016 -9.109 13.156 1 72.69 184 SER A CA 1
ATOM 1393 C C . SER A 1 184 ? 21.422 -7.762 12.57 1 72.69 184 SER A C 1
ATOM 1395 O O . SER A 1 184 ? 22.031 -6.93 13.258 1 72.69 184 SER A O 1
ATOM 1397 N N . ALA A 1 185 ? 21.094 -7.578 11.281 1 75.62 185 ALA A N 1
ATOM 1398 C CA . ALA A 1 185 ? 21.547 -6.348 10.641 1 75.62 185 ALA A CA 1
ATOM 1399 C C . ALA A 1 185 ? 20.516 -5.867 9.609 1 75.62 185 ALA A C 1
ATOM 1401 O O . ALA A 1 185 ? 19.828 -6.676 8.992 1 75.62 185 ALA A O 1
ATOM 1402 N N . ASN A 1 186 ? 20.328 -4.637 9.508 1 82.81 186 ASN A N 1
ATOM 1403 C CA . ASN A 1 186 ? 19.562 -3.904 8.5 1 82.81 186 ASN A CA 1
ATOM 1404 C C . ASN A 1 186 ? 20.312 -2.658 8.039 1 82.81 186 ASN A C 1
ATOM 1406 O O . ASN A 1 186 ? 20.703 -1.819 8.852 1 82.81 186 ASN A O 1
ATOM 1410 N N . SER A 1 187 ? 20.609 -2.635 6.754 1 86.69 187 SER A N 1
ATOM 1411 C CA . SER A 1 187 ? 21.484 -1.542 6.324 1 86.69 187 SER A CA 1
ATOM 1412 C C . SER A 1 187 ? 21.266 -1.207 4.852 1 86.69 187 SER A C 1
ATOM 1414 O O . SER A 1 187 ? 20.734 -2.023 4.098 1 86.69 187 SER A O 1
ATOM 1416 N N . ILE A 1 188 ? 21.562 0.077 4.512 1 90.31 188 ILE A N 1
ATOM 1417 C CA . ILE A 1 188 ? 21.797 0.459 3.121 1 90.31 188 ILE A CA 1
ATOM 1418 C C . ILE A 1 188 ? 23.141 -0.076 2.658 1 90.31 188 ILE A C 1
ATOM 1420 O O . ILE A 1 188 ? 24.172 0.21 3.27 1 90.31 188 ILE A O 1
ATOM 1424 N N . PRO A 1 189 ? 23.125 -0.825 1.667 1 90.12 189 PRO A N 1
ATOM 1425 C CA . PRO A 1 189 ? 24.359 -1.5 1.295 1 90.12 189 PRO A CA 1
ATOM 1426 C C . PRO A 1 189 ? 25.328 -0.587 0.537 1 90.12 189 PRO A C 1
ATOM 1428 O O . PRO A 1 189 ? 24.906 0.42 -0.037 1 90.12 189 PRO A O 1
ATOM 1431 N N . SER A 1 190 ? 26.656 -0.884 0.624 1 88.06 190 SER A N 1
ATOM 1432 C CA . SER A 1 190 ? 27.688 -0.396 -0.289 1 88.06 190 SER A CA 1
ATOM 1433 C C . SER A 1 190 ? 27.938 -1.385 -1.424 1 88.06 190 SER A C 1
ATOM 1435 O O . SER A 1 190 ? 27.438 -2.51 -1.395 1 88.06 190 SER A O 1
ATOM 1437 N N . PRO A 1 191 ? 28.688 -0.877 -2.408 1 89.12 191 PRO A N 1
ATOM 1438 C CA . PRO A 1 191 ? 28.984 -1.808 -3.5 1 89.12 191 PRO A CA 1
ATOM 1439 C C . PRO A 1 191 ? 29.734 -3.049 -3.025 1 89.12 191 PRO A C 1
ATOM 1441 O O . PRO A 1 191 ? 29.625 -4.113 -3.645 1 89.12 191 PRO A O 1
ATOM 1444 N N . THR A 1 192 ? 30.375 -2.979 -1.888 1 91.38 192 THR A N 1
ATOM 1445 C CA . THR A 1 192 ? 31.203 -4.094 -1.421 1 91.38 192 THR A CA 1
ATOM 1446 C C . THR A 1 192 ? 30.438 -4.938 -0.404 1 91.38 192 THR A C 1
ATOM 1448 O O . THR A 1 192 ? 30.938 -5.965 0.058 1 91.38 192 THR A O 1
ATOM 1451 N N . SER A 1 193 ? 29.266 -4.512 -0.034 1 93.31 193 SER A N 1
ATOM 1452 C CA . SER A 1 193 ? 28.469 -5.309 0.887 1 93.31 193 SER A CA 1
ATOM 1453 C C . SER A 1 193 ? 28.188 -6.695 0.319 1 93.31 193 SER A C 1
ATOM 1455 O O . SER A 1 193 ? 28.078 -6.863 -0.898 1 93.31 193 SER A O 1
ATOM 1457 N N . VAL A 1 194 ? 28.156 -7.656 1.276 1 94.25 194 VAL A N 1
ATOM 1458 C CA . VAL A 1 194 ? 27.844 -9.031 0.884 1 94.25 194 VAL A CA 1
ATOM 1459 C C . VAL A 1 194 ? 26.438 -9.406 1.347 1 94.25 194 VAL A C 1
ATOM 1461 O O . VAL A 1 194 ? 26.062 -9.148 2.494 1 94.25 194 VAL A O 1
ATOM 1464 N N . LEU A 1 195 ? 25.656 -9.891 0.407 1 92.81 195 LEU A N 1
ATOM 1465 C CA . LEU A 1 195 ? 24.328 -10.414 0.71 1 92.81 195 LEU A CA 1
ATOM 1466 C C . LEU A 1 195 ? 24.344 -11.938 0.8 1 92.81 195 LEU A C 1
ATOM 1468 O O . LEU A 1 195 ? 25.047 -12.594 0.027 1 92.81 195 LEU A O 1
ATOM 1472 N N . TYR A 1 196 ? 23.625 -12.43 1.745 1 90.25 196 TYR A N 1
ATOM 1473 C CA . TYR A 1 196 ? 23.625 -13.859 2 1 90.25 196 TYR A CA 1
ATOM 1474 C C . TYR A 1 196 ? 22.266 -14.469 1.709 1 90.25 196 TYR A C 1
ATOM 1476 O O . TYR A 1 196 ? 21.25 -13.766 1.673 1 90.25 196 TYR A O 1
ATOM 1484 N N . HIS A 1 197 ? 22.359 -15.805 1.454 1 88.88 197 HIS A N 1
ATOM 1485 C CA . HIS A 1 197 ? 21.125 -16.547 1.361 1 88.88 197 HIS A CA 1
ATOM 1486 C C . HIS A 1 197 ? 20.203 -16.25 2.545 1 88.88 197 HIS A C 1
ATOM 1488 O O . HIS A 1 197 ? 20.656 -16.25 3.693 1 88.88 197 HIS A O 1
ATOM 1494 N N . GLY A 1 198 ? 18.969 -15.945 2.234 1 82.81 198 GLY A N 1
ATOM 1495 C CA . GLY A 1 198 ? 17.984 -15.719 3.281 1 82.81 198 GLY A CA 1
ATOM 1496 C C . GLY A 1 198 ? 17.812 -14.258 3.639 1 82.81 198 GLY A C 1
ATOM 1497 O O . GLY A 1 198 ? 16.844 -13.883 4.289 1 82.81 198 GLY A O 1
ATOM 1498 N N . ASP A 1 199 ? 18.781 -13.398 3.27 1 86.25 199 ASP A N 1
ATOM 1499 C CA . ASP A 1 199 ? 18.609 -11.977 3.521 1 86.25 199 ASP A CA 1
ATOM 1500 C C . ASP A 1 199 ? 17.344 -11.445 2.854 1 86.25 199 ASP A C 1
ATOM 1502 O O . ASP A 1 199 ? 17 -11.867 1.749 1 86.25 199 ASP A O 1
ATOM 1506 N N . THR A 1 200 ? 16.578 -10.594 3.521 1 84.44 200 THR A N 1
ATOM 1507 C CA . THR A 1 200 ? 15.484 -9.844 2.914 1 84.44 200 THR A CA 1
ATOM 1508 C C . THR A 1 200 ? 15.992 -8.547 2.287 1 84.44 200 THR A C 1
ATOM 1510 O O . THR A 1 200 ? 16.734 -7.801 2.918 1 84.44 200 THR A O 1
ATOM 1513 N N . ILE A 1 201 ? 15.664 -8.328 1.03 1 88.12 201 ILE A N 1
ATOM 1514 C CA . ILE A 1 201 ? 16.25 -7.23 0.263 1 88.12 201 ILE A CA 1
ATOM 1515 C C . ILE A 1 201 ? 15.133 -6.387 -0.353 1 88.12 201 ILE A C 1
ATOM 1517 O O . ILE A 1 201 ? 14.125 -6.922 -0.814 1 88.12 201 ILE A O 1
ATOM 1521 N N . ILE A 1 202 ? 15.195 -5.098 -0.275 1 86.88 202 ILE A N 1
ATOM 1522 C CA . ILE A 1 202 ? 14.422 -4.184 -1.109 1 86.88 202 ILE A CA 1
ATOM 1523 C C . ILE A 1 202 ? 15.258 -3.748 -2.311 1 86.88 202 ILE A C 1
ATOM 1525 O O . ILE A 1 202 ? 16.406 -3.334 -2.154 1 86.88 202 ILE A O 1
ATOM 1529 N N . ALA A 1 203 ? 14.75 -3.896 -3.461 1 89.81 203 ALA A N 1
ATOM 1530 C CA . ALA A 1 203 ? 15.477 -3.539 -4.676 1 89.81 203 ALA A CA 1
ATOM 1531 C C . ALA A 1 203 ? 14.594 -2.732 -5.625 1 89.81 203 ALA A C 1
ATOM 1533 O O . ALA A 1 203 ? 13.367 -2.76 -5.52 1 89.81 203 ALA A O 1
ATOM 1534 N N . CYS A 1 204 ? 15.188 -1.94 -6.363 1 89.5 204 CYS A N 1
ATOM 1535 C CA . CYS A 1 204 ? 14.578 -1.245 -7.488 1 89.5 204 CYS A CA 1
ATOM 1536 C C . CYS A 1 204 ? 15.008 -1.866 -8.812 1 89.5 204 CYS A C 1
ATOM 1538 O O . CYS A 1 204 ? 16.203 -2.057 -9.055 1 89.5 204 CYS A O 1
ATOM 1540 N N . VAL A 1 205 ? 14.07 -2.314 -9.547 1 87.56 205 VAL A N 1
ATOM 1541 C CA . VAL A 1 205 ? 14.359 -2.99 -10.812 1 87.56 205 VAL A CA 1
ATOM 1542 C C . VAL A 1 205 ? 13.539 -2.359 -11.938 1 87.56 205 VAL A C 1
ATOM 1544 O O . VAL A 1 205 ? 12.383 -1.99 -11.734 1 87.56 205 VAL A O 1
ATOM 1547 N N . ARG A 1 206 ? 14.25 -2.195 -13.086 1 82.25 206 ARG A N 1
ATOM 1548 C CA . ARG A 1 206 ? 13.484 -1.74 -14.242 1 82.25 206 ARG A CA 1
ATOM 1549 C C . ARG A 1 206 ? 12.414 -2.758 -14.625 1 82.25 206 ARG A C 1
ATOM 1551 O O . ARG A 1 206 ? 12.656 -3.965 -14.578 1 82.25 206 ARG A O 1
ATOM 1558 N N . HIS A 1 207 ? 11.25 -2.242 -15.07 1 73.62 207 HIS A N 1
ATOM 1559 C CA . HIS A 1 207 ? 10.086 -3.064 -15.367 1 73.62 207 HIS A CA 1
ATOM 1560 C C . HIS A 1 207 ? 10.43 -4.152 -16.375 1 73.62 207 HIS A C 1
ATOM 1562 O O . HIS A 1 207 ? 10 -5.301 -16.234 1 73.62 207 HIS A O 1
ATOM 1568 N N . ASP A 1 208 ? 11.219 -3.775 -17.453 1 78.44 208 ASP A N 1
ATOM 1569 C CA . ASP A 1 208 ? 11.523 -4.711 -18.547 1 78.44 208 ASP A CA 1
ATOM 1570 C C . ASP A 1 208 ? 12.477 -5.809 -18.062 1 78.44 208 ASP A C 1
ATOM 1572 O O . ASP A 1 208 ? 12.609 -6.844 -18.719 1 78.44 208 ASP A O 1
ATOM 1576 N N . LEU A 1 209 ? 13.195 -5.633 -16.984 1 82.25 209 LEU A N 1
ATOM 1577 C CA . LEU A 1 209 ? 14.148 -6.605 -16.469 1 82.25 209 LEU A CA 1
ATOM 1578 C C . LEU A 1 209 ? 13.539 -7.41 -15.32 1 82.25 209 LEU A C 1
ATOM 1580 O O . LEU A 1 209 ? 14.172 -8.328 -14.789 1 82.25 209 LEU A O 1
ATOM 1584 N N . LEU A 1 210 ? 12.328 -7.07 -14.922 1 76.88 210 LEU A N 1
ATOM 1585 C CA . LEU A 1 210 ? 11.695 -7.633 -13.734 1 76.88 210 LEU A CA 1
ATOM 1586 C C . LEU A 1 210 ? 11.562 -9.148 -13.859 1 76.88 210 LEU A C 1
ATOM 1588 O O . LEU A 1 210 ? 11.883 -9.875 -12.922 1 76.88 210 LEU A O 1
ATOM 1592 N N . LYS A 1 211 ? 11.078 -9.633 -14.953 1 73.75 211 LYS A N 1
ATOM 1593 C CA . LYS A 1 211 ? 10.859 -11.062 -15.148 1 73.75 211 LYS A CA 1
ATOM 1594 C C . LYS A 1 211 ? 12.164 -11.844 -15 1 73.75 211 LYS A C 1
ATOM 1596 O O . LYS A 1 211 ? 12.203 -12.875 -14.336 1 73.75 211 LYS A O 1
ATOM 1601 N N . ARG A 1 212 ? 13.203 -11.32 -15.68 1 79.12 212 ARG A N 1
ATOM 1602 C CA . ARG A 1 212 ? 14.508 -11.969 -15.602 1 79.12 212 ARG A CA 1
ATOM 1603 C C . ARG A 1 212 ? 15.031 -11.969 -14.164 1 79.12 212 ARG A C 1
ATOM 1605 O O . ARG A 1 212 ? 15.578 -12.969 -13.703 1 79.12 212 ARG A O 1
ATOM 1612 N N . PHE A 1 213 ? 14.828 -10.867 -13.516 1 82.19 213 PHE A N 1
ATOM 1613 C CA . PHE A 1 213 ? 15.297 -10.742 -12.141 1 82.19 213 PHE A CA 1
ATOM 1614 C C . PHE A 1 213 ? 14.523 -11.68 -11.227 1 82.19 213 PHE A C 1
ATOM 1616 O O . PHE A 1 213 ? 15.102 -12.289 -10.32 1 82.19 213 PHE A O 1
ATOM 1623 N N . GLN A 1 214 ? 13.289 -11.789 -11.391 1 74.38 214 GLN A N 1
ATOM 1624 C CA . GLN A 1 214 ? 12.445 -12.664 -10.586 1 74.38 214 GLN A CA 1
ATOM 1625 C C . GLN A 1 214 ? 12.883 -14.125 -10.719 1 74.38 214 GLN A C 1
ATOM 1627 O O . GLN A 1 214 ? 12.836 -14.883 -9.75 1 74.38 214 GLN A O 1
ATOM 1632 N N . ARG A 1 215 ? 13.273 -14.547 -11.906 1 74.25 215 ARG A N 1
ATOM 1633 C CA . ARG A 1 215 ? 13.773 -15.906 -12.133 1 74.25 215 ARG A CA 1
ATOM 1634 C C . ARG A 1 215 ? 15.031 -16.156 -11.312 1 74.25 215 ARG A C 1
ATOM 1636 O O . ARG A 1 215 ? 15.227 -17.266 -10.789 1 74.25 215 ARG A O 1
ATOM 1643 N N . PHE A 1 216 ? 15.891 -15.07 -11.359 1 74.69 216 PHE A N 1
ATOM 1644 C CA . PHE A 1 216 ? 17.125 -15.172 -10.586 1 74.69 216 PHE A CA 1
ATOM 1645 C C . PHE A 1 216 ? 16.828 -15.344 -9.102 1 74.69 216 PHE A C 1
ATOM 1647 O O . PHE A 1 216 ? 17.453 -16.156 -8.422 1 74.69 216 PHE A O 1
ATOM 1654 N N . ILE A 1 217 ? 15.922 -14.531 -8.648 1 71.88 217 ILE A N 1
ATOM 1655 C CA . ILE A 1 217 ? 15.664 -14.586 -7.211 1 71.88 217 ILE A CA 1
ATOM 1656 C C . ILE A 1 217 ? 14.695 -15.719 -6.902 1 71.88 217 ILE A C 1
ATOM 1658 O O . ILE A 1 217 ? 14.375 -15.969 -5.738 1 71.88 217 ILE A O 1
ATOM 1662 N N . ARG A 1 218 ? 14.617 -16.641 -7.828 1 58.34 218 ARG A N 1
ATOM 1663 C CA . ARG A 1 218 ? 13.805 -17.844 -7.762 1 58.34 218 ARG A CA 1
ATOM 1664 C C . ARG A 1 218 ? 12.43 -17.562 -7.172 1 58.34 218 ARG A C 1
ATOM 1666 O O . ARG A 1 218 ? 11.977 -18.25 -6.258 1 58.34 218 ARG A O 1
ATOM 1673 N N . GLU A 1 219 ? 11.984 -16.328 -7.418 1 50.69 219 GLU A N 1
ATOM 1674 C CA . GLU A 1 219 ? 10.562 -16.125 -7.141 1 50.69 219 GLU A CA 1
ATOM 1675 C C . GLU A 1 219 ? 9.719 -16.359 -8.383 1 50.69 219 GLU A C 1
ATOM 1677 O O . GLU A 1 219 ? 10.18 -16.156 -9.508 1 50.69 219 GLU A O 1
ATOM 1682 N N . MET B 1 1 ? 3.32 -21.344 -16.188 1 57.78 1 MET B N 1
ATOM 1683 C CA . MET B 1 1 ? 2.432 -20.219 -15.867 1 57.78 1 MET B CA 1
ATOM 1684 C C . MET B 1 1 ? 1.752 -20.438 -14.523 1 57.78 1 MET B C 1
ATOM 1686 O O . MET B 1 1 ? 1.329 -21.562 -14.211 1 57.78 1 MET B O 1
ATOM 1690 N N . ALA B 1 2 ? 1.78 -19.375 -13.562 1 71.5 2 ALA B N 1
ATOM 1691 C CA . ALA B 1 2 ? 1.241 -19.625 -12.227 1 71.5 2 ALA B CA 1
ATOM 1692 C C . ALA B 1 2 ? -0.284 -19.656 -12.25 1 71.5 2 ALA B C 1
ATOM 1694 O O . ALA B 1 2 ? -0.92 -18.875 -12.953 1 71.5 2 ALA B O 1
ATOM 1695 N N . ASN B 1 3 ? -0.905 -20.734 -11.766 1 91.88 3 ASN B N 1
ATOM 1696 C CA . ASN B 1 3 ? -2.348 -20.906 -11.633 1 91.88 3 ASN B CA 1
ATOM 1697 C C . ASN B 1 3 ? -2.875 -20.266 -10.352 1 91.88 3 ASN B C 1
ATOM 1699 O O . ASN B 1 3 ? -2.375 -20.547 -9.258 1 91.88 3 ASN B O 1
ATOM 1703 N N . VAL B 1 4 ? -3.824 -19.344 -10.578 1 96.06 4 VAL B N 1
ATOM 1704 C CA . VAL B 1 4 ? -4.359 -18.625 -9.43 1 96.06 4 VAL B CA 1
ATOM 1705 C C . VAL B 1 4 ? -5.875 -18.797 -9.367 1 96.06 4 VAL B C 1
ATOM 1707 O O . VAL B 1 4 ? -6.562 -18.719 -10.391 1 96.06 4 VAL B O 1
ATOM 1710 N N . ILE B 1 5 ? -6.352 -19.125 -8.18 1 98.5 5 ILE B N 1
ATOM 1711 C CA . ILE B 1 5 ? -7.789 -19.141 -7.93 1 98.5 5 ILE B CA 1
ATOM 1712 C C . ILE B 1 5 ? -8.18 -17.906 -7.109 1 98.5 5 ILE B C 1
ATOM 1714 O O . ILE B 1 5 ? -7.582 -17.656 -6.059 1 98.5 5 ILE B O 1
ATOM 1718 N N . VAL B 1 6 ? -9.094 -17.156 -7.602 1 98.69 6 VAL B N 1
ATOM 1719 C CA . VAL B 1 6 ? -9.633 -16 -6.891 1 98.69 6 VAL B CA 1
ATOM 1720 C C . VAL B 1 6 ? -11.07 -16.281 -6.469 1 98.69 6 VAL B C 1
ATOM 1722 O O . VAL B 1 6 ? -11.945 -16.5 -7.316 1 98.69 6 VAL B O 1
ATOM 1725 N N . VAL B 1 7 ? -11.297 -16.312 -5.16 1 98.81 7 VAL B N 1
ATOM 1726 C CA . VAL B 1 7 ? -12.648 -16.531 -4.652 1 98.81 7 VAL B CA 1
ATOM 1727 C C . VAL B 1 7 ? -13.305 -15.195 -4.316 1 98.81 7 VAL B C 1
ATOM 1729 O O . VAL B 1 7 ? -12.844 -14.484 -3.42 1 98.81 7 VAL B O 1
ATOM 1732 N N . GLY B 1 8 ? -14.406 -14.883 -4.941 1 98.44 8 GLY B N 1
ATOM 1733 C CA . GLY B 1 8 ? -15.078 -13.594 -4.859 1 98.44 8 GLY B CA 1
ATOM 1734 C C . GLY B 1 8 ? -14.875 -12.734 -6.094 1 98.44 8 GLY B C 1
ATOM 1735 O O . GLY B 1 8 ? -13.742 -12.422 -6.457 1 98.44 8 GLY B O 1
ATOM 1736 N N . CYS B 1 9 ? -15.93 -12.375 -6.691 1 98.06 9 CYS B N 1
ATOM 1737 C CA . CYS B 1 9 ? -15.844 -11.57 -7.902 1 98.06 9 CYS B CA 1
ATOM 1738 C C . CYS B 1 9 ? -16.594 -10.25 -7.727 1 98.06 9 CYS B C 1
ATOM 1740 O O . CYS B 1 9 ? -17.391 -9.859 -8.586 1 98.06 9 CYS B O 1
ATOM 1742 N N . GLY B 1 10 ? -16.469 -9.719 -6.555 1 95.25 10 GLY B N 1
ATOM 1743 C CA . GLY B 1 10 ? -16.891 -8.344 -6.336 1 95.25 10 GLY B CA 1
ATOM 1744 C C . GLY B 1 10 ? -15.898 -7.324 -6.863 1 95.25 10 GLY B C 1
ATOM 1745 O O . GLY B 1 10 ? -15.141 -7.609 -7.789 1 95.25 10 GLY B O 1
ATOM 1746 N N . ARG B 1 11 ? -15.867 -6.141 -6.348 1 92.44 11 ARG B N 1
ATOM 1747 C CA . ARG B 1 11 ? -15 -5.055 -6.789 1 92.44 11 ARG B CA 1
ATOM 1748 C C . ARG B 1 11 ? -13.531 -5.43 -6.633 1 92.44 11 ARG B C 1
ATOM 1750 O O . ARG B 1 11 ? -12.734 -5.223 -7.551 1 92.44 11 ARG B O 1
ATOM 1757 N N . VAL B 1 12 ? -13.164 -6.027 -5.484 1 94.25 12 VAL B N 1
ATOM 1758 C CA . VAL B 1 12 ? -11.781 -6.418 -5.242 1 94.25 12 VAL B CA 1
ATOM 1759 C C . VAL B 1 12 ? -11.406 -7.594 -6.148 1 94.25 12 VAL B C 1
ATOM 1761 O O . VAL B 1 12 ? -10.391 -7.547 -6.844 1 94.25 12 VAL B O 1
ATOM 1764 N N . GLY B 1 13 ? -12.242 -8.633 -6.148 1 96.94 13 GLY B N 1
ATOM 1765 C CA . GLY B 1 13 ? -11.953 -9.852 -6.883 1 96.94 13 GLY B CA 1
ATOM 1766 C C . GLY B 1 13 ? -11.867 -9.648 -8.383 1 96.94 13 GLY B C 1
ATOM 1767 O O . GLY B 1 13 ? -10.992 -10.203 -9.047 1 96.94 13 GLY B O 1
ATOM 1768 N N . SER B 1 14 ? -12.805 -8.836 -8.945 1 96.12 14 SER B N 1
ATOM 1769 C CA . SER B 1 14 ? -12.789 -8.586 -10.383 1 96.12 14 SER B CA 1
ATOM 1770 C C . SER B 1 14 ? -11.555 -7.789 -10.797 1 96.12 14 SER B C 1
ATOM 1772 O O . SER B 1 14 ? -10.93 -8.086 -11.812 1 96.12 14 SER B O 1
ATOM 1774 N N . SER B 1 15 ? -11.188 -6.789 -10.016 1 90.94 15 SER B N 1
ATOM 1775 C CA . SER B 1 15 ? -9.984 -6.012 -10.281 1 90.94 15 SER B CA 1
ATOM 1776 C C . SER B 1 15 ? -8.734 -6.883 -10.188 1 90.94 15 SER B C 1
ATOM 1778 O O . SER B 1 15 ? -7.875 -6.848 -11.07 1 90.94 15 SER B O 1
ATOM 1780 N N . LEU B 1 16 ? -8.664 -7.715 -9.172 1 92.88 16 LEU B N 1
ATOM 1781 C CA . LEU B 1 16 ? -7.531 -8.609 -8.953 1 92.88 16 LEU B CA 1
ATOM 1782 C C . LEU B 1 16 ? -7.395 -9.602 -10.109 1 92.88 16 LEU B C 1
ATOM 1784 O O . LEU B 1 16 ? -6.305 -9.766 -10.656 1 92.88 16 LEU B O 1
ATOM 1788 N N . ALA B 1 17 ? -8.516 -10.219 -10.43 1 96.44 17 ALA B N 1
ATOM 1789 C CA . ALA B 1 17 ? -8.516 -11.219 -11.5 1 96.44 17 ALA B CA 1
ATOM 1790 C C . ALA B 1 17 ? -8.055 -10.609 -12.82 1 96.44 17 ALA B C 1
ATOM 1792 O O . ALA B 1 17 ? -7.258 -11.211 -13.539 1 96.44 17 ALA B O 1
ATOM 1793 N N . THR B 1 18 ? -8.516 -9.43 -13.094 1 92.12 18 THR B N 1
ATOM 1794 C CA . THR B 1 18 ? -8.156 -8.75 -14.328 1 92.12 18 THR B CA 1
ATOM 1795 C C . THR B 1 18 ? -6.668 -8.391 -14.336 1 92.12 18 THR B C 1
ATOM 1797 O O . THR B 1 18 ? -5.977 -8.602 -15.336 1 92.12 18 THR B O 1
ATOM 1800 N N . MET B 1 19 ? -6.176 -7.852 -13.227 1 82.81 19 MET B N 1
ATOM 1801 C CA . MET B 1 19 ? -4.758 -7.539 -13.102 1 82.81 19 MET B CA 1
ATOM 1802 C C . MET B 1 19 ? -3.904 -8.781 -13.32 1 82.81 19 MET B C 1
ATOM 1804 O O . MET B 1 19 ? -2.92 -8.75 -14.062 1 82.81 19 MET B O 1
ATOM 1808 N N . LEU B 1 20 ? -4.281 -9.906 -12.711 1 87.75 20 LEU B N 1
ATOM 1809 C CA . LEU B 1 20 ? -3.523 -11.148 -12.781 1 87.75 20 LEU B CA 1
ATOM 1810 C C . LEU B 1 20 ? -3.514 -11.695 -14.203 1 87.75 20 LEU B C 1
ATOM 1812 O O . LEU B 1 20 ? -2.463 -12.094 -14.719 1 87.75 20 LEU B O 1
ATOM 1816 N N . SER B 1 21 ? -4.699 -11.703 -14.812 1 90.06 21 SER B N 1
ATOM 1817 C CA . SER B 1 21 ? -4.805 -12.234 -16.172 1 90.06 21 SER B CA 1
ATOM 1818 C C . SER B 1 21 ? -4.004 -11.398 -17.156 1 90.06 21 SER B C 1
ATOM 1820 O O . SER B 1 21 ? -3.346 -11.938 -18.047 1 90.06 21 SER B O 1
ATOM 1822 N N . SER B 1 22 ? -4.059 -10.109 -16.953 1 80.75 22 SER B N 1
ATOM 1823 C CA . SER B 1 22 ? -3.332 -9.195 -17.828 1 80.75 22 SER B CA 1
ATOM 1824 C C . SER B 1 22 ? -1.825 -9.32 -17.641 1 80.75 22 SER B C 1
ATOM 1826 O O . SER B 1 22 ? -1.045 -8.883 -18.484 1 80.75 22 SER B O 1
ATOM 1828 N N . ASN B 1 23 ? -1.489 -9.93 -16.562 1 73.44 23 ASN B N 1
ATOM 1829 C CA . ASN B 1 23 ? -0.071 -10.109 -16.281 1 73.44 23 ASN B CA 1
ATOM 1830 C C . ASN B 1 23 ? 0.35 -11.57 -16.438 1 73.44 23 ASN B C 1
ATOM 1832 O O . ASN B 1 23 ? 1.257 -12.039 -15.75 1 73.44 23 ASN B O 1
ATOM 1836 N N . GLY B 1 24 ? -0.387 -12.297 -17.203 1 77.69 24 GLY B N 1
ATOM 1837 C CA . GLY B 1 24 ? 0.047 -13.586 -17.719 1 77.69 24 GLY B CA 1
ATOM 1838 C C . GLY B 1 24 ? -0.258 -14.734 -16.781 1 77.69 24 GLY B C 1
ATOM 1839 O O . GLY B 1 24 ? 0.295 -15.828 -16.922 1 77.69 24 GLY B O 1
ATOM 1840 N N . ARG B 1 25 ? -1.078 -14.516 -15.773 1 84.19 25 ARG B N 1
ATOM 1841 C CA . ARG B 1 25 ? -1.452 -15.609 -14.883 1 84.19 25 ARG B CA 1
ATOM 1842 C C . ARG B 1 25 ? -2.713 -16.312 -15.375 1 84.19 25 ARG B C 1
ATOM 1844 O O . ARG B 1 25 ? -3.566 -15.695 -16.016 1 84.19 25 ARG B O 1
ATOM 1851 N N . ASN B 1 26 ? -2.725 -17.578 -15.18 1 94.12 26 ASN B N 1
ATOM 1852 C CA . ASN B 1 26 ? -3.957 -18.328 -15.391 1 94.12 26 ASN B CA 1
ATOM 1853 C C . ASN B 1 26 ? -4.898 -18.219 -14.195 1 94.12 26 ASN B C 1
ATOM 1855 O O . ASN B 1 26 ? -4.594 -18.719 -13.117 1 94.12 26 ASN B O 1
ATOM 1859 N N . VAL B 1 27 ? -6.066 -17.562 -14.445 1 97 27 VAL B N 1
ATOM 1860 C CA . VAL B 1 27 ? -6.91 -17.219 -13.305 1 97 27 VAL B CA 1
ATOM 1861 C C . VAL B 1 27 ? -8.266 -17.906 -13.438 1 97 27 VAL B C 1
ATOM 1863 O O . VAL B 1 27 ? -8.852 -17.938 -14.516 1 97 27 VAL B O 1
ATOM 1866 N N . CYS B 1 28 ? -8.664 -18.531 -12.398 1 98.44 28 CYS B N 1
ATOM 1867 C CA . CYS B 1 28 ? -10.047 -18.984 -12.258 1 98.44 28 CYS B CA 1
ATOM 1868 C C . CYS B 1 28 ? -10.758 -18.219 -11.141 1 98.44 28 CYS B C 1
ATOM 1870 O O . CYS B 1 28 ? -10.297 -18.219 -10 1 98.44 28 CYS B O 1
ATOM 1872 N N . VAL B 1 29 ? -11.875 -17.562 -11.484 1 98.62 29 VAL B N 1
ATOM 1873 C CA . VAL B 1 29 ? -12.625 -16.781 -10.508 1 98.62 29 VAL B CA 1
ATOM 1874 C C . VAL B 1 29 ? -13.875 -17.547 -10.078 1 98.62 29 VAL B C 1
ATOM 1876 O O . VAL B 1 29 ? -14.617 -18.062 -10.914 1 98.62 29 VAL B O 1
ATOM 1879 N N . ILE B 1 30 ? -14.039 -17.609 -8.75 1 98.75 30 ILE B N 1
ATOM 1880 C CA . ILE B 1 30 ? -15.195 -18.312 -8.195 1 98.75 30 ILE B CA 1
ATOM 1881 C C . ILE B 1 30 ? -16.125 -17.312 -7.512 1 98.75 30 ILE B C 1
ATOM 1883 O O . ILE B 1 30 ? -15.672 -16.422 -6.785 1 98.75 30 ILE B O 1
ATOM 1887 N N . ASP B 1 31 ? -17.406 -17.406 -7.762 1 98.75 31 ASP B N 1
ATOM 1888 C CA . ASP B 1 31 ? -18.438 -16.641 -7.051 1 98.75 31 ASP B CA 1
ATOM 1889 C C . ASP B 1 31 ? -19.75 -17.422 -6.996 1 98.75 31 ASP B C 1
ATOM 1891 O O . ASP B 1 31 ? -20.031 -18.234 -7.883 1 98.75 31 ASP B O 1
ATOM 1895 N N . THR B 1 32 ? -20.453 -17.156 -5.941 1 98.38 32 THR B N 1
ATOM 1896 C CA . THR B 1 32 ? -21.75 -17.828 -5.824 1 98.38 32 THR B CA 1
ATOM 1897 C C . THR B 1 32 ? -22.766 -17.203 -6.77 1 98.38 32 THR B C 1
ATOM 1899 O O . THR B 1 32 ? -23.734 -17.844 -7.164 1 98.38 32 THR B O 1
ATOM 1902 N N . LYS B 1 33 ? -22.594 -15.914 -7.117 1 97.81 33 LYS B N 1
ATOM 1903 C CA . LYS B 1 33 ? -23.5 -15.188 -7.996 1 97.81 33 LYS B CA 1
ATOM 1904 C C . LYS B 1 33 ? -22.953 -15.125 -9.422 1 97.81 33 LYS B C 1
ATOM 1906 O O . LYS B 1 33 ? -21.906 -14.516 -9.664 1 97.81 33 LYS B O 1
ATOM 1911 N N . ALA B 1 34 ? -23.703 -15.641 -10.336 1 96 34 ALA B N 1
ATOM 1912 C CA . ALA B 1 34 ? -23.281 -15.664 -11.727 1 96 34 ALA B CA 1
ATOM 1913 C C . ALA B 1 34 ? -23.125 -14.25 -12.281 1 96 34 ALA B C 1
ATOM 1915 O O . ALA B 1 34 ? -22.25 -13.984 -13.109 1 96 34 ALA B O 1
ATOM 1916 N N . ASP B 1 35 ? -23.938 -13.328 -11.82 1 96.62 35 ASP B N 1
ATOM 1917 C CA . ASP B 1 35 ? -23.938 -11.969 -12.336 1 96.62 35 ASP B CA 1
ATOM 1918 C C . ASP B 1 35 ? -22.672 -11.211 -11.914 1 96.62 35 ASP B C 1
ATOM 1920 O O . ASP B 1 35 ? -22.344 -10.18 -12.484 1 96.62 35 ASP B O 1
ATOM 1924 N N . ALA B 1 36 ? -22 -11.711 -10.906 1 96.94 36 ALA B N 1
ATOM 1925 C CA . ALA B 1 36 ? -20.781 -11.07 -10.43 1 96.94 36 ALA B CA 1
ATOM 1926 C C . ALA B 1 36 ? -19.703 -11.078 -11.508 1 96.94 36 ALA B C 1
ATOM 1928 O O . ALA B 1 36 ? -18.859 -10.18 -11.555 1 96.94 36 ALA B O 1
ATOM 1929 N N . PHE B 1 37 ? -19.75 -12.031 -12.461 1 97.44 37 PHE B N 1
ATOM 1930 C CA . PHE B 1 37 ? -18.688 -12.211 -13.445 1 97.44 37 PHE B CA 1
ATOM 1931 C C . PHE B 1 37 ? -18.75 -11.109 -14.5 1 97.44 37 PHE B C 1
ATOM 1933 O O . PHE B 1 37 ? -17.797 -10.93 -15.266 1 97.44 37 PHE B O 1
ATOM 1940 N N . SER B 1 38 ? -19.875 -10.383 -14.539 1 95.5 38 SER B N 1
ATOM 1941 C CA . SER B 1 38 ? -20 -9.273 -15.484 1 95.5 38 SER B CA 1
ATOM 1942 C C . SER B 1 38 ? -19 -8.164 -15.18 1 95.5 38 SER B C 1
ATOM 1944 O O . SER B 1 38 ? -18.672 -7.359 -16.047 1 95.5 38 SER B O 1
ATOM 1946 N N . ALA B 1 39 ? -18.453 -8.188 -13.992 1 94.31 39 ALA B N 1
ATOM 1947 C CA . ALA B 1 39 ? -17.5 -7.16 -13.555 1 94.31 39 ALA B CA 1
ATOM 1948 C C . ALA B 1 39 ? -16.125 -7.383 -14.18 1 94.31 39 ALA B C 1
ATOM 1950 O O . ALA B 1 39 ? -15.281 -6.492 -14.148 1 94.31 39 ALA B O 1
ATOM 1951 N N . LEU B 1 40 ? -15.641 -8.547 -14.711 1 94.69 40 LEU B N 1
ATOM 1952 C CA . LEU B 1 40 ? -14.328 -8.891 -15.25 1 94.69 40 LEU B CA 1
ATOM 1953 C C . LEU B 1 40 ? -14.109 -8.234 -16.609 1 94.69 40 LEU B C 1
ATOM 1955 O O . LEU B 1 40 ? -12.969 -8.023 -17.016 1 94.69 40 LEU B O 1
ATOM 1959 N N . GLY B 1 41 ? -14.992 -7.609 -17.125 1 83.5 41 GLY B N 1
ATOM 1960 C CA . GLY B 1 41 ? -14.891 -6.91 -18.391 1 83.5 41 GLY B CA 1
ATOM 1961 C C . GLY B 1 41 ? -14.453 -7.809 -19.531 1 83.5 41 GLY B C 1
ATOM 1962 O O . GLY B 1 41 ? -14.234 -9.008 -19.344 1 83.5 41 GLY B O 1
ATOM 1963 N N . ARG B 1 42 ? -14.172 -7.285 -20.688 1 85.62 42 ARG B N 1
ATOM 1964 C CA . ARG B 1 42 ? -13.922 -8.016 -21.938 1 85.62 42 ARG B CA 1
ATOM 1965 C C . ARG B 1 42 ? -12.469 -8.453 -22.031 1 85.62 42 ARG B C 1
ATOM 1967 O O . ARG B 1 42 ? -12.148 -9.406 -22.75 1 85.62 42 ARG B O 1
ATOM 1974 N N . ASN B 1 43 ? -11.617 -7.84 -21.25 1 85.31 43 ASN B N 1
ATOM 1975 C CA . ASN B 1 43 ? -10.18 -8.102 -21.344 1 85.31 43 ASN B CA 1
ATOM 1976 C C . ASN B 1 43 ? -9.766 -9.281 -20.469 1 85.31 43 ASN B C 1
ATOM 1978 O O . ASN B 1 43 ? -8.633 -9.75 -20.547 1 85.31 43 ASN B O 1
ATOM 1982 N N . PHE B 1 44 ? -10.711 -9.75 -19.641 1 93 44 PHE B N 1
ATOM 1983 C CA . PHE B 1 44 ? -10.391 -10.891 -18.797 1 93 44 PHE B CA 1
ATOM 1984 C C . PHE B 1 44 ? -10.32 -12.172 -19.609 1 93 44 PHE B C 1
ATOM 1986 O O . PHE B 1 44 ? -11.266 -12.508 -20.328 1 93 44 PHE B O 1
ATOM 1993 N N . ASN B 1 45 ? -9.195 -12.852 -19.469 1 92.12 45 ASN B N 1
ATOM 1994 C CA . ASN B 1 45 ? -9 -14.055 -20.266 1 92.12 45 ASN B CA 1
ATOM 1995 C C . ASN B 1 45 ? -8.883 -15.297 -19.391 1 92.12 45 ASN B C 1
ATOM 1997 O O . ASN B 1 45 ? -8.32 -16.312 -19.828 1 92.12 45 ASN B O 1
ATOM 2001 N N . GLY B 1 46 ? -9.375 -15.305 -18.234 1 96.06 46 GLY B N 1
ATOM 2002 C CA . GLY B 1 46 ? -9.367 -16.453 -17.359 1 96.06 46 GLY B CA 1
ATOM 2003 C C . GLY B 1 46 ? -10.688 -17.203 -17.344 1 96.06 46 GLY B C 1
ATOM 2004 O O . GLY B 1 46 ? -11.5 -17.062 -18.266 1 96.06 46 GLY B O 1
ATOM 2005 N N . ALA B 1 47 ? -10.883 -18.094 -16.438 1 97.25 47 ALA B N 1
ATOM 2006 C CA . ALA B 1 47 ? -12.094 -18.891 -16.312 1 97.25 47 ALA B CA 1
ATOM 2007 C C . ALA B 1 47 ? -12.969 -18.391 -15.156 1 97.25 47 ALA B C 1
ATOM 2009 O O . ALA B 1 47 ? -12.477 -17.719 -14.25 1 97.25 47 ALA B O 1
ATOM 2010 N N . THR B 1 48 ? -14.211 -18.656 -15.289 1 98.06 48 THR B N 1
ATOM 2011 C CA . THR B 1 48 ? -15.156 -18.359 -14.227 1 98.06 48 THR B CA 1
ATOM 2012 C C . THR B 1 48 ? -15.906 -19.625 -13.789 1 98.06 48 THR B C 1
ATOM 2014 O O . THR B 1 48 ? -16.203 -20.484 -14.617 1 98.06 48 THR B O 1
ATOM 2017 N N . LEU B 1 49 ? -16.125 -19.75 -12.523 1 98.56 49 LEU B N 1
ATOM 2018 C CA . LEU B 1 49 ? -16.844 -20.891 -11.969 1 98.56 49 LEU B CA 1
ATOM 2019 C C . LEU B 1 49 ? -17.828 -20.438 -10.891 1 98.56 49 LEU B C 1
ATOM 2021 O O . LEU B 1 49 ? -17.438 -19.797 -9.914 1 98.56 49 LEU B O 1
ATOM 2025 N N . GLN B 1 50 ? -19.094 -20.75 -11.109 1 98.62 50 GLN B N 1
ATOM 2026 C CA . GLN B 1 50 ? -20.078 -20.438 -10.086 1 98.62 50 GLN B CA 1
ATOM 2027 C C . GLN B 1 50 ? -20.078 -21.5 -8.977 1 98.62 50 GLN B C 1
ATOM 2029 O O . GLN B 1 50 ? -20.125 -22.688 -9.258 1 98.62 50 GLN B O 1
ATOM 2034 N N . GLY B 1 51 ? -19.938 -21.062 -7.723 1 98.38 51 GLY B N 1
ATOM 2035 C CA . GLY B 1 51 ? -19.953 -21.984 -6.605 1 98.38 51 GLY B CA 1
ATOM 2036 C C . GLY B 1 51 ? -19.5 -21.375 -5.305 1 98.38 51 GLY B C 1
ATOM 2037 O O . GLY B 1 51 ? -19.156 -20.188 -5.258 1 98.38 51 GLY B O 1
ATOM 2038 N N . LEU B 1 52 ? -19.578 -22.219 -4.27 1 97.38 52 LEU B N 1
ATOM 2039 C CA . LEU B 1 52 ? -19.062 -21.828 -2.963 1 97.38 52 LEU B CA 1
ATOM 2040 C C . LEU B 1 52 ? -17.547 -21.984 -2.908 1 97.38 52 LEU B C 1
ATOM 2042 O O . LEU B 1 52 ? -17.031 -23.078 -3.152 1 97.38 52 LEU B O 1
ATOM 2046 N N . GLY B 1 53 ? -16.891 -20.953 -2.566 1 95.94 53 GLY B N 1
ATOM 2047 C CA . GLY B 1 53 ? -15.445 -20.875 -2.682 1 95.94 53 GLY B CA 1
ATOM 2048 C C . GLY B 1 53 ? -14.711 -21.812 -1.743 1 95.94 53 GLY B C 1
ATOM 2049 O O . GLY B 1 53 ? -13.523 -22.078 -1.932 1 95.94 53 GLY B O 1
ATOM 2050 N N . PHE B 1 54 ? -15.445 -22.281 -0.676 1 96.75 54 PHE B N 1
ATOM 2051 C CA . PHE B 1 54 ? -14.75 -23.203 0.224 1 96.75 54 PHE B CA 1
ATOM 2052 C C . PHE B 1 54 ? -15.234 -24.625 0.029 1 96.75 54 PHE B C 1
ATOM 2054 O O . PHE B 1 54 ? -14.836 -25.531 0.771 1 96.75 54 PHE B O 1
ATOM 2061 N N . ASP B 1 55 ? -16.078 -24.891 -0.91 1 97.88 55 ASP B N 1
ATOM 2062 C CA . ASP B 1 55 ? -16.5 -26.234 -1.266 1 97.88 55 ASP B CA 1
ATOM 2063 C C . ASP B 1 55 ? -15.383 -26.984 -1.991 1 97.88 55 ASP B C 1
ATOM 2065 O O . ASP B 1 55 ? -14.875 -26.516 -3.014 1 97.88 55 ASP B O 1
ATOM 2069 N N . GLU B 1 56 ? -15.07 -28.125 -1.473 1 97.69 56 GLU B N 1
ATOM 2070 C CA . GLU B 1 56 ? -13.945 -28.875 -2.018 1 97.69 56 GLU B CA 1
ATOM 2071 C C . GLU B 1 56 ? -14.18 -29.234 -3.484 1 97.69 56 GLU B C 1
ATOM 2073 O O . GLU B 1 56 ? -13.266 -29.141 -4.305 1 97.69 56 GLU B O 1
ATOM 2078 N N . GLY B 1 57 ? -15.406 -29.672 -3.768 1 97.94 57 GLY B N 1
ATOM 2079 C CA . GLY B 1 57 ? -15.734 -30.016 -5.145 1 97.94 57 GLY B CA 1
ATOM 2080 C C . GLY B 1 57 ? -15.578 -28.859 -6.102 1 97.94 57 GLY B C 1
ATOM 2081 O O . GLY B 1 57 ? -15.086 -29.031 -7.219 1 97.94 57 GLY B O 1
ATOM 2082 N N . VAL B 1 58 ? -15.992 -27.672 -5.68 1 98.5 58 VAL B N 1
ATOM 2083 C CA . VAL B 1 58 ? -15.883 -26.469 -6.488 1 98.5 58 VAL B CA 1
ATOM 2084 C C . VAL B 1 58 ? -14.414 -26.125 -6.703 1 98.5 58 VAL B C 1
ATOM 2086 O O . VAL B 1 58 ? -14 -25.812 -7.82 1 98.5 58 VAL B O 1
ATOM 2089 N N . LEU B 1 59 ? -13.617 -26.203 -5.668 1 98.31 59 LEU B N 1
ATOM 2090 C CA . LEU B 1 59 ? -12.195 -25.875 -5.742 1 98.31 59 LEU B CA 1
ATOM 2091 C C . LEU B 1 59 ? -11.469 -26.844 -6.668 1 98.31 59 LEU B C 1
ATOM 2093 O O . LEU B 1 59 ? -10.586 -26.438 -7.426 1 98.31 59 LEU B O 1
ATOM 2097 N N . VAL B 1 60 ? -11.867 -28.125 -6.598 1 98.25 60 VAL B N 1
ATOM 2098 C CA . VAL B 1 60 ? -11.273 -29.125 -7.48 1 98.25 60 VAL B CA 1
ATOM 2099 C C . VAL B 1 60 ? -11.609 -28.797 -8.93 1 98.25 60 VAL B C 1
ATOM 2101 O O . VAL B 1 60 ? -10.734 -28.812 -9.805 1 98.25 60 VAL B O 1
ATOM 2104 N N . ARG B 1 61 ? -12.852 -28.484 -9.203 1 98.06 61 ARG B N 1
ATOM 2105 C CA . ARG B 1 61 ? -13.266 -28.094 -10.547 1 98.06 61 ARG B CA 1
ATOM 2106 C C . ARG B 1 61 ? -12.523 -26.844 -11.016 1 98.06 61 ARG B C 1
ATOM 2108 O O . ARG B 1 61 ? -12.281 -26.672 -12.219 1 98.06 61 ARG B O 1
ATOM 2115 N N . ALA B 1 62 ? -12.133 -25.984 -10.094 1 97.81 62 ALA B N 1
ATOM 2116 C CA . ALA B 1 62 ? -11.422 -24.75 -10.414 1 97.81 62 ALA B CA 1
ATOM 2117 C C . ALA B 1 62 ? -9.945 -25.016 -10.664 1 97.81 62 ALA B C 1
ATOM 2119 O O . ALA B 1 62 ? -9.211 -24.125 -11.094 1 97.81 62 ALA B O 1
ATOM 2120 N N . GLY B 1 63 ? -9.438 -26.203 -10.352 1 97.06 63 GLY B N 1
ATOM 2121 C CA . GLY B 1 63 ? -8.062 -26.578 -10.625 1 97.06 63 GLY B CA 1
ATOM 2122 C C . GLY B 1 63 ? -7.137 -26.375 -9.438 1 97.06 63 GLY B C 1
ATOM 2123 O O . GLY B 1 63 ? -5.961 -26.031 -9.609 1 97.06 63 GLY B O 1
ATOM 2124 N N . ILE B 1 64 ? -7.676 -26.531 -8.195 1 97.12 64 ILE B N 1
ATOM 2125 C CA . ILE B 1 64 ? -6.898 -26.219 -7 1 97.12 64 ILE B CA 1
ATOM 2126 C C . ILE B 1 64 ? -5.723 -27.188 -6.887 1 97.12 64 ILE B C 1
ATOM 2128 O O . ILE B 1 64 ? -4.707 -26.875 -6.262 1 97.12 64 ILE B O 1
ATOM 2132 N N . GLU B 1 65 ? -5.844 -28.375 -7.41 1 95.69 65 GLU B N 1
ATOM 2133 C CA . GLU B 1 65 ? -4.809 -29.391 -7.289 1 95.69 65 GLU B CA 1
ATOM 2134 C C . GLU B 1 65 ? -3.516 -28.953 -7.965 1 95.69 65 GLU B C 1
ATOM 2136 O O . GLU B 1 65 ? -2.428 -29.391 -7.582 1 95.69 65 GLU B O 1
ATOM 2141 N N . ASP B 1 66 ? -3.592 -28.078 -8.914 1 93.25 66 ASP B N 1
ATOM 2142 C CA . ASP B 1 66 ? -2.43 -27.562 -9.633 1 93.25 66 ASP B CA 1
ATOM 2143 C C . ASP B 1 66 ? -2.262 -26.062 -9.398 1 93.25 66 ASP B C 1
ATOM 2145 O O . ASP B 1 66 ? -1.567 -25.391 -10.164 1 93.25 66 ASP B O 1
ATOM 2149 N N . CYS B 1 67 ? -2.842 -25.562 -8.422 1 93.12 67 CYS B N 1
ATOM 2150 C CA . CYS B 1 67 ? -2.906 -24.125 -8.188 1 93.12 67 CYS B CA 1
ATOM 2151 C C . CYS B 1 67 ? -1.697 -23.656 -7.387 1 93.12 67 CYS B C 1
ATOM 2153 O O . CYS B 1 67 ? -1.259 -24.328 -6.457 1 93.12 67 CYS B O 1
ATOM 2155 N N . ASP B 1 68 ? -1.176 -22.531 -7.77 1 90.44 68 ASP B N 1
ATOM 2156 C CA . ASP B 1 68 ? -0.031 -21.953 -7.074 1 90.44 68 ASP B CA 1
ATOM 2157 C C . ASP B 1 68 ? -0.484 -21.047 -5.938 1 90.44 68 ASP B C 1
ATOM 2159 O O . ASP B 1 68 ? 0.159 -20.984 -4.887 1 90.44 68 ASP B O 1
ATOM 2163 N N . VAL B 1 69 ? -1.552 -20.328 -6.176 1 93.12 69 VAL B N 1
ATOM 2164 C CA . VAL B 1 69 ? -2.016 -19.344 -5.207 1 93.12 69 VAL B CA 1
ATOM 2165 C C . VAL B 1 69 ? -3.541 -19.344 -5.152 1 93.12 69 VAL B C 1
ATOM 2167 O O . VAL B 1 69 ? -4.203 -19.438 -6.191 1 93.12 69 VAL B O 1
ATOM 2170 N N . VAL B 1 70 ? -4.051 -19.266 -3.939 1 97.38 70 VAL B N 1
ATOM 2171 C CA . VAL B 1 70 ? -5.473 -19.031 -3.725 1 97.38 70 VAL B CA 1
ATOM 2172 C C . VAL B 1 70 ? -5.668 -17.703 -2.994 1 97.38 70 VAL B C 1
ATOM 2174 O O . VAL B 1 70 ? -5.016 -17.438 -1.98 1 97.38 70 VAL B O 1
ATOM 2177 N N . ALA B 1 71 ? -6.477 -16.859 -3.557 1 97.62 71 ALA B N 1
ATOM 2178 C CA . ALA B 1 71 ? -6.832 -15.602 -2.916 1 97.62 71 ALA B CA 1
ATOM 2179 C C . ALA B 1 71 ? -8.336 -15.523 -2.646 1 97.62 71 ALA B C 1
ATOM 2181 O O . ALA B 1 71 ? -9.141 -15.602 -3.574 1 97.62 71 ALA B O 1
ATOM 2182 N N . ALA B 1 72 ? -8.711 -15.438 -1.399 1 98.56 72 ALA B N 1
ATOM 2183 C CA . ALA B 1 72 ? -10.102 -15.281 -0.998 1 98.56 72 ALA B CA 1
ATOM 2184 C C . ALA B 1 72 ? -10.414 -13.836 -0.647 1 98.56 72 ALA B C 1
ATOM 2186 O O . ALA B 1 72 ? -9.945 -13.32 0.369 1 98.56 72 ALA B O 1
ATOM 2187 N N . VAL B 1 73 ? -11.273 -13.203 -1.501 1 98.06 73 VAL B N 1
ATOM 2188 C CA . VAL B 1 73 ? -11.414 -11.758 -1.363 1 98.06 73 VAL B CA 1
ATOM 2189 C C . VAL B 1 73 ? -12.898 -11.383 -1.373 1 98.06 73 VAL B C 1
ATOM 2191 O O . VAL B 1 73 ? -13.281 -10.352 -1.929 1 98.06 73 VAL B O 1
ATOM 2194 N N . THR B 1 74 ? -13.781 -12.273 -0.807 1 97.06 74 THR B N 1
ATOM 2195 C CA . THR B 1 74 ? -15.188 -11.922 -0.643 1 97.06 74 THR B CA 1
ATOM 2196 C C . THR B 1 74 ? -15.359 -10.875 0.454 1 97.06 74 THR B C 1
ATOM 2198 O O . THR B 1 74 ? -14.383 -10.43 1.054 1 97.06 74 THR B O 1
ATOM 2201 N N . SER B 1 75 ? -16.641 -10.438 0.667 1 93.56 75 SER B N 1
ATOM 2202 C CA . SER B 1 75 ? -16.906 -9.438 1.696 1 93.56 75 SER B CA 1
ATOM 2203 C C . SER B 1 75 ? -17.125 -10.086 3.059 1 93.56 75 SER B C 1
ATOM 2205 O O . SER B 1 75 ? -17.453 -9.406 4.031 1 93.56 75 SER B O 1
ATOM 2207 N N . ASN B 1 76 ? -16.906 -11.414 3.143 1 94.62 76 ASN B N 1
ATOM 2208 C CA . ASN B 1 76 ? -17.141 -12.148 4.383 1 94.62 76 ASN B CA 1
ATOM 2209 C C . ASN B 1 76 ? -15.859 -12.773 4.918 1 94.62 76 ASN B C 1
ATOM 2211 O O . ASN B 1 76 ? -15.305 -13.688 4.305 1 94.62 76 ASN B O 1
ATOM 2215 N N . ASP B 1 77 ? -15.477 -12.359 6.094 1 93 77 ASP B N 1
ATOM 2216 C CA . ASP B 1 77 ? -14.227 -12.805 6.699 1 93 77 ASP B CA 1
ATOM 2217 C C . ASP B 1 77 ? -14.227 -14.32 6.906 1 93 77 ASP B C 1
ATOM 2219 O O . ASP B 1 77 ? -13.227 -14.984 6.633 1 93 77 ASP B O 1
ATOM 2223 N N . ASN B 1 78 ? -15.352 -14.82 7.383 1 93 78 ASN B N 1
ATOM 2224 C CA . ASN B 1 78 ? -15.422 -16.25 7.676 1 93 78 ASN B CA 1
ATOM 2225 C C . ASN B 1 78 ? -15.273 -17.094 6.41 1 93 78 ASN B C 1
ATOM 2227 O O . ASN B 1 78 ? -14.594 -18.109 6.418 1 93 78 ASN B O 1
ATOM 2231 N N . THR B 1 79 ? -15.914 -16.656 5.391 1 96.31 79 THR B N 1
ATOM 2232 C CA . THR B 1 79 ? -15.773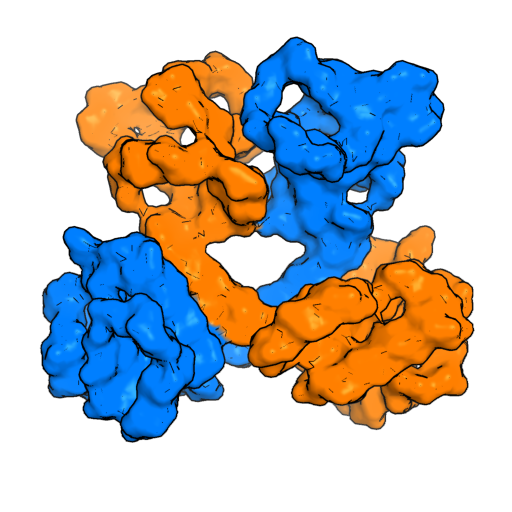 -17.344 4.113 1 96.31 79 THR B CA 1
ATOM 2233 C C . THR B 1 79 ? -14.32 -17.359 3.66 1 96.31 79 THR B C 1
ATOM 2235 O O . THR B 1 79 ? -13.789 -18.391 3.268 1 96.31 79 THR B O 1
ATOM 2238 N N . ASN B 1 80 ? -13.648 -16.219 3.742 1 96.62 80 ASN B N 1
ATOM 2239 C CA . ASN B 1 80 ? -12.266 -16.109 3.299 1 96.62 80 ASN B CA 1
ATOM 2240 C C . ASN B 1 80 ? -11.336 -17 4.121 1 96.62 80 ASN B C 1
ATOM 2242 O O . ASN B 1 80 ? -10.461 -17.656 3.566 1 96.62 80 ASN B O 1
ATOM 2246 N N . LEU B 1 81 ? -11.602 -17 5.434 1 94 81 LEU B N 1
ATOM 2247 C CA . LEU B 1 81 ? -10.797 -17.828 6.309 1 94 81 LEU B CA 1
ATOM 2248 C C . LEU B 1 81 ? -11.008 -19.312 5.98 1 94 81 LEU B C 1
ATOM 2250 O O . LEU B 1 81 ? -10.047 -20.078 5.953 1 94 81 LEU B O 1
ATOM 2254 N N . MET B 1 82 ? -12.211 -19.641 5.719 1 96.81 82 MET B N 1
ATOM 2255 C CA . MET B 1 82 ? -12.531 -21.031 5.395 1 96.81 82 MET B CA 1
ATOM 2256 C C . MET B 1 82 ? -11.859 -21.453 4.09 1 96.81 82 MET B C 1
ATOM 2258 O O . MET B 1 82 ? -11.305 -22.547 3.998 1 96.81 82 MET B O 1
ATOM 2262 N N . VAL B 1 83 ? -11.93 -20.625 3.105 1 98.12 83 VAL B N 1
ATOM 2263 C CA . VAL B 1 83 ? -11.312 -20.906 1.813 1 98.12 83 VAL B CA 1
ATOM 2264 C C . VAL B 1 83 ? -9.82 -21.172 1.998 1 98.12 83 VAL B C 1
ATOM 2266 O O . VAL B 1 83 ? -9.289 -22.156 1.496 1 98.12 83 VAL B O 1
ATOM 2269 N N . VAL B 1 84 ? -9.125 -20.266 2.713 1 96 84 VAL B N 1
ATOM 2270 C CA . VAL B 1 84 ? -7.684 -20.375 2.92 1 96 84 VAL B CA 1
ATOM 2271 C C . VAL B 1 84 ? -7.367 -21.656 3.695 1 96 84 VAL B C 1
ATOM 2273 O O . VAL B 1 84 ? -6.41 -22.359 3.371 1 96 84 VAL B O 1
ATOM 2276 N N . GLU B 1 85 ? -8.195 -21.953 4.695 1 94.75 85 GLU B N 1
ATOM 2277 C CA . GLU B 1 85 ? -7.984 -23.156 5.496 1 94.75 85 GLU B CA 1
ATOM 2278 C C . GLU B 1 85 ? -8.109 -24.406 4.645 1 94.75 85 GLU B C 1
ATOM 2280 O O . GLU B 1 85 ? -7.266 -25.312 4.73 1 94.75 85 GLU B O 1
ATOM 2285 N N . VAL B 1 86 ? -9.156 -24.516 3.871 1 97.38 86 VAL B N 1
ATOM 2286 C CA . VAL B 1 86 ? -9.375 -25.672 3.012 1 97.38 86 VAL B CA 1
ATOM 2287 C C . VAL B 1 86 ? -8.242 -25.781 1.995 1 97.38 86 VAL B C 1
ATOM 2289 O O . VAL B 1 86 ? -7.68 -26.859 1.801 1 97.38 86 VAL B O 1
ATOM 2292 N N . ALA B 1 87 ? -7.871 -24.672 1.36 1 97.12 87 ALA B N 1
ATOM 2293 C CA . ALA B 1 87 ? -6.805 -24.656 0.361 1 97.12 87 ALA B CA 1
ATOM 2294 C C . ALA B 1 87 ? -5.492 -25.172 0.949 1 97.12 87 ALA B C 1
ATOM 2296 O O . ALA B 1 87 ? -4.82 -26.016 0.349 1 97.12 87 ALA B O 1
ATOM 2297 N N . ARG B 1 88 ? -5.148 -24.703 2.135 1 94.19 88 ARG B N 1
ATOM 2298 C CA . ARG B 1 88 ? -3.865 -25.031 2.754 1 94.19 88 ARG B CA 1
ATOM 2299 C C . ARG B 1 88 ? -3.889 -26.438 3.361 1 94.19 88 ARG B C 1
ATOM 2301 O O . ARG B 1 88 ? -2.977 -27.234 3.135 1 94.19 88 ARG B O 1
ATOM 2308 N N . ARG B 1 89 ? -4.898 -26.734 4.09 1 94.25 89 ARG B N 1
ATOM 2309 C CA . ARG B 1 89 ? -4.898 -27.938 4.922 1 94.25 89 ARG B CA 1
ATOM 2310 C C . ARG B 1 89 ? -5.312 -29.156 4.109 1 94.25 89 ARG B C 1
ATOM 2312 O O . ARG B 1 89 ? -4.793 -30.266 4.328 1 94.25 89 ARG B O 1
ATOM 2319 N N . ILE B 1 90 ? -6.223 -28.969 3.256 1 96.12 90 ILE B N 1
ATOM 2320 C CA . ILE B 1 90 ? -6.742 -30.125 2.521 1 96.12 90 ILE B CA 1
ATOM 2321 C C . ILE B 1 90 ? -5.965 -30.297 1.219 1 96.12 90 ILE B C 1
ATOM 2323 O O . ILE B 1 90 ? -5.602 -31.406 0.849 1 96.12 90 ILE B O 1
ATOM 2327 N N . PHE B 1 91 ? -5.664 -29.219 0.548 1 97.12 91 PHE B N 1
ATOM 2328 C CA . PHE B 1 91 ? -5.113 -29.344 -0.795 1 97.12 91 PHE B CA 1
ATOM 2329 C C . PHE B 1 91 ? -3.639 -28.969 -0.815 1 97.12 91 PHE B C 1
ATOM 2331 O O . PHE B 1 91 ? -2.969 -29.109 -1.84 1 97.12 91 PHE B O 1
ATOM 2338 N N . GLY B 1 92 ? -3.127 -28.406 0.282 1 94.69 92 GLY B N 1
ATOM 2339 C CA . GLY B 1 92 ? -1.703 -28.156 0.432 1 94.69 92 GLY B CA 1
ATOM 2340 C C . GLY B 1 92 ? -1.222 -26.969 -0.365 1 94.69 92 GLY B C 1
ATOM 2341 O O . GLY B 1 92 ? -0.052 -26.891 -0.75 1 94.69 92 GLY B O 1
ATOM 2342 N N . VAL B 1 93 ? -2.111 -26.062 -0.685 1 92.94 93 VAL B N 1
ATOM 2343 C CA . VAL B 1 93 ? -1.695 -24.859 -1.395 1 92.94 93 VAL B CA 1
ATOM 2344 C C . VAL B 1 93 ? -0.821 -24 -0.485 1 92.94 93 VAL B C 1
ATOM 2346 O O . VAL B 1 93 ? -1.251 -23.594 0.599 1 92.94 93 VAL B O 1
ATOM 2349 N N . GLU B 1 94 ? 0.355 -23.703 -0.883 1 82.12 94 GLU B N 1
ATOM 2350 C CA . GLU B 1 94 ? 1.324 -23.016 -0.03 1 82.12 94 GLU B CA 1
ATOM 2351 C C . GLU B 1 94 ? 0.994 -21.531 0.105 1 82.12 94 GLU B C 1
ATOM 2353 O O . GLU B 1 94 ? 1.129 -20.953 1.188 1 82.12 94 GLU B O 1
ATOM 2358 N N . HIS B 1 95 ? 0.536 -20.953 -0.965 1 88.12 95 HIS B N 1
ATOM 2359 C CA . HIS B 1 95 ? 0.264 -19.531 -0.947 1 88.12 95 HIS B CA 1
ATOM 2360 C C . HIS B 1 95 ? -1.234 -19.25 -0.996 1 88.12 95 HIS B C 1
ATOM 2362 O O . HIS B 1 95 ? -1.84 -19.281 -2.07 1 88.12 95 HIS B O 1
ATOM 2368 N N . ALA B 1 96 ? -1.823 -19.047 0.188 1 94.31 96 ALA B N 1
ATOM 2369 C CA . ALA B 1 96 ? -3.24 -18.719 0.322 1 94.31 96 ALA B CA 1
ATOM 2370 C C . ALA B 1 96 ? -3.426 -17.406 1.085 1 94.31 96 ALA B C 1
ATOM 2372 O O . ALA B 1 96 ? -2.91 -17.25 2.193 1 94.31 96 ALA B O 1
ATOM 2373 N N . ILE B 1 97 ? -4.102 -16.453 0.435 1 93.44 97 ILE B N 1
ATOM 2374 C CA . ILE B 1 97 ? -4.238 -15.117 0.985 1 93.44 97 ILE B CA 1
ATOM 2375 C C . ILE B 1 97 ? -5.707 -14.82 1.28 1 93.44 97 ILE B C 1
ATOM 2377 O O . ILE B 1 97 ? -6.578 -15.078 0.444 1 93.44 97 ILE B O 1
ATOM 2381 N N . ALA B 1 98 ? -6.02 -14.289 2.451 1 95.5 98 ALA B N 1
ATOM 2382 C CA . ALA B 1 98 ? -7.383 -13.938 2.832 1 95.5 98 ALA B CA 1
ATOM 2383 C C . ALA B 1 98 ? -7.535 -12.43 3.002 1 95.5 98 ALA B C 1
ATOM 2385 O O . ALA B 1 98 ? -6.676 -11.773 3.594 1 95.5 98 ALA B O 1
ATOM 2386 N N . ARG B 1 99 ? -8.562 -11.891 2.391 1 94.81 99 ARG B N 1
ATOM 2387 C CA . ARG B 1 99 ? -9.008 -10.555 2.766 1 94.81 99 ARG B CA 1
ATOM 2388 C C . ARG B 1 99 ? -9.734 -10.578 4.105 1 94.81 99 ARG B C 1
ATOM 2390 O O . ARG B 1 99 ? -10.625 -11.398 4.32 1 94.81 99 ARG B O 1
ATOM 2397 N N . LEU B 1 100 ? -9.336 -9.727 4.953 1 92.38 100 LEU B N 1
ATOM 2398 C CA . LEU B 1 100 ? -9.992 -9.648 6.254 1 92.38 100 LEU B CA 1
ATOM 2399 C C . LEU B 1 100 ? -10.367 -8.211 6.598 1 92.38 100 LEU B C 1
ATOM 2401 O O . LEU B 1 100 ? -9.633 -7.277 6.246 1 92.38 100 LEU B O 1
ATOM 2405 N N . TYR B 1 101 ? -11.523 -7.973 7.148 1 81.81 101 TYR B N 1
ATOM 2406 C CA . TYR B 1 101 ? -12.039 -6.645 7.473 1 81.81 101 TYR B CA 1
ATOM 2407 C C . TYR B 1 101 ? -11.695 -6.262 8.906 1 81.81 101 TYR B C 1
ATOM 2409 O O . TYR B 1 101 ? -11.406 -5.094 9.188 1 81.81 101 TYR B O 1
ATOM 2417 N N . ASN B 1 102 ? -11.82 -7.176 9.789 1 69.81 102 ASN B N 1
ATOM 2418 C CA . ASN B 1 102 ? -11.703 -6.844 11.203 1 69.81 102 ASN B CA 1
ATOM 2419 C C . ASN B 1 102 ? -10.273 -7.004 11.695 1 69.81 102 ASN B C 1
ATOM 2421 O O . ASN B 1 102 ? -9.75 -8.117 11.758 1 69.81 102 ASN B O 1
ATOM 2425 N N . THR B 1 103 ? -9.641 -5.934 12.055 1 63.88 103 THR B N 1
ATOM 2426 C CA . THR B 1 103 ? -8.25 -5.832 12.477 1 63.88 103 THR B CA 1
ATOM 2427 C C . THR B 1 103 ? -8.055 -6.438 13.867 1 63.88 103 THR B C 1
ATOM 2429 O O . THR B 1 103 ? -6.949 -6.855 14.219 1 63.88 103 THR B O 1
ATOM 2432 N N . ASN B 1 104 ? -9.102 -6.391 14.609 1 65.31 104 ASN B N 1
ATOM 2433 C CA . ASN B 1 104 ? -8.922 -6.797 16 1 65.31 104 ASN B CA 1
ATOM 2434 C C . ASN B 1 104 ? -8.383 -8.219 16.109 1 65.31 104 ASN B C 1
ATOM 2436 O O . ASN B 1 104 ? -7.914 -8.633 17.172 1 65.31 104 ASN B O 1
ATOM 2440 N N . ARG B 1 105 ? -8.297 -8.859 14.961 1 69.25 105 ARG B N 1
ATOM 2441 C CA . ARG B 1 105 ? -7.852 -10.242 15.008 1 69.25 105 ARG B CA 1
ATOM 2442 C C . ARG B 1 105 ? -6.605 -10.445 14.156 1 69.25 105 ARG B C 1
ATOM 2444 O O . ARG B 1 105 ? 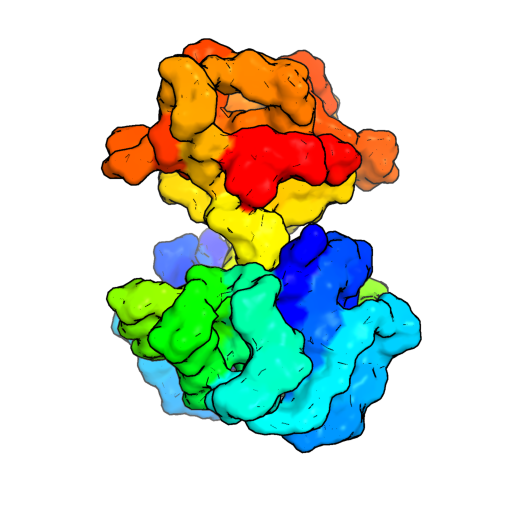-6.215 -11.586 13.875 1 69.25 105 ARG B O 1
ATOM 2451 N N . GLU B 1 106 ? -6.117 -9.289 13.734 1 67.75 106 GLU B N 1
ATOM 2452 C CA . GLU B 1 106 ? -4.977 -9.375 12.828 1 67.75 106 GLU B CA 1
ATOM 2453 C C . GLU B 1 106 ? -3.805 -10.109 13.477 1 67.75 106 GLU B C 1
ATOM 2455 O O . GLU B 1 106 ? -3.141 -10.922 12.836 1 67.75 106 GLU B O 1
ATOM 2460 N N . ARG B 1 107 ? -3.674 -9.773 14.766 1 66.62 107 ARG B N 1
ATOM 2461 C CA . ARG B 1 107 ? -2.58 -10.414 15.492 1 66.62 107 ARG B CA 1
ATOM 2462 C C . ARG B 1 107 ? -2.773 -11.93 15.555 1 66.62 107 ARG B C 1
ATOM 2464 O O . ARG B 1 107 ? -1.819 -12.688 15.367 1 66.62 107 ARG B O 1
ATOM 2471 N N . ALA B 1 108 ? -4.035 -12.297 15.781 1 71.69 108 ALA B N 1
ATOM 2472 C CA . ALA B 1 108 ? -4.352 -13.719 15.859 1 71.69 108 ALA B CA 1
ATOM 2473 C C . ALA B 1 108 ? -4.121 -14.398 14.508 1 71.69 108 ALA B C 1
ATOM 2475 O O . ALA B 1 108 ? -3.582 -15.508 14.453 1 71.69 108 ALA B O 1
ATOM 2476 N N . TYR B 1 109 ? -4.379 -13.703 13.477 1 75.38 109 TYR B N 1
ATOM 2477 C CA . TYR B 1 109 ? -4.219 -14.258 12.133 1 75.38 109 TYR B CA 1
ATOM 2478 C C . TYR B 1 109 ? -2.744 -14.469 11.805 1 75.38 109 TYR B C 1
ATOM 2480 O O . TYR B 1 109 ? -2.371 -15.492 11.234 1 75.38 109 TYR B O 1
ATOM 2488 N N . GLY B 1 110 ? -1.981 -13.508 12.164 1 66.5 110 GLY B N 1
ATOM 2489 C CA . GLY B 1 110 ? -0.543 -13.625 11.984 1 66.5 110 GLY B CA 1
ATOM 2490 C C . GLY B 1 110 ? 0.056 -14.797 12.734 1 66.5 110 GLY B C 1
ATOM 2491 O O . GLY B 1 110 ? 0.875 -15.539 12.188 1 66.5 110 GLY B O 1
ATOM 2492 N N . GLN B 1 111 ? -0.402 -14.992 13.906 1 68.75 111 GLN B N 1
ATOM 2493 C CA . GLN B 1 111 ? 0.096 -16.078 14.75 1 68.75 111 GLN B CA 1
ATOM 2494 C C . GLN B 1 111 ? -0.274 -17.438 14.164 1 68.75 111 GLN B C 1
ATOM 2496 O O . GLN B 1 111 ? 0.479 -18.406 14.297 1 68.75 111 GLN B O 1
ATOM 2501 N N . LEU B 1 112 ? -1.369 -17.438 13.484 1 74.88 112 LEU B N 1
ATOM 2502 C CA . LEU B 1 112 ? -1.838 -18.688 12.883 1 74.88 112 LEU B CA 1
ATOM 2503 C C . LEU B 1 112 ? -1.176 -18.922 11.531 1 74.88 112 LEU B C 1
ATOM 2505 O O . LEU B 1 112 ? -1.407 -19.953 10.891 1 74.88 112 LEU B O 1
ATOM 2509 N N . GLY B 1 113 ? -0.333 -17.953 11.125 1 77.38 113 GLY B N 1
ATOM 2510 C CA . GLY B 1 113 ? 0.406 -18.109 9.883 1 77.38 113 GLY B CA 1
ATOM 2511 C C . GLY B 1 113 ? -0.446 -17.859 8.648 1 77.38 113 GLY B C 1
ATOM 2512 O O . GLY B 1 113 ? -0.107 -18.312 7.551 1 77.38 113 GLY B O 1
ATOM 2513 N N . ILE B 1 114 ? -1.56 -17.25 8.852 1 82.5 114 ILE B N 1
ATOM 2514 C CA . ILE B 1 114 ? -2.447 -16.953 7.734 1 82.5 114 ILE B CA 1
ATOM 2515 C C . ILE B 1 114 ? -1.954 -15.695 7.016 1 82.5 114 ILE B C 1
ATOM 2517 O O . ILE B 1 114 ? -1.681 -14.672 7.648 1 82.5 114 ILE B O 1
ATOM 2521 N N . ASP B 1 115 ? -1.726 -15.82 5.727 1 84.81 115 ASP B N 1
ATOM 2522 C CA . ASP B 1 115 ? -1.439 -14.641 4.91 1 84.81 115 ASP B CA 1
ATOM 2523 C C . ASP B 1 115 ? -2.713 -13.852 4.621 1 84.81 115 ASP B C 1
ATOM 2525 O O . ASP B 1 115 ? -3.68 -14.391 4.086 1 84.81 115 ASP B O 1
ATOM 2529 N N . TYR B 1 116 ? -2.734 -12.594 5.062 1 89.19 116 TYR B N 1
ATOM 2530 C CA . TYR B 1 116 ? -3.977 -11.844 4.941 1 89.19 116 TYR B CA 1
ATOM 2531 C C . TYR B 1 116 ? -3.703 -10.414 4.496 1 89.19 116 TYR B C 1
ATOM 2533 O O . TYR B 1 116 ? -2.557 -9.953 4.52 1 89.19 116 TYR B O 1
ATOM 2541 N N . VAL B 1 117 ? -4.695 -9.82 3.963 1 87.62 117 VAL B N 1
ATOM 2542 C CA . VAL B 1 117 ? -4.746 -8.391 3.678 1 87.62 117 VAL B CA 1
ATOM 2543 C C . VAL B 1 117 ? -5.961 -7.766 4.367 1 87.62 117 VAL B C 1
ATOM 2545 O O . VAL B 1 117 ? -7.074 -8.289 4.266 1 87.62 117 VAL B O 1
ATOM 2548 N N . CYS B 1 118 ? -5.793 -6.703 5.09 1 90.19 118 CYS B N 1
ATOM 2549 C CA . CYS B 1 118 ? -6.871 -6.016 5.789 1 90.19 118 CYS B CA 1
ATOM 2550 C C . CYS B 1 118 ? -7.121 -4.637 5.191 1 90.19 118 CYS B C 1
ATOM 2552 O O . CYS B 1 118 ? -6.27 -3.748 5.297 1 90.19 118 CYS B O 1
ATOM 2554 N N . GLY B 1 119 ? -8.258 -4.438 4.629 1 89.44 119 GLY B N 1
ATOM 2555 C CA . GLY B 1 119 ? -8.594 -3.205 3.932 1 89.44 119 GLY B CA 1
ATOM 2556 C C . GLY B 1 119 ? -8.539 -1.982 4.828 1 89.44 119 GLY B C 1
ATOM 2557 O O . GLY B 1 119 ? -7.98 -0.951 4.449 1 89.44 119 GLY B O 1
ATOM 2558 N N . THR B 1 120 ? -9.109 -2.066 6.043 1 90.56 120 THR B N 1
ATOM 2559 C CA . THR B 1 120 ? -9.18 -0.924 6.949 1 90.56 120 THR B CA 1
ATOM 2560 C C . THR B 1 120 ? -7.777 -0.477 7.359 1 90.56 120 THR B C 1
ATOM 2562 O O . THR B 1 120 ? -7.492 0.721 7.398 1 90.56 120 THR B O 1
ATOM 2565 N N . SER B 1 121 ? -6.891 -1.475 7.625 1 87.06 121 SER B N 1
ATOM 2566 C CA . SER B 1 121 ? -5.512 -1.153 7.98 1 87.06 121 SER B CA 1
ATOM 2567 C C . SER B 1 121 ? -4.777 -0.507 6.812 1 87.06 121 SER B C 1
ATOM 2569 O O . SER B 1 121 ? -4.039 0.464 6.996 1 87.06 121 SER B O 1
ATOM 2571 N N . LEU B 1 122 ? -4.992 -1.037 5.645 1 84.19 122 LEU B N 1
ATOM 2572 C CA . LEU B 1 122 ? -4.328 -0.521 4.449 1 84.19 122 LEU B CA 1
ATOM 2573 C C . LEU B 1 122 ? -4.738 0.924 4.184 1 84.19 122 LEU B C 1
ATOM 2575 O O . LEU B 1 122 ? -3.898 1.758 3.84 1 84.19 122 LEU B O 1
ATOM 2579 N N . ILE B 1 123 ? -6.043 1.205 4.34 1 89.44 123 ILE B N 1
ATOM 2580 C CA . ILE B 1 123 ? -6.531 2.561 4.109 1 89.44 123 ILE B CA 1
ATOM 2581 C C . ILE B 1 123 ? -5.895 3.518 5.113 1 89.44 123 ILE B C 1
ATOM 2583 O O . ILE B 1 123 ? -5.367 4.566 4.734 1 89.44 123 ILE B O 1
ATOM 2587 N N . ALA B 1 124 ? -5.957 3.131 6.445 1 89.94 124 ALA B N 1
ATOM 2588 C CA . ALA B 1 124 ? -5.371 3.979 7.484 1 89.94 124 ALA B CA 1
ATOM 2589 C C . ALA B 1 124 ? -3.895 4.242 7.211 1 89.94 124 ALA B C 1
ATOM 2591 O O . ALA B 1 124 ? -3.432 5.379 7.305 1 89.94 124 ALA B O 1
ATOM 2592 N N . GLU B 1 125 ? -3.17 3.18 6.82 1 81.06 125 GLU B N 1
ATOM 2593 C CA . GLU B 1 125 ? -1.742 3.289 6.539 1 81.06 125 GLU B CA 1
ATOM 2594 C C . GLU B 1 125 ? -1.486 4.191 5.336 1 81.06 125 GLU B C 1
ATOM 2596 O O . GLU B 1 125 ? -0.539 4.984 5.336 1 81.06 125 GLU B O 1
ATOM 2601 N N . GLU B 1 126 ? -2.318 4.043 4.309 1 81.81 126 GLU B N 1
ATOM 2602 C CA . GLU B 1 126 ? -2.148 4.844 3.096 1 81.81 126 GLU B CA 1
ATOM 2603 C C . GLU B 1 126 ? -2.436 6.316 3.361 1 81.81 126 GLU B C 1
ATOM 2605 O O . GLU B 1 126 ? -1.684 7.191 2.922 1 81.81 126 GLU B O 1
ATOM 2610 N N . VAL B 1 127 ? -3.498 6.625 4.094 1 88.56 127 VAL B N 1
ATOM 2611 C CA . VAL B 1 127 ? -3.83 8.008 4.434 1 88.56 127 VAL B CA 1
ATOM 2612 C C . VAL B 1 127 ? -2.744 8.594 5.336 1 88.56 127 VAL B C 1
ATOM 2614 O O . VAL B 1 127 ? -2.307 9.727 5.133 1 88.56 127 VAL B O 1
ATOM 2617 N N . PHE B 1 128 ? -2.266 7.82 6.312 1 84.94 128 PHE B N 1
ATOM 2618 C CA . PHE B 1 128 ? -1.177 8.234 7.191 1 84.94 128 PHE B CA 1
ATOM 2619 C C . PHE B 1 128 ? 0.059 8.609 6.383 1 84.94 128 PHE B C 1
ATOM 2621 O O . PHE B 1 128 ? 0.655 9.664 6.609 1 84.94 128 PHE B O 1
ATOM 2628 N N . SER B 1 129 ? 0.393 7.691 5.488 1 74 129 SER B N 1
ATOM 2629 C CA . SER B 1 129 ? 1.565 7.918 4.648 1 74 129 SER B CA 1
ATOM 2630 C C . SER B 1 129 ? 1.429 9.211 3.848 1 74 129 SER B C 1
ATOM 2632 O O . SER B 1 129 ? 2.371 10 3.77 1 74 129 SER B O 1
ATOM 2634 N N . LYS B 1 130 ? 0.246 9.43 3.221 1 76.12 130 LYS B N 1
ATOM 2635 C CA . LYS B 1 130 ? -0.007 10.641 2.443 1 76.12 130 LYS B CA 1
ATOM 2636 C C . LYS B 1 130 ? 0.162 11.891 3.301 1 76.12 130 LYS B C 1
ATOM 2638 O O . LYS B 1 130 ? 0.685 12.906 2.832 1 76.12 130 LYS B O 1
ATOM 2643 N N . ILE B 1 131 ? -0.273 11.82 4.578 1 81.94 131 ILE B N 1
ATOM 2644 C CA . ILE B 1 131 ? -0.229 12.953 5.488 1 81.94 131 ILE B CA 1
ATOM 2645 C C . ILE B 1 131 ? 1.216 13.234 5.895 1 81.94 131 ILE B C 1
ATOM 2647 O O . ILE B 1 131 ? 1.639 14.391 5.949 1 81.94 131 ILE B O 1
ATOM 2651 N N . MET B 1 132 ? 1.882 12.117 6.246 1 69.56 132 MET B N 1
ATOM 2652 C CA . MET B 1 132 ? 3.242 12.266 6.758 1 69.56 132 MET B CA 1
ATOM 2653 C C . MET B 1 132 ? 4.188 12.75 5.66 1 69.56 132 MET B C 1
ATOM 2655 O O . MET B 1 132 ? 5.129 13.492 5.93 1 69.56 132 MET B O 1
ATOM 2659 N N . SER B 1 133 ? 4.219 12.078 4.598 1 58.84 133 SER B N 1
ATOM 2660 C CA . SER B 1 133 ? 5.172 12.359 3.527 1 58.84 133 SER B CA 1
ATOM 2661 C C . SER B 1 133 ? 4.898 13.719 2.889 1 58.84 133 SER B C 1
ATOM 2663 O O . SER B 1 133 ? 5.77 14.273 2.217 1 58.84 133 SER B O 1
ATOM 2665 N N . GLY B 1 134 ? 4.023 14.406 3.645 1 51.38 134 GLY B N 1
ATOM 2666 C CA . GLY B 1 134 ? 3.693 15.594 2.877 1 51.38 134 GLY B CA 1
ATOM 2667 C C . GLY B 1 134 ? 3.393 15.305 1.419 1 51.38 134 GLY B C 1
ATOM 2668 O O . GLY B 1 134 ? 2.824 14.258 1.096 1 51.38 134 GLY B O 1
ATOM 2669 N N . HIS B 1 135 ? 3.873 16.156 0.561 1 48.44 135 HIS B N 1
ATOM 2670 C CA . HIS B 1 135 ? 3.779 15.906 -0.873 1 48.44 135 HIS B CA 1
ATOM 2671 C C . HIS B 1 135 ? 4.504 14.617 -1.255 1 48.44 135 HIS B C 1
ATOM 2673 O O . HIS B 1 135 ? 4.262 14.055 -2.326 1 48.44 135 HIS B O 1
ATOM 2679 N N . GLY B 1 136 ? 5.363 14.117 -0.208 1 51.62 136 GLY B N 1
ATOM 2680 C CA . GLY B 1 136 ? 6.051 12.875 -0.531 1 51.62 136 GLY B CA 1
ATOM 2681 C C . GLY B 1 136 ? 5.324 11.641 -0.026 1 51.62 136 GLY B C 1
ATOM 2682 O O . GLY B 1 136 ? 4.578 11.711 0.953 1 51.62 136 GLY B O 1
ATOM 2683 N N . SER B 1 137 ? 5.07 10.656 -0.719 1 58.97 137 SER B N 1
ATOM 2684 C CA . SER B 1 137 ? 4.316 9.445 -0.406 1 58.97 137 SER B CA 1
ATOM 2685 C C . SER B 1 137 ? 5.207 8.391 0.247 1 58.97 137 SER B C 1
ATOM 2687 O O . SER B 1 137 ? 6.34 8.172 -0.188 1 58.97 137 SER B O 1
ATOM 2689 N N . HIS B 1 138 ? 4.977 8.047 1.644 1 63.28 138 HIS B N 1
ATOM 2690 C CA . HIS B 1 138 ? 5.598 6.895 2.289 1 63.28 138 HIS B CA 1
ATOM 2691 C C . HIS B 1 138 ? 5.25 5.602 1.56 1 63.28 138 HIS B C 1
ATOM 2693 O O . HIS B 1 138 ? 4.07 5.297 1.35 1 63.28 138 HIS B O 1
ATOM 2699 N N . LEU B 1 139 ? 6.277 4.906 1.148 1 67.31 139 LEU B N 1
ATOM 2700 C CA . LEU B 1 139 ? 6.047 3.715 0.341 1 67.31 139 LEU B CA 1
ATOM 2701 C C . LEU B 1 139 ? 6.105 2.457 1.199 1 67.31 139 LEU B C 1
ATOM 2703 O O . LEU B 1 139 ? 5.305 1.538 1.021 1 67.31 139 LEU B O 1
ATOM 2707 N N . ASP B 1 140 ? 7.055 2.342 2.117 1 67.25 140 ASP B N 1
ATOM 2708 C CA . ASP B 1 140 ? 7.246 1.135 2.916 1 67.25 140 ASP B CA 1
ATOM 2709 C C . ASP B 1 140 ? 8.164 1.403 4.105 1 67.25 140 ASP B C 1
ATOM 2711 O O . ASP B 1 140 ? 8.953 2.354 4.086 1 67.25 140 ASP B O 1
ATOM 2715 N N . THR B 1 141 ? 7.945 0.645 5.184 1 61.28 141 THR B N 1
ATOM 2716 C CA . THR B 1 141 ? 8.883 0.548 6.297 1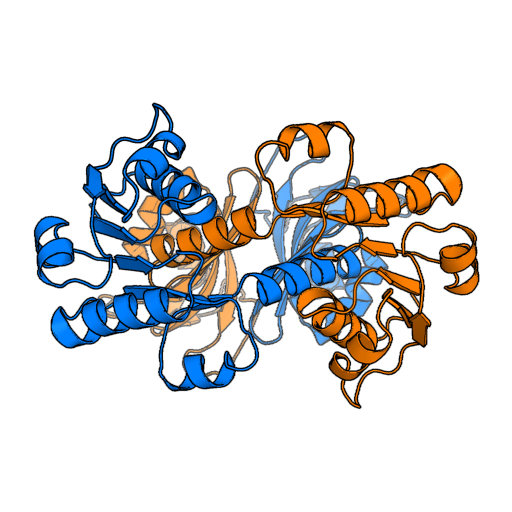 61.28 141 THR B CA 1
ATOM 2717 C C . THR B 1 141 ? 9.578 -0.81 6.305 1 61.28 141 THR B C 1
ATOM 2719 O O . THR B 1 141 ? 8.922 -1.851 6.262 1 61.28 141 THR B O 1
ATOM 2722 N N . PHE B 1 142 ? 10.914 -0.723 6.273 1 71.06 142 PHE B N 1
ATOM 2723 C CA . PHE B 1 142 ? 11.75 -1.92 6.25 1 71.06 142 PHE B CA 1
ATOM 2724 C C . PHE B 1 142 ? 12.789 -1.874 7.359 1 71.06 142 PHE B C 1
ATOM 2726 O O . PHE B 1 142 ? 13.883 -1.323 7.172 1 71.06 142 PHE B O 1
ATOM 2733 N N . GLY B 1 143 ? 12.484 -2.566 8.453 1 67.19 143 GLY B N 1
ATOM 2734 C CA . GLY B 1 143 ? 13.336 -2.432 9.625 1 67.19 143 GLY B CA 1
ATOM 2735 C C . GLY B 1 143 ? 13.422 -1.005 10.133 1 67.19 143 GLY B C 1
ATOM 2736 O O . GLY B 1 143 ? 12.406 -0.395 10.469 1 67.19 143 GLY B O 1
ATOM 2737 N N . GLN B 1 144 ? 14.719 -0.507 10.141 1 71.75 144 GLN B N 1
ATOM 2738 C CA . GLN B 1 144 ? 14.961 0.856 10.609 1 71.75 144 GLN B CA 1
ATOM 2739 C C . GLN B 1 144 ? 14.953 1.841 9.438 1 71.75 144 GLN B C 1
ATOM 2741 O O . GLN B 1 144 ? 15.352 2.998 9.594 1 71.75 144 GLN B O 1
ATOM 2746 N N . TYR B 1 145 ? 14.516 1.37 8.328 1 80.94 145 TYR B N 1
ATOM 2747 C CA . TYR B 1 145 ? 14.57 2.238 7.16 1 80.94 145 TYR B CA 1
ATOM 2748 C C . TYR B 1 145 ? 13.172 2.529 6.633 1 80.94 145 TYR B C 1
ATOM 2750 O O . TYR B 1 145 ? 12.258 1.711 6.785 1 80.94 145 TYR B O 1
ATOM 2758 N N . GLU B 1 146 ? 13.016 3.693 6.059 1 74.88 146 GLU B N 1
ATOM 2759 C CA . GLU B 1 146 ? 11.797 4.168 5.41 1 74.88 146 GLU B CA 1
ATOM 2760 C C . GLU B 1 146 ? 12.016 4.395 3.916 1 74.88 146 GLU B C 1
ATOM 2762 O O . GLU B 1 146 ? 13.055 4.918 3.51 1 74.88 146 GLU B O 1
ATOM 2767 N N . ILE B 1 147 ? 11.172 3.846 3.133 1 80.5 147 ILE B N 1
ATOM 2768 C CA . ILE B 1 147 ? 11.164 4.148 1.706 1 80.5 147 ILE B CA 1
ATOM 2769 C C . ILE B 1 147 ? 10.125 5.227 1.41 1 80.5 147 ILE B C 1
ATOM 2771 O O . ILE B 1 147 ? 8.945 5.062 1.732 1 80.5 147 ILE B O 1
ATOM 2775 N N . LEU B 1 148 ? 10.602 6.328 0.864 1 78.94 148 LEU B N 1
ATOM 2776 C CA . LEU B 1 148 ? 9.734 7.484 0.663 1 78.94 148 LEU B CA 1
ATOM 2777 C C . LEU B 1 148 ? 9.789 7.961 -0.784 1 78.94 148 LEU B C 1
ATOM 2779 O O . LEU B 1 148 ? 10.812 7.801 -1.454 1 78.94 148 LEU B O 1
ATOM 2783 N N . ARG B 1 149 ? 8.734 8.43 -1.184 1 78.5 149 ARG B N 1
ATOM 2784 C CA . ARG B 1 149 ? 8.656 9.188 -2.428 1 78.5 149 ARG B CA 1
ATOM 2785 C C . ARG B 1 149 ? 8.461 10.672 -2.154 1 78.5 149 ARG B C 1
ATOM 2787 O O . ARG B 1 149 ? 7.664 11.055 -1.291 1 78.5 149 ARG B O 1
ATOM 2794 N N . PHE B 1 150 ? 9.297 11.539 -2.773 1 78.5 150 PHE B N 1
ATOM 2795 C CA . PHE B 1 150 ? 9.125 12.969 -2.568 1 78.5 150 PHE B CA 1
ATOM 2796 C C . PHE B 1 150 ? 9.547 13.75 -3.809 1 78.5 150 PHE B C 1
ATOM 2798 O O . PHE B 1 150 ? 10.305 13.242 -4.641 1 78.5 150 PHE B O 1
ATOM 2805 N N . SER B 1 151 ? 8.992 14.898 -3.893 1 79.81 151 SER B N 1
ATOM 2806 C CA . SER B 1 151 ? 9.453 15.859 -4.891 1 79.81 151 SER B CA 1
ATOM 2807 C C . SER B 1 151 ? 10.562 16.75 -4.328 1 79.81 151 SER B C 1
ATOM 2809 O O . SER B 1 151 ? 10.406 17.344 -3.258 1 79.81 151 SER B O 1
ATOM 2811 N N . LEU B 1 152 ? 11.695 16.75 -5.062 1 83.06 152 LEU B N 1
ATOM 2812 C CA . LEU B 1 152 ? 12.844 17.531 -4.598 1 83.06 152 LEU B CA 1
ATOM 2813 C C . LEU B 1 152 ? 12.57 19.031 -4.734 1 83.06 152 LEU B C 1
ATOM 2815 O O . LEU B 1 152 ? 12.344 19.531 -5.84 1 83.06 152 LEU B O 1
ATOM 2819 N N . ASN B 1 153 ? 12.492 19.672 -3.59 1 81 153 ASN B N 1
ATOM 2820 C CA . ASN B 1 153 ? 12.312 21.125 -3.561 1 81 153 ASN B CA 1
ATOM 2821 C C . ASN B 1 153 ? 13.625 21.844 -3.258 1 81 153 ASN B C 1
ATOM 2823 O O . ASN B 1 153 ? 14.102 21.812 -2.125 1 81 153 ASN B O 1
ATOM 2827 N N . LEU B 1 154 ? 14.289 22.406 -4.324 1 81.81 154 LEU B N 1
ATOM 2828 C CA . LEU B 1 154 ? 15.547 23.125 -4.168 1 81.81 154 LEU B CA 1
ATOM 2829 C C . LEU B 1 154 ? 15.367 24.609 -4.461 1 81.81 154 LEU B C 1
ATOM 2831 O O . LEU B 1 154 ? 16.312 25.281 -4.898 1 81.81 154 LEU B O 1
ATOM 2835 N N . GLU B 1 155 ? 14.125 25.125 -4.316 1 78.56 155 GLU B N 1
ATOM 2836 C CA . GLU B 1 155 ? 13.867 26.531 -4.578 1 78.56 155 GLU B CA 1
ATOM 2837 C C . GLU B 1 155 ? 14.758 27.438 -3.717 1 78.56 155 GLU B C 1
ATOM 2839 O O . GLU B 1 155 ? 15.148 28.516 -4.141 1 78.56 155 GLU B O 1
ATOM 2844 N N . TRP B 1 156 ? 15.133 26.984 -2.635 1 74 156 TRP B N 1
ATOM 2845 C CA . TRP B 1 156 ? 15.914 27.766 -1.678 1 74 156 TRP B CA 1
ATOM 2846 C C . TRP B 1 156 ? 17.391 27.75 -2.035 1 74 156 TRP B C 1
ATOM 2848 O O . TRP B 1 156 ? 18.156 28.594 -1.571 1 74 156 TRP B O 1
ATOM 2858 N N . ALA B 1 157 ? 17.734 26.625 -2.736 1 68.62 157 ALA B N 1
ATOM 2859 C CA . ALA B 1 157 ? 19.156 26.422 -3.023 1 68.62 157 ALA B CA 1
ATOM 2860 C C . ALA B 1 157 ? 19.594 27.266 -4.223 1 68.62 157 ALA B C 1
ATOM 2862 O O . ALA B 1 157 ? 18.828 27.438 -5.176 1 68.62 157 ALA B O 1
ATOM 2863 N N . GLU B 1 158 ? 20.688 27.875 -4.059 1 72.5 158 GLU B N 1
ATOM 2864 C CA . GLU B 1 158 ? 21.234 28.672 -5.156 1 72.5 158 GLU B CA 1
ATOM 2865 C C . GLU B 1 158 ? 21.344 27.828 -6.434 1 72.5 158 GLU B C 1
ATOM 2867 O O . GLU B 1 158 ? 20.969 28.297 -7.516 1 72.5 158 GLU B O 1
ATOM 2872 N N . GLN B 1 159 ? 21.922 26.594 -6.262 1 73.94 159 GLN B N 1
ATOM 2873 C CA . GLN B 1 159 ? 21.953 25.656 -7.379 1 73.94 159 GLN B CA 1
ATOM 2874 C C . GLN B 1 159 ? 20.734 24.75 -7.371 1 73.94 159 GLN B C 1
ATOM 2876 O O . GLN B 1 159 ? 20.453 24.078 -6.375 1 73.94 159 GLN B O 1
ATOM 2881 N N . ARG B 1 160 ? 19.766 25.031 -8.18 1 84.12 160 ARG B N 1
ATOM 2882 C CA . ARG B 1 160 ? 18.547 24.25 -8.297 1 84.12 160 ARG B CA 1
ATOM 2883 C C . ARG B 1 160 ? 18.844 22.812 -8.734 1 84.12 160 ARG B C 1
ATOM 2885 O O . ARG B 1 160 ? 18.125 22.25 -9.555 1 84.12 160 ARG B O 1
ATOM 2892 N N . ALA B 1 161 ? 20.062 22.438 -8.367 1 91 161 ALA B N 1
ATOM 2893 C CA . ALA B 1 161 ? 20.516 21.078 -8.672 1 91 161 ALA B CA 1
ATOM 2894 C C . ALA B 1 161 ? 21.422 20.547 -7.57 1 91 161 ALA B C 1
ATOM 2896 O O . ALA B 1 161 ? 22.047 21.328 -6.844 1 91 161 ALA B O 1
ATOM 2897 N N . ILE B 1 162 ? 21.5 19.281 -7.348 1 91.38 162 ILE B N 1
ATOM 2898 C CA . ILE B 1 162 ? 22.359 18.641 -6.363 1 91.38 162 ILE B CA 1
ATOM 2899 C C . ILE B 1 162 ? 22.797 17.266 -6.875 1 91.38 162 ILE B C 1
ATOM 2901 O O . ILE B 1 162 ? 22 16.547 -7.484 1 91.38 162 ILE B O 1
ATOM 2905 N N . ARG B 1 163 ? 24 16.953 -6.637 1 92.5 163 ARG B N 1
ATOM 2906 C CA . ARG B 1 163 ? 24.484 15.633 -7.027 1 92.5 163 ARG B CA 1
ATOM 2907 C C . ARG B 1 163 ? 23.969 14.562 -6.074 1 92.5 163 ARG B C 1
ATOM 2909 O O . ARG B 1 163 ? 23.859 14.789 -4.867 1 92.5 163 ARG B O 1
ATOM 2916 N N . VAL B 1 164 ? 23.734 13.367 -6.586 1 94.19 164 VAL B N 1
ATOM 2917 C CA . VAL B 1 164 ? 23.234 12.242 -5.801 1 94.19 164 VAL B CA 1
ATOM 2918 C C . VAL B 1 164 ? 24.203 11.945 -4.652 1 94.19 164 VAL B C 1
ATOM 2920 O O . VAL B 1 164 ? 23.781 11.773 -3.508 1 94.19 164 VAL B O 1
ATOM 2923 N N . SER B 1 165 ? 25.516 11.922 -5.008 1 92.44 165 SER B N 1
ATOM 2924 C CA . SER B 1 165 ? 26.516 11.609 -3.994 1 92.44 165 SER B CA 1
ATOM 2925 C C . SER B 1 165 ? 26.484 12.617 -2.85 1 92.44 165 SER B C 1
ATOM 2927 O O . SER B 1 165 ? 26.656 12.25 -1.687 1 92.44 165 SER B O 1
ATOM 2929 N N . GLU B 1 166 ? 26.297 13.859 -3.174 1 90.06 166 GLU B N 1
ATOM 2930 C CA . GLU B 1 166 ? 26.219 14.898 -2.156 1 90.06 166 GLU B CA 1
ATOM 2931 C C . GLU B 1 166 ? 25 14.719 -1.266 1 90.06 166 GLU B C 1
ATOM 2933 O O . GLU B 1 166 ? 25.094 14.828 -0.042 1 90.06 166 GLU B O 1
ATOM 2938 N N . LEU B 1 167 ? 23.906 14.43 -1.882 1 88.62 167 LEU B N 1
ATOM 2939 C CA . LEU B 1 167 ? 22.672 14.242 -1.144 1 88.62 167 LEU B CA 1
ATOM 2940 C C . LEU B 1 167 ? 22.75 13.023 -0.228 1 88.62 167 LEU B C 1
ATOM 2942 O O . LEU B 1 167 ? 22.344 13.086 0.93 1 88.62 167 LEU B O 1
ATOM 2946 N N . GLU B 1 168 ? 23.25 11.938 -0.733 1 90.38 168 GLU B N 1
ATOM 2947 C CA . GLU B 1 168 ? 23.391 10.719 0.048 1 90.38 168 GLU B CA 1
ATOM 2948 C C . GLU B 1 168 ? 24.344 10.914 1.219 1 90.38 168 GLU B C 1
ATOM 2950 O O . GLU B 1 168 ? 24.078 10.445 2.33 1 90.38 168 GLU B O 1
ATOM 2955 N N . LYS B 1 169 ? 25.438 11.602 0.949 1 87.69 169 LYS B N 1
ATOM 2956 C CA . LYS B 1 169 ? 26.453 11.82 1.975 1 87.69 169 LYS B CA 1
ATOM 2957 C C . LYS B 1 169 ? 25.953 12.773 3.055 1 87.69 169 LYS B C 1
ATOM 2959 O O . LYS B 1 169 ? 26.156 12.539 4.246 1 87.69 169 LYS B O 1
ATOM 2964 N N . SER B 1 170 ? 25.312 13.82 2.68 1 85.81 170 SER B N 1
ATOM 2965 C CA . SER B 1 170 ? 24.906 14.875 3.598 1 85.81 170 SER B CA 1
ATOM 2966 C C . SER B 1 170 ? 23.766 14.422 4.496 1 85.81 170 SER B C 1
ATOM 2968 O O . SER B 1 170 ? 23.641 14.898 5.625 1 85.81 170 SER B O 1
ATOM 2970 N N . HIS B 1 171 ? 23.016 13.477 4.027 1 86.44 171 HIS B N 1
ATOM 2971 C CA . HIS B 1 171 ? 21.781 13.195 4.766 1 86.44 171 HIS B CA 1
ATOM 2972 C C . HIS B 1 171 ? 21.688 11.719 5.141 1 86.44 171 HIS B C 1
ATOM 2974 O O . H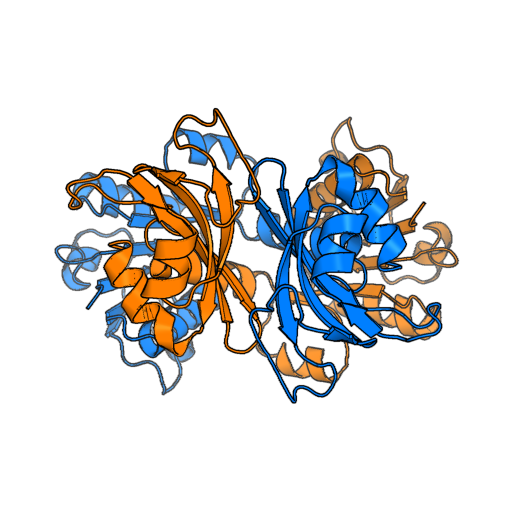IS B 1 171 ? 20.75 11.312 5.824 1 86.44 171 HIS B O 1
ATOM 2980 N N . GLY B 1 172 ? 22.656 10.969 4.727 1 84.31 172 GLY B N 1
ATOM 2981 C CA . GLY B 1 172 ? 22.656 9.555 5.059 1 84.31 172 GLY B CA 1
ATOM 2982 C C . GLY B 1 172 ? 21.516 8.781 4.422 1 84.31 172 GLY B C 1
ATOM 2983 O O . GLY B 1 172 ? 20.859 7.973 5.082 1 84.31 172 GLY B O 1
ATOM 2984 N N . VAL B 1 173 ? 21.172 9.164 3.238 1 88.81 173 VAL B N 1
ATOM 2985 C CA . VAL B 1 173 ? 20.062 8.531 2.523 1 88.81 173 VAL B CA 1
ATOM 2986 C C . VAL B 1 173 ? 20.594 7.824 1.275 1 88.81 173 VAL B C 1
ATOM 2988 O O . VAL B 1 173 ? 21.719 8.07 0.845 1 88.81 173 VAL B O 1
ATOM 2991 N N . ARG B 1 174 ? 19.828 6.898 0.807 1 91.75 174 ARG B N 1
ATOM 2992 C CA . ARG B 1 174 ? 20.078 6.293 -0.498 1 91.75 174 ARG B CA 1
ATOM 2993 C C . ARG B 1 174 ? 19 6.691 -1.501 1 91.75 174 ARG B C 1
ATOM 2995 O O . ARG B 1 174 ? 17.812 6.473 -1.264 1 91.75 174 ARG B O 1
ATOM 3002 N N . ILE B 1 175 ? 19.469 7.285 -2.58 1 91.88 175 ILE B N 1
ATOM 3003 C CA . ILE B 1 175 ? 18.547 7.598 -3.668 1 91.88 175 ILE B CA 1
ATOM 3004 C C . ILE B 1 175 ? 18.328 6.355 -4.531 1 91.88 175 ILE B C 1
ATOM 3006 O O . ILE B 1 175 ? 19.281 5.797 -5.074 1 91.88 175 ILE B O 1
ATOM 3010 N N . VAL B 1 176 ? 17.078 5.906 -4.566 1 92.31 176 VAL B N 1
ATOM 3011 C CA . VAL B 1 176 ? 16.75 4.656 -5.238 1 92.31 176 VAL B CA 1
ATOM 3012 C C . VAL B 1 176 ? 16.562 4.91 -6.734 1 92.31 176 VAL B C 1
ATOM 3014 O O . VAL B 1 176 ? 17.219 4.277 -7.562 1 92.31 176 VAL B O 1
ATOM 3017 N N . CYS B 1 177 ? 15.727 5.793 -7.07 1 90.75 177 CYS B N 1
ATOM 3018 C CA . CYS B 1 177 ? 15.438 6.215 -8.438 1 90.75 177 CYS B CA 1
ATOM 3019 C C . CYS B 1 177 ? 14.789 7.594 -8.461 1 90.75 177 CYS B C 1
ATOM 3021 O O . CYS B 1 177 ? 14.398 8.117 -7.414 1 90.75 177 CYS B O 1
ATOM 3023 N N . PHE B 1 178 ? 14.867 8.211 -9.602 1 89.5 178 PHE B N 1
ATOM 3024 C CA . PHE B 1 178 ? 14.227 9.516 -9.727 1 89.5 178 PHE B CA 1
ATOM 3025 C C . PHE B 1 178 ? 13.578 9.664 -11.102 1 89.5 178 PHE B C 1
ATOM 3027 O O . PHE B 1 178 ? 13.883 8.914 -12.023 1 89.5 178 PHE B O 1
ATOM 3034 N N . GLU B 1 179 ? 12.562 10.523 -11.102 1 87.06 179 GLU B N 1
ATOM 3035 C CA . GLU B 1 179 ? 11.883 10.93 -12.336 1 87.06 179 GLU B CA 1
ATOM 3036 C C . GLU B 1 179 ? 11.898 12.445 -12.492 1 87.06 179 GLU B C 1
ATOM 3038 O O . GLU B 1 179 ? 11.609 13.18 -11.547 1 87.06 179 GLU B O 1
ATOM 3043 N N . ARG B 1 180 ? 12.305 12.797 -13.695 1 87.75 180 ARG B N 1
ATOM 3044 C CA . ARG B 1 180 ? 12.281 14.227 -13.984 1 87.75 180 ARG B CA 1
ATOM 3045 C C . ARG B 1 180 ? 10.875 14.789 -13.844 1 87.75 180 ARG B C 1
ATOM 3047 O O . ARG B 1 180 ? 9.898 14.125 -14.188 1 87.75 180 ARG B O 1
ATOM 3054 N N . SER B 1 181 ? 10.883 16.016 -13.406 1 79.44 181 SER B N 1
ATOM 3055 C CA . SER B 1 181 ? 9.594 16.656 -13.203 1 79.44 181 SER B CA 1
ATOM 3056 C C . SER B 1 181 ? 8.789 16.719 -14.492 1 79.44 181 SER B C 1
ATOM 3058 O O . SER B 1 181 ? 7.559 16.688 -14.469 1 79.44 181 SER B O 1
ATOM 3060 N N . ASP B 1 182 ? 9.469 16.812 -15.586 1 76.12 182 ASP B N 1
ATOM 3061 C CA . ASP B 1 182 ? 8.789 16.906 -16.875 1 76.12 182 ASP B CA 1
ATOM 3062 C C . ASP B 1 182 ? 8.539 15.508 -17.453 1 76.12 182 ASP B C 1
ATOM 3064 O O . ASP B 1 182 ? 8.023 15.383 -18.578 1 76.12 182 ASP B O 1
ATOM 3068 N N . GLY B 1 183 ? 8.883 14.477 -16.75 1 75.75 183 GLY B N 1
ATOM 3069 C CA . GLY B 1 183 ? 8.656 13.102 -17.172 1 75.75 183 GLY B CA 1
ATOM 3070 C C . GLY B 1 183 ? 9.633 12.648 -18.234 1 75.75 183 GLY B C 1
ATOM 3071 O O . GLY B 1 183 ? 9.477 11.562 -18.812 1 75.75 183 GLY B O 1
ATOM 3072 N N . SER B 1 184 ? 10.656 13.461 -18.547 1 73 184 SER B N 1
ATOM 3073 C CA . SER B 1 184 ? 11.578 13.188 -19.656 1 73 184 SER B CA 1
ATOM 3074 C C . SER B 1 184 ? 12.492 12.008 -19.328 1 73 184 SER B C 1
ATOM 3076 O O . SER B 1 184 ? 12.969 11.328 -20.234 1 73 184 SER B O 1
ATOM 3078 N N . ALA B 1 185 ? 12.734 11.805 -18.031 1 75.75 185 ALA B N 1
ATOM 3079 C CA . ALA B 1 185 ? 13.672 10.75 -17.656 1 75.75 185 ALA B CA 1
ATOM 3080 C C . ALA B 1 185 ? 13.266 10.086 -16.344 1 75.75 185 ALA B C 1
ATOM 3082 O O . ALA B 1 185 ? 12.68 10.734 -15.477 1 75.75 185 ALA B O 1
ATOM 3083 N N . ASN B 1 186 ? 13.453 8.867 -16.25 1 83.06 186 ASN B N 1
ATOM 3084 C CA . ASN B 1 186 ? 13.344 8.023 -15.062 1 83.06 186 ASN B CA 1
ATOM 3085 C C . ASN B 1 186 ? 14.492 7.027 -14.977 1 83.06 186 ASN B C 1
ATOM 3087 O O . ASN B 1 186 ? 14.734 6.273 -15.922 1 83.06 186 ASN B O 1
ATOM 3091 N N . SER B 1 187 ? 15.242 7.133 -13.906 1 86.81 187 SER B N 1
ATOM 3092 C CA . SER B 1 187 ? 16.438 6.301 -13.883 1 86.81 187 SER B CA 1
ATOM 3093 C C . SER B 1 187 ? 16.875 5.996 -12.453 1 86.81 187 SER B C 1
ATOM 3095 O O . SER B 1 187 ? 16.5 6.699 -11.523 1 86.81 187 SER B O 1
ATOM 3097 N N . ILE B 1 188 ? 17.578 4.832 -12.305 1 90.25 188 ILE B N 1
ATOM 3098 C CA . ILE B 1 188 ? 18.406 4.586 -11.133 1 90.25 188 ILE B CA 1
ATOM 3099 C C . ILE B 1 188 ? 19.656 5.457 -11.195 1 90.25 188 ILE B C 1
ATOM 3101 O O . ILE B 1 188 ? 20.422 5.391 -12.156 1 90.25 188 ILE B O 1
ATOM 3105 N N . PRO B 1 189 ? 19.844 6.23 -10.25 1 90.06 189 PRO B N 1
ATOM 3106 C CA . PRO B 1 189 ? 20.938 7.203 -10.352 1 90.06 189 PRO B CA 1
ATOM 3107 C C . PRO B 1 189 ? 22.297 6.594 -10.055 1 90.06 189 PRO B C 1
ATOM 3109 O O . PRO B 1 189 ? 22.391 5.555 -9.398 1 90.06 189 PRO B O 1
ATOM 3112 N N . SER B 1 190 ? 23.391 7.191 -10.633 1 88 190 SER B N 1
ATOM 3113 C CA . SER B 1 190 ? 24.766 7.012 -10.211 1 88 190 SER B CA 1
ATOM 3114 C C . SER B 1 190 ? 25.172 8.086 -9.203 1 88 190 SER B C 1
ATOM 3116 O O . SER B 1 190 ? 24.438 9.047 -8.977 1 88 190 SER B O 1
ATOM 3118 N N . PRO B 1 191 ? 26.344 7.824 -8.602 1 89 191 PRO B N 1
ATOM 3119 C CA . PRO B 1 191 ? 26.797 8.844 -7.66 1 89 191 PRO B CA 1
ATOM 3120 C C . PRO B 1 191 ? 26.984 10.211 -8.32 1 89 191 PRO B C 1
ATOM 3122 O O . PRO B 1 191 ? 26.875 11.242 -7.656 1 89 191 PRO B O 1
ATOM 3125 N N . THR B 1 192 ? 27.141 10.242 -9.625 1 91.31 192 THR B N 1
ATOM 3126 C CA . THR B 1 192 ? 27.438 11.5 -10.312 1 91.31 192 THR B CA 1
ATOM 3127 C C . THR B 1 192 ? 26.156 12.086 -10.922 1 91.31 192 THR B C 1
ATOM 3129 O O . THR B 1 192 ? 26.188 13.18 -11.484 1 91.31 192 THR B O 1
ATOM 3132 N N . SER B 1 193 ? 25.078 11.367 -10.828 1 93.38 193 SER B N 1
ATOM 3133 C CA . SER B 1 193 ? 23.828 11.906 -11.336 1 93.38 193 SER B CA 1
ATOM 3134 C C . SER B 1 193 ? 23.453 13.203 -10.641 1 93.38 193 SER B C 1
ATOM 3136 O O . SER B 1 193 ? 23.781 13.406 -9.469 1 93.38 193 SER B O 1
ATOM 3138 N N . VAL B 1 194 ? 22.828 14.086 -11.469 1 94.31 194 VAL B N 1
ATOM 3139 C CA . VAL B 1 194 ? 22.375 15.359 -10.93 1 94.31 194 VAL B CA 1
ATOM 3140 C C . VAL B 1 194 ? 20.844 15.359 -10.805 1 94.31 194 VAL B C 1
ATOM 3142 O O . VAL B 1 194 ? 20.141 14.961 -11.734 1 94.31 194 VAL B O 1
ATOM 3145 N N . LEU B 1 195 ? 20.391 15.672 -9.617 1 92.81 195 LEU B N 1
ATOM 3146 C CA . LEU B 1 195 ? 18.969 15.844 -9.367 1 92.81 195 LEU B CA 1
ATOM 3147 C C . LEU B 1 195 ? 18.578 17.328 -9.383 1 92.81 195 LEU B C 1
ATOM 3149 O O . LEU B 1 195 ? 19.344 18.172 -8.906 1 92.81 195 LEU B O 1
ATOM 3153 N N . TYR B 1 196 ? 17.453 17.578 -9.953 1 90.44 196 TYR B N 1
ATOM 3154 C CA . TYR B 1 196 ? 17 18.969 -10.117 1 90.44 196 TYR B CA 1
ATOM 3155 C C . TYR B 1 196 ? 15.75 19.234 -9.305 1 90.44 196 TYR B C 1
ATOM 3157 O O . TYR B 1 196 ? 15.031 18.312 -8.93 1 90.44 196 TYR B O 1
ATOM 3165 N N . HIS B 1 197 ? 15.617 20.562 -9.055 1 89 197 HIS B N 1
ATOM 3166 C CA . HIS B 1 197 ? 14.359 20.984 -8.453 1 89 197 HIS B CA 1
ATOM 3167 C C . HIS B 1 197 ? 13.172 20.422 -9.219 1 89 197 HIS B C 1
ATOM 3169 O O . HIS B 1 197 ? 13.133 20.469 -10.453 1 89 197 HIS B O 1
ATOM 3175 N N . GLY B 1 198 ? 12.25 19.844 -8.461 1 82.88 198 GLY B N 1
ATOM 3176 C CA . GLY B 1 198 ? 11.023 19.328 -9.062 1 82.88 198 GLY B CA 1
ATOM 3177 C C . GLY B 1 198 ? 11.094 17.859 -9.398 1 82.88 198 GLY B C 1
ATOM 3178 O O . GLY B 1 198 ? 10.062 17.219 -9.641 1 82.88 198 GLY B O 1
ATOM 3179 N N . ASP B 1 199 ? 12.305 17.281 -9.477 1 86.44 199 ASP B N 1
ATOM 3180 C CA . ASP B 1 199 ? 12.406 15.844 -9.711 1 86.44 199 ASP B CA 1
ATOM 3181 C C . ASP B 1 199 ? 11.648 15.055 -8.633 1 86.44 199 ASP B C 1
ATOM 3183 O O . ASP B 1 199 ? 11.656 15.438 -7.465 1 86.44 199 ASP B O 1
ATOM 3187 N N . THR B 1 200 ? 10.93 14.008 -9.008 1 84.75 200 THR B N 1
ATOM 3188 C CA . THR B 1 200 ? 10.359 13.055 -8.07 1 84.75 200 THR B CA 1
ATOM 3189 C C . THR B 1 200 ? 11.359 11.953 -7.742 1 84.75 200 THR B C 1
ATOM 3191 O O . THR B 1 200 ? 11.977 11.375 -8.641 1 84.75 200 THR B O 1
ATOM 3194 N N . ILE B 1 201 ? 11.594 11.711 -6.461 1 88.06 201 ILE B N 1
ATOM 3195 C CA . ILE B 1 201 ? 12.672 10.828 -6.027 1 88.06 201 ILE B CA 1
ATOM 3196 C C . ILE B 1 201 ? 12.117 9.773 -5.074 1 88.06 201 ILE B C 1
ATOM 3198 O O . ILE B 1 201 ? 11.266 10.07 -4.238 1 88.06 201 ILE B O 1
ATOM 3202 N N . ILE B 1 202 ? 12.461 8.531 -5.23 1 86.81 202 ILE B N 1
ATOM 3203 C CA . ILE B 1 202 ? 12.305 7.504 -4.211 1 86.81 202 ILE B CA 1
ATOM 3204 C C . ILE B 1 202 ? 13.617 7.344 -3.439 1 86.81 202 ILE B C 1
ATOM 3206 O O . ILE B 1 202 ? 14.688 7.211 -4.039 1 86.81 202 ILE B O 1
ATOM 3210 N N . ALA B 1 203 ? 13.555 7.422 -2.178 1 89.81 203 ALA B N 1
ATOM 3211 C CA . ALA B 1 203 ? 14.758 7.312 -1.349 1 89.81 203 ALA B CA 1
ATOM 3212 C C . ALA B 1 203 ? 14.531 6.359 -0.178 1 89.81 203 ALA B C 1
ATOM 3214 O O . ALA B 1 203 ? 13.383 6.078 0.188 1 89.81 203 ALA B O 1
ATOM 3215 N N . CYS B 1 204 ? 15.531 5.77 0.25 1 89.5 204 CYS B N 1
ATOM 3216 C CA . CYS B 1 204 ? 15.578 5.004 1.489 1 89.5 204 CYS B CA 1
ATOM 3217 C C . CYS B 1 204 ? 16.312 5.773 2.578 1 89.5 204 CYS B C 1
ATOM 3219 O O . CYS B 1 204 ? 17.422 6.258 2.357 1 89.5 204 CYS B O 1
ATOM 3221 N N . VAL B 1 205 ? 15.641 6.02 3.637 1 87.62 205 VAL B N 1
ATOM 3222 C CA . VAL B 1 205 ? 16.219 6.809 4.723 1 87.62 205 VAL B CA 1
ATOM 3223 C C . VAL B 1 205 ? 16.062 6.055 6.043 1 87.62 205 VAL B C 1
ATOM 3225 O O . VAL B 1 205 ? 15.047 5.406 6.285 1 87.62 205 VAL B O 1
ATOM 3228 N N . ARG B 1 206 ? 17.172 6.129 6.832 1 82.06 206 ARG B N 1
ATOM 3229 C CA . ARG B 1 206 ? 17.047 5.562 8.172 1 82.06 206 ARG B CA 1
ATOM 3230 C C . ARG B 1 206 ? 16 6.309 8.984 1 82.06 206 ARG B C 1
ATOM 3232 O O . ARG B 1 206 ? 15.906 7.535 8.914 1 82.06 206 ARG B O 1
ATOM 3239 N N . HIS B 1 207 ? 15.242 5.551 9.82 1 73.5 207 HIS B N 1
ATOM 3240 C CA . HIS B 1 207 ? 14.125 6.082 10.578 1 73.5 207 HIS B CA 1
ATOM 3241 C C . HIS B 1 207 ? 14.555 7.266 11.438 1 73.5 207 HIS B C 1
ATOM 3243 O O . HIS B 1 207 ? 13.836 8.266 11.523 1 73.5 207 HIS B O 1
ATOM 3249 N N . ASP B 1 208 ? 15.766 7.156 12.102 1 78.19 208 ASP B N 1
ATOM 3250 C CA . ASP B 1 208 ? 16.219 8.188 13.031 1 78.19 208 ASP B CA 1
ATOM 3251 C C . ASP B 1 208 ? 16.625 9.461 12.289 1 78.19 208 ASP B C 1
ATOM 3253 O O . ASP B 1 208 ? 16.734 10.531 12.891 1 78.19 208 ASP B O 1
ATOM 3257 N N . LEU B 1 209 ? 16.891 9.406 11 1 82.31 209 LEU B N 1
ATOM 3258 C CA . LEU B 1 209 ? 17.312 10.555 10.203 1 82.31 209 LEU B CA 1
ATOM 3259 C C . LEU B 1 209 ? 16.141 11.133 9.422 1 82.31 209 LEU B C 1
ATOM 3261 O O . LEU B 1 209 ? 16.281 12.148 8.742 1 82.31 209 LEU B O 1
ATOM 3265 N N . LEU B 1 210 ? 15 10.484 9.508 1 76.75 210 LEU B N 1
ATOM 3266 C CA . LEU B 1 210 ? 13.844 10.812 8.68 1 76.75 210 LEU B CA 1
ATOM 3267 C C . LEU B 1 210 ? 13.398 12.25 8.914 1 76.75 210 LEU B C 1
ATOM 3269 O O . LEU B 1 210 ? 13.156 12.992 7.957 1 76.75 210 LEU B O 1
ATOM 3273 N N . LYS B 1 211 ? 13.281 12.672 10.141 1 73.94 211 LYS B N 1
ATOM 3274 C CA . LYS B 1 211 ? 12.812 14.016 10.469 1 73.94 211 LYS B CA 1
ATOM 3275 C C . LYS B 1 211 ? 13.719 15.078 9.875 1 73.94 211 LYS B C 1
ATOM 3277 O O . LYS B 1 211 ? 13.242 16.062 9.297 1 73.94 211 LYS B O 1
ATOM 3282 N N . ARG B 1 212 ? 15.047 14.875 10.055 1 79 212 ARG B N 1
ATOM 3283 C CA . ARG B 1 212 ? 16.016 15.812 9.508 1 79 212 ARG B CA 1
ATOM 3284 C C . ARG B 1 212 ? 15.922 15.875 7.988 1 79 212 ARG B C 1
ATOM 3286 O O . ARG B 1 212 ? 15.992 16.953 7.402 1 79 212 ARG B O 1
ATOM 3293 N N . PHE B 1 213 ? 15.797 14.711 7.391 1 81.69 213 PHE B N 1
ATOM 3294 C CA . PHE B 1 213 ? 15.711 14.641 5.938 1 81.69 213 PHE B CA 1
ATOM 3295 C C . PHE B 1 213 ? 14.438 15.312 5.438 1 81.69 213 PHE B C 1
ATOM 3297 O O . PHE B 1 213 ? 14.453 15.992 4.414 1 81.69 213 PHE B O 1
ATOM 3304 N N . GLN B 1 214 ? 13.352 15.117 6.102 1 74.06 214 GLN B N 1
ATOM 3305 C CA . GLN B 1 214 ? 12.078 15.719 5.73 1 74.06 214 GLN B CA 1
ATOM 3306 C C . GLN B 1 214 ? 12.164 17.25 5.766 1 74.06 214 GLN B C 1
ATOM 3308 O O . GLN B 1 214 ? 11.562 17.922 4.934 1 74.06 214 GLN B O 1
ATOM 3313 N N . ARG B 1 215 ? 12.867 17.797 6.719 1 74.38 215 ARG B N 1
ATOM 3314 C CA . ARG B 1 215 ? 13.07 19.234 6.801 1 74.38 215 ARG B CA 1
ATOM 3315 C C . ARG B 1 215 ? 13.812 19.766 5.574 1 74.38 215 ARG B C 1
ATOM 3317 O O . ARG B 1 215 ? 13.508 20.844 5.078 1 74.38 215 ARG B O 1
ATOM 3324 N N . PHE B 1 216 ? 14.867 18.906 5.227 1 74.94 216 PHE B N 1
ATOM 3325 C CA . PHE B 1 216 ? 15.648 19.281 4.051 1 74.94 216 PHE B CA 1
ATOM 3326 C C . PHE B 1 216 ? 14.773 19.297 2.803 1 74.94 216 PHE B C 1
ATOM 3328 O O . PHE B 1 216 ? 14.883 20.203 1.974 1 74.94 216 PHE B O 1
ATOM 3335 N N . ILE B 1 217 ? 13.977 18.281 2.693 1 71.94 217 ILE B N 1
ATOM 3336 C CA . ILE B 1 217 ? 13.188 18.188 1.469 1 71.94 217 ILE B CA 1
ATOM 3337 C C . ILE B 1 217 ? 11.93 19.047 1.607 1 71.94 217 ILE B C 1
ATOM 3339 O O . ILE B 1 217 ? 11.133 19.141 0.673 1 71.94 217 ILE B O 1
ATOM 3343 N N . ARG B 1 218 ? 11.984 19.953 2.555 1 58.28 218 ARG B N 1
ATOM 3344 C CA . ARG B 1 218 ? 10.945 20.922 2.861 1 58.28 218 ARG B CA 1
ATOM 3345 C C . ARG B 1 218 ? 9.562 20.281 2.826 1 58.28 218 ARG B C 1
ATOM 3347 O O . ARG B 1 218 ? 8.641 20.812 2.207 1 58.28 218 ARG B O 1
ATOM 3354 N N . GLU B 1 219 ? 9.57 19 3.145 1 51.06 219 GLU B N 1
ATOM 3355 C CA . GLU B 1 219 ? 8.258 18.438 3.428 1 51.06 219 GLU B CA 1
ATOM 3356 C C . GLU B 1 219 ? 7.945 18.484 4.922 1 51.06 219 GLU B C 1
ATOM 3358 O O . GLU B 1 219 ? 8.859 18.422 5.75 1 51.06 219 GLU B O 1
#

InterPro domains:
  IPR003148 Regulator of K+ conductance, N-terminal lobe [PF02254] (4-118)
  IPR003148 Regulator of K+ conductance, N-terminal lobe [PS51201] (1-118)
  IPR006036 Potassium uptake protein TrkA [PR00335] (3-17)
  IPR006036 Potassium uptake protein TrkA [PR00335] (20-34)
  IPR006036 Potassium uptake protein TrkA [PR00335] (61-71)
  IPR006036 Potassium uptake protein TrkA [PR00335] (74-88)
  IPR036291 NAD(P)-binding domain superfamily [SSF51735] (3-139)
  IPR036721 Regulator of K+ conductance, C-terminal domain superfamily [G3DSA:3.30.70.1450] (138-215)
  IPR036721 Regulator of K+ conductance, C-terminal domain superfamily [SSF116726] (156-217)
  IPR050721 Trk/Ktr/HKT Potassium Transport [PTHR43833] (3-218)